Protein AF-A0A1Q7W220-F1 (afdb_monomer)

Radius of gyration: 24.77 Å; Cα contacts (8 Å, |Δi|>4): 632; chains: 1; bounding box: 63×50×76 Å

Structure (mmCIF, N/CA/C/O backbone):
data_AF-A0A1Q7W220-F1
#
_entry.id   AF-A0A1Q7W220-F1
#
loop_
_atom_site.group_PDB
_atom_site.id
_atom_site.type_symbol
_atom_site.label_atom_id
_atom_site.label_alt_id
_atom_site.label_comp_id
_atom_site.label_asym_id
_atom_site.label_entity_id
_atom_site.label_seq_id
_atom_site.pdbx_PDB_ins_code
_atom_site.Cartn_x
_atom_site.Cartn_y
_atom_site.Cartn_z
_atom_site.occupancy
_atom_site.B_iso_or_equiv
_atom_site.auth_seq_id
_atom_site.auth_comp_id
_atom_site.auth_asym_id
_atom_site.auth_atom_id
_atom_site.pdbx_PDB_model_num
ATOM 1 N N . MET A 1 1 ? 7.390 -1.162 0.817 1.00 54.84 1 MET A N 1
ATOM 2 C CA . MET A 1 1 ? 6.886 -2.440 0.263 1.00 54.84 1 MET A CA 1
ATOM 3 C C . MET A 1 1 ? 7.373 -2.549 -1.174 1.00 54.84 1 MET A C 1
ATOM 5 O O . MET A 1 1 ? 7.493 -1.502 -1.801 1.00 54.84 1 MET A O 1
ATOM 9 N N . THR A 1 2 ? 7.706 -3.753 -1.650 1.00 67.75 2 THR A N 1
ATOM 10 C CA . THR A 1 2 ? 8.352 -3.965 -2.956 1.00 67.75 2 THR A CA 1
ATOM 11 C C . THR A 1 2 ? 7.454 -4.705 -3.950 1.00 67.75 2 THR A C 1
ATOM 13 O O . THR A 1 2 ? 6.557 -5.450 -3.555 1.00 67.75 2 THR A O 1
ATOM 16 N N . TYR A 1 3 ? 7.726 -4.557 -5.245 1.00 71.94 3 TYR A N 1
ATOM 17 C CA . TYR A 1 3 ? 7.038 -5.266 -6.328 1.00 71.94 3 TYR A CA 1
ATOM 18 C C . TYR A 1 3 ? 7.095 -6.799 -6.183 1.00 71.94 3 TYR A C 1
ATOM 20 O O . TYR A 1 3 ? 6.115 -7.498 -6.427 1.00 71.94 3 TYR A O 1
ATOM 28 N N . ALA A 1 4 ? 8.208 -7.343 -5.690 1.00 70.75 4 ALA A N 1
ATOM 29 C CA . ALA A 1 4 ? 8.325 -8.775 -5.412 1.00 70.75 4 ALA A CA 1
ATOM 30 C C . ALA A 1 4 ? 7.310 -9.279 -4.384 1.00 70.75 4 ALA A C 1
ATOM 32 O O . ALA A 1 4 ? 6.798 -10.392 -4.494 1.00 70.75 4 ALA A O 1
ATOM 33 N N . ASN A 1 5 ? 6.975 -8.450 -3.398 1.00 69.56 5 ASN A N 1
ATOM 34 C CA . ASN A 1 5 ? 5.958 -8.813 -2.424 1.00 69.56 5 ASN A CA 1
ATOM 35 C C . ASN A 1 5 ? 4.584 -8.916 -3.085 1.00 69.56 5 ASN A C 1
ATOM 37 O O . ASN A 1 5 ? 3.859 -9.863 -2.803 1.00 69.56 5 ASN A O 1
ATOM 41 N N . ALA A 1 6 ? 4.259 -8.013 -4.014 1.00 72.38 6 ALA A N 1
ATOM 42 C CA . ALA A 1 6 ? 3.040 -8.105 -4.812 1.00 72.38 6 ALA A CA 1
ATOM 43 C C . ALA A 1 6 ? 2.957 -9.425 -5.597 1.00 72.38 6 ALA A C 1
ATOM 45 O O . ALA A 1 6 ? 1.928 -10.098 -5.561 1.00 72.38 6 ALA A O 1
ATOM 46 N N . LEU A 1 7 ? 4.044 -9.838 -6.250 1.00 72.88 7 LEU A N 1
ATOM 47 C CA . LEU A 1 7 ? 4.075 -11.087 -7.015 1.00 72.88 7 LEU A CA 1
ATOM 48 C C . LEU A 1 7 ? 3.894 -12.335 -6.147 1.00 72.88 7 LEU A C 1
ATOM 50 O O . LEU A 1 7 ? 3.110 -13.220 -6.491 1.00 72.88 7 LEU A O 1
ATOM 54 N N . ARG A 1 8 ? 4.540 -12.379 -4.977 1.00 73.62 8 ARG A N 1
ATOM 55 C CA . ARG A 1 8 ? 4.371 -13.485 -4.023 1.00 73.62 8 ARG A CA 1
ATOM 56 C C . ARG A 1 8 ? 2.929 -13.651 -3.571 1.00 73.62 8 ARG A C 1
ATOM 58 O O . ARG A 1 8 ? 2.467 -14.784 -3.453 1.00 73.62 8 ARG A O 1
ATOM 65 N N . LEU A 1 9 ? 2.219 -12.544 -3.347 1.00 69.12 9 LEU A N 1
ATOM 66 C CA . LEU A 1 9 ? 0.805 -12.586 -2.973 1.00 69.12 9 LEU A CA 1
ATOM 67 C C . LEU A 1 9 ? -0.039 -13.213 -4.075 1.00 69.12 9 LEU A C 1
ATOM 69 O O . LEU A 1 9 ? -0.913 -14.023 -3.794 1.00 69.12 9 LEU A O 1
ATOM 73 N N . LEU A 1 10 ? 0.264 -12.914 -5.337 1.00 68.75 10 LEU A N 1
ATOM 74 C CA . LEU A 1 10 ? -0.429 -13.504 -6.484 1.00 68.75 10 LEU A CA 1
ATOM 75 C C . LEU A 1 10 ? -0.078 -14.984 -6.719 1.00 68.75 10 LEU A C 1
ATOM 77 O O . LEU A 1 10 ? -0.613 -15.590 -7.645 1.00 68.75 10 LEU A O 1
ATOM 81 N N . GLY A 1 11 ? 0.774 -15.575 -5.873 1.00 68.00 11 GLY A N 1
ATOM 82 C CA . GLY A 1 11 ? 1.207 -16.968 -5.958 1.00 68.00 11 GLY A CA 1
ATOM 83 C C . GLY A 1 11 ? 2.429 -17.187 -6.851 1.00 68.00 11 GLY A C 1
ATOM 84 O O . GLY A 1 11 ? 2.851 -18.327 -7.024 1.00 68.00 11 GLY A O 1
ATOM 85 N N . GLU A 1 12 ? 3.033 -16.121 -7.379 1.00 71.62 12 GLU A N 1
ATOM 86 C CA . GLU A 1 12 ? 4.171 -16.183 -8.302 1.00 71.62 12 GLU A CA 1
ATOM 87 C C . GLU A 1 12 ? 5.490 -16.207 -7.507 1.00 71.62 12 GLU A C 1
ATOM 89 O O . GLU A 1 12 ? 6.207 -15.213 -7.395 1.00 71.62 12 GLU A O 1
ATOM 94 N N . LYS A 1 13 ? 5.784 -17.353 -6.872 1.00 64.25 13 LYS A N 1
ATOM 95 C CA . LYS A 1 13 ? 6.954 -17.526 -5.984 1.00 64.25 13 LYS A CA 1
ATOM 96 C C . LYS A 1 13 ? 8.284 -17.698 -6.727 1.00 64.25 13 LYS A C 1
ATOM 98 O O . LYS A 1 13 ? 9.322 -17.376 -6.161 1.00 64.25 13 LYS A O 1
ATOM 103 N N . GLU A 1 14 ? 8.254 -18.180 -7.968 1.00 69.44 14 GLU A N 1
ATOM 104 C CA . GLU A 1 14 ? 9.446 -18.470 -8.791 1.00 69.44 14 GLU A CA 1
ATOM 105 C C . GLU A 1 14 ? 9.769 -17.357 -9.804 1.00 69.44 14 GLU A C 1
ATOM 107 O O . GLU A 1 14 ? 10.525 -17.560 -10.751 1.00 69.44 14 GLU A O 1
ATOM 112 N N . SER A 1 15 ? 9.197 -16.166 -9.616 1.00 75.50 15 SER A N 1
ATOM 113 C CA . SER A 1 15 ? 9.394 -15.039 -10.526 1.00 75.50 15 SER A CA 1
ATOM 114 C C . SER A 1 15 ? 10.823 -14.481 -10.485 1.00 75.50 15 SER A C 1
ATOM 116 O O . SER A 1 15 ? 11.416 -14.330 -9.411 1.00 75.50 15 SER A O 1
ATOM 118 N N . ARG A 1 16 ? 11.365 -14.066 -11.639 1.00 78.31 16 ARG A N 1
ATOM 119 C CA . ARG A 1 16 ? 12.693 -13.424 -11.698 1.00 78.31 16 ARG A CA 1
ATOM 120 C 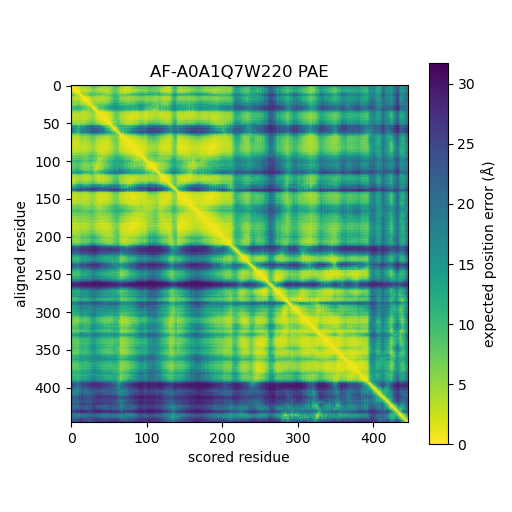C . ARG A 1 16 ? 12.688 -12.053 -11.037 1.00 78.31 16 ARG A C 1
ATOM 122 O O . ARG A 1 16 ? 13.673 -11.675 -10.416 1.00 78.31 16 ARG A O 1
ATOM 129 N N . LEU A 1 17 ? 11.565 -11.338 -11.090 1.00 73.94 17 LEU A N 1
ATOM 130 C CA . LEU A 1 17 ? 11.367 -10.073 -10.375 1.00 73.94 17 LEU A CA 1
ATOM 131 C C . LEU A 1 17 ? 11.351 -10.266 -8.850 1.00 73.94 17 LEU A C 1
ATOM 133 O O . LEU A 1 17 ? 11.803 -9.389 -8.112 1.00 73.94 17 LEU A O 1
ATOM 137 N N . VAL A 1 18 ? 10.888 -11.428 -8.376 1.00 75.62 18 VAL A N 1
ATOM 138 C CA . VAL A 1 18 ? 10.987 -11.815 -6.961 1.00 75.62 18 VAL A CA 1
ATOM 139 C C . VAL A 1 18 ? 12.438 -12.087 -6.570 1.00 75.62 18 VAL A C 1
ATOM 141 O O . VAL A 1 18 ? 12.923 -11.501 -5.602 1.00 75.62 18 VAL A O 1
ATOM 144 N N . ALA A 1 19 ? 13.151 -12.898 -7.354 1.00 78.25 19 ALA A N 1
ATOM 145 C CA . ALA A 1 19 ? 14.561 -13.205 -7.115 1.00 78.25 19 ALA A CA 1
ATOM 146 C C . ALA A 1 19 ? 15.463 -11.952 -7.183 1.00 78.25 19 ALA A C 1
ATOM 148 O O . ALA A 1 19 ? 16.379 -11.785 -6.372 1.00 78.25 19 ALA A O 1
ATOM 149 N N . LEU A 1 20 ? 15.168 -11.030 -8.105 1.00 74.62 20 LEU A N 1
ATOM 150 C CA . LEU A 1 20 ? 15.853 -9.746 -8.219 1.00 74.62 20 LEU A CA 1
ATOM 151 C C . LEU A 1 20 ? 15.687 -8.916 -6.941 1.00 74.62 20 LEU A C 1
ATOM 153 O O . LEU A 1 20 ? 16.669 -8.418 -6.394 1.00 74.62 20 LEU A O 1
ATOM 157 N N . ALA A 1 21 ? 14.464 -8.790 -6.425 1.00 69.12 21 ALA A N 1
ATOM 158 C CA . ALA A 1 21 ? 14.219 -8.013 -5.213 1.00 69.12 21 ALA A CA 1
ATOM 159 C C . ALA A 1 21 ? 14.813 -8.647 -3.946 1.00 69.12 21 ALA A C 1
ATOM 161 O O . ALA A 1 21 ? 15.235 -7.918 -3.046 1.00 69.12 21 ALA A O 1
ATOM 162 N N . ASP A 1 22 ? 14.874 -9.979 -3.859 1.00 70.88 22 ASP A N 1
ATOM 163 C CA . ASP A 1 22 ? 15.566 -10.663 -2.757 1.00 70.88 22 ASP A CA 1
ATOM 164 C C . ASP A 1 22 ? 17.047 -10.320 -2.726 1.00 70.88 22 ASP A C 1
ATOM 166 O O . ASP A 1 22 ? 17.596 -10.036 -1.664 1.00 70.88 22 ASP A O 1
ATOM 170 N N . THR A 1 23 ? 17.657 -10.247 -3.906 1.00 71.12 23 THR A N 1
ATOM 171 C CA . THR A 1 23 ? 19.060 -9.872 -4.077 1.00 71.12 23 THR A CA 1
ATOM 172 C C . THR A 1 23 ? 19.335 -8.437 -3.602 1.00 71.12 23 THR A C 1
ATOM 174 O O . THR A 1 23 ? 20.377 -8.159 -3.005 1.00 71.12 23 THR A O 1
ATOM 177 N N . ILE A 1 24 ? 18.381 -7.519 -3.803 1.00 67.69 24 ILE A N 1
ATOM 178 C CA . ILE A 1 24 ? 18.443 -6.152 -3.255 1.00 67.69 24 ILE A CA 1
ATOM 179 C C . ILE A 1 24 ? 18.299 -6.179 -1.731 1.00 67.69 24 ILE A C 1
ATOM 181 O O . ILE A 1 24 ? 19.089 -5.562 -1.019 1.00 67.69 24 ILE A O 1
ATOM 185 N N . THR A 1 25 ? 17.290 -6.894 -1.228 1.00 63.50 25 THR A N 1
ATOM 186 C CA . THR A 1 25 ? 16.938 -6.924 0.202 1.00 63.50 25 THR A CA 1
ATOM 187 C C . THR A 1 25 ? 18.053 -7.547 1.042 1.00 63.50 25 THR A C 1
ATOM 189 O O . THR A 1 25 ? 18.296 -7.116 2.166 1.00 63.50 25 THR A O 1
ATOM 192 N N . SER A 1 26 ? 18.788 -8.513 0.486 1.00 64.88 26 SER A N 1
ATOM 193 C CA . SER A 1 26 ? 19.955 -9.126 1.125 1.00 64.88 26 SER A CA 1
ATOM 194 C C . SER A 1 26 ? 21.216 -8.250 1.088 1.00 64.88 26 SER A C 1
ATOM 196 O O . SER A 1 26 ? 22.280 -8.706 1.501 1.00 64.88 26 SER A O 1
ATOM 198 N N . GLY A 1 27 ? 21.141 -7.024 0.553 1.00 63.69 27 GLY A N 1
ATOM 199 C CA . GLY A 1 27 ? 22.296 -6.142 0.358 1.00 63.69 27 GLY A CA 1
ATOM 200 C C . GLY A 1 27 ? 23.280 -6.649 -0.701 1.00 63.69 27 GLY A C 1
ATOM 201 O O . GLY A 1 27 ? 24.356 -6.080 -0.872 1.00 63.69 27 GLY A O 1
ATOM 202 N N . ALA A 1 28 ? 22.917 -7.700 -1.443 1.00 67.81 28 ALA A N 1
ATOM 203 C CA . ALA A 1 28 ? 23.752 -8.334 -2.453 1.00 67.81 28 ALA A CA 1
ATOM 204 C C . ALA A 1 28 ? 23.532 -7.691 -3.826 1.00 67.81 28 ALA A C 1
ATOM 206 O O . ALA A 1 28 ? 23.466 -8.385 -4.832 1.00 67.81 28 ALA A O 1
ATOM 207 N N . VAL A 1 29 ? 23.446 -6.357 -3.893 1.00 61.44 29 VAL A N 1
ATOM 208 C CA . VAL A 1 29 ? 23.174 -5.621 -5.143 1.00 61.44 29 VAL A CA 1
ATOM 209 C C . VAL A 1 29 ? 24.171 -5.994 -6.249 1.00 61.44 29 VAL A C 1
ATOM 211 O O . VAL A 1 29 ? 23.790 -6.055 -7.411 1.00 61.44 29 VAL A O 1
ATOM 214 N N . ALA A 1 30 ? 25.411 -6.357 -5.904 1.00 60.41 30 ALA A N 1
ATOM 215 C CA . ALA A 1 30 ? 26.371 -6.932 -6.850 1.00 60.41 30 ALA A CA 1
ATOM 216 C C . ALA A 1 30 ? 25.854 -8.210 -7.547 1.00 60.41 30 ALA A C 1
ATOM 218 O O . ALA A 1 30 ? 25.945 -8.307 -8.764 1.00 60.41 30 ALA A O 1
ATOM 219 N N . ALA A 1 31 ? 25.214 -9.132 -6.823 1.00 62.38 31 ALA A N 1
ATOM 220 C CA . ALA A 1 31 ? 24.624 -10.352 -7.381 1.00 62.38 31 ALA A CA 1
ATOM 221 C C . ALA A 1 31 ? 23.364 -10.096 -8.235 1.00 62.38 31 ALA A C 1
ATOM 223 O O . ALA A 1 31 ? 22.883 -11.006 -8.905 1.00 62.38 31 ALA A O 1
ATOM 224 N N . SER A 1 32 ? 22.830 -8.864 -8.268 1.00 64.62 32 SER A N 1
ATOM 225 C CA . SER A 1 32 ? 21.749 -8.504 -9.202 1.00 64.62 32 SER A CA 1
ATOM 226 C C . SER A 1 32 ? 22.233 -8.453 -10.653 1.00 64.62 32 SER A C 1
ATOM 228 O O . SER A 1 32 ? 21.421 -8.443 -11.575 1.00 64.62 32 SER A O 1
ATOM 230 N N . GLY A 1 33 ? 23.551 -8.464 -10.870 1.00 63.50 33 GLY A N 1
ATOM 231 C CA . GLY A 1 33 ? 24.181 -8.552 -12.180 1.00 63.50 33 GLY A CA 1
ATOM 232 C C . GLY A 1 33 ? 24.089 -9.927 -12.840 1.00 63.50 33 GLY A C 1
ATOM 233 O O . GLY A 1 33 ? 24.950 -10.246 -13.637 1.00 63.50 33 GLY A O 1
ATOM 234 N N . HIS A 1 34 ? 23.104 -10.757 -12.499 1.00 69.25 34 HIS A N 1
ATOM 235 C CA . HIS A 1 34 ? 22.795 -12.008 -13.204 1.00 69.25 34 HIS A CA 1
ATOM 236 C C . HIS A 1 34 ? 21.467 -11.946 -13.976 1.00 69.25 34 HIS A C 1
ATOM 238 O O . HIS A 1 34 ? 21.114 -12.905 -14.657 1.00 69.25 34 HIS A O 1
ATOM 244 N N . PHE A 1 35 ? 20.713 -10.850 -13.857 1.00 76.56 35 PHE A N 1
ATOM 245 C CA . PHE A 1 35 ? 19.395 -10.715 -14.472 1.00 76.56 35 PHE A CA 1
ATOM 246 C C . PHE A 1 35 ? 19.447 -9.869 -15.744 1.00 76.56 35 PHE A C 1
ATOM 248 O O . PHE A 1 35 ? 20.137 -8.853 -15.809 1.00 76.56 35 PHE A O 1
ATOM 255 N N . GLU A 1 36 ? 18.642 -10.260 -16.730 1.00 83.38 36 GLU A N 1
ATOM 256 C CA . GLU A 1 36 ? 18.470 -9.523 -17.977 1.00 83.38 36 GLU A CA 1
ATOM 257 C C . GLU A 1 36 ? 17.177 -8.696 -17.971 1.00 83.38 36 GLU A C 1
ATOM 259 O O . GLU A 1 36 ? 16.093 -9.205 -17.664 1.00 83.38 36 GLU A O 1
ATOM 264 N N . LEU A 1 37 ? 17.255 -7.422 -18.382 1.00 83.62 37 LEU A N 1
ATOM 265 C CA . LEU A 1 37 ? 16.076 -6.549 -18.453 1.00 83.62 37 LEU A CA 1
ATOM 266 C C . LEU A 1 37 ? 15.028 -7.066 -19.447 1.00 83.62 37 LEU A C 1
ATOM 268 O O . LEU A 1 37 ? 13.831 -6.955 -19.189 1.00 83.62 37 LEU A O 1
ATOM 272 N N . ILE A 1 38 ? 15.459 -7.662 -20.563 1.00 86.38 38 ILE A N 1
ATOM 273 C CA . ILE A 1 38 ? 14.556 -8.238 -21.570 1.00 86.38 38 ILE A CA 1
ATOM 274 C C . ILE A 1 38 ? 13.698 -9.364 -20.987 1.00 86.38 38 ILE A C 1
ATOM 276 O O . ILE A 1 38 ? 12.516 -9.481 -21.314 1.00 86.38 38 ILE A O 1
ATOM 280 N N . GLU A 1 39 ? 14.271 -10.169 -20.098 1.00 84.88 39 GLU A N 1
ATOM 281 C CA . GLU A 1 39 ? 13.572 -11.257 -19.430 1.00 84.88 39 GLU A CA 1
ATOM 282 C C . GLU A 1 39 ? 12.570 -10.729 -18.403 1.00 84.88 39 GLU A C 1
ATOM 284 O O . GLU A 1 39 ? 11.419 -11.165 -18.396 1.00 84.88 39 GLU A O 1
ATOM 289 N N . ILE A 1 40 ? 12.984 -9.742 -17.603 1.00 85.69 40 ILE A N 1
ATOM 290 C CA . ILE A 1 40 ? 12.124 -9.036 -16.644 1.00 85.69 40 ILE A CA 1
ATOM 291 C C . ILE A 1 40 ? 10.930 -8.385 -17.349 1.00 85.69 40 ILE A C 1
ATOM 293 O O . ILE A 1 40 ? 9.791 -8.552 -16.915 1.00 85.69 40 ILE A O 1
ATOM 297 N N . ARG A 1 41 ? 11.180 -7.678 -18.457 1.00 88.81 41 ARG A N 1
ATOM 298 C CA . ARG A 1 41 ? 10.152 -7.050 -19.293 1.00 88.81 41 ARG A CA 1
ATOM 299 C C . ARG A 1 41 ? 9.127 -8.075 -19.775 1.00 88.81 41 ARG A C 1
ATOM 301 O O . ARG A 1 41 ? 7.931 -7.886 -19.567 1.00 88.81 41 ARG A O 1
ATOM 308 N N . ARG A 1 42 ? 9.584 -9.169 -20.401 1.00 87.31 42 ARG A N 1
ATOM 309 C CA . ARG A 1 42 ? 8.700 -10.227 -20.929 1.00 87.31 42 ARG A CA 1
ATOM 310 C C . ARG A 1 42 ? 7.834 -10.833 -19.833 1.00 87.31 42 ARG A C 1
ATOM 312 O O . ARG A 1 42 ? 6.636 -11.017 -20.030 1.00 87.31 42 ARG A O 1
ATOM 319 N N . GLU A 1 43 ? 8.440 -11.130 -18.688 1.00 85.88 43 GLU A N 1
ATOM 320 C CA . GLU A 1 43 ? 7.729 -11.690 -17.544 1.00 85.88 43 GLU A CA 1
ATOM 321 C C . GLU A 1 43 ? 6.682 -10.711 -16.995 1.00 85.88 43 GLU A C 1
ATOM 323 O O . GLU A 1 43 ? 5.537 -11.104 -16.782 1.00 85.88 43 GLU A O 1
ATOM 328 N N . ALA A 1 44 ? 7.029 -9.430 -16.839 1.00 85.75 44 ALA A N 1
ATOM 329 C CA . ALA A 1 44 ? 6.100 -8.400 -16.382 1.00 85.75 44 ALA A CA 1
ATOM 330 C C . ALA A 1 44 ? 4.888 -8.246 -17.317 1.00 85.75 44 ALA A C 1
ATOM 332 O O . ALA A 1 44 ? 3.752 -8.205 -16.845 1.00 85.75 44 ALA A O 1
ATOM 333 N N . VAL A 1 45 ? 5.106 -8.213 -18.637 1.00 85.50 45 VAL A N 1
ATOM 334 C CA . VAL A 1 45 ? 4.028 -8.091 -19.635 1.00 85.50 45 VAL A CA 1
ATOM 335 C C . VAL A 1 45 ? 3.122 -9.331 -19.651 1.00 85.50 45 VAL A C 1
ATOM 337 O O . VAL A 1 45 ? 1.892 -9.199 -19.710 1.00 85.50 45 VAL A O 1
ATOM 340 N N . ASP A 1 46 ? 3.690 -10.537 -19.550 1.00 84.56 46 ASP A N 1
ATOM 341 C CA . ASP A 1 46 ? 2.917 -11.784 -19.463 1.00 84.56 46 ASP A CA 1
ATOM 342 C C . ASP A 1 46 ? 2.100 -11.854 -18.162 1.00 84.56 46 ASP A C 1
ATOM 344 O O . ASP A 1 46 ? 0.893 -12.122 -18.192 1.00 84.56 46 ASP A O 1
ATOM 348 N N . LEU A 1 47 ? 2.720 -11.532 -17.023 1.00 79.00 47 LEU A N 1
ATOM 349 C CA . LEU A 1 47 ? 2.055 -11.474 -15.722 1.00 79.00 47 LEU A CA 1
ATOM 350 C C . LEU A 1 47 ? 0.936 -10.435 -15.706 1.00 79.00 47 LEU A C 1
ATOM 352 O O . LEU A 1 47 ? -0.176 -10.756 -15.289 1.00 79.00 47 LEU A O 1
ATOM 356 N N . GLY A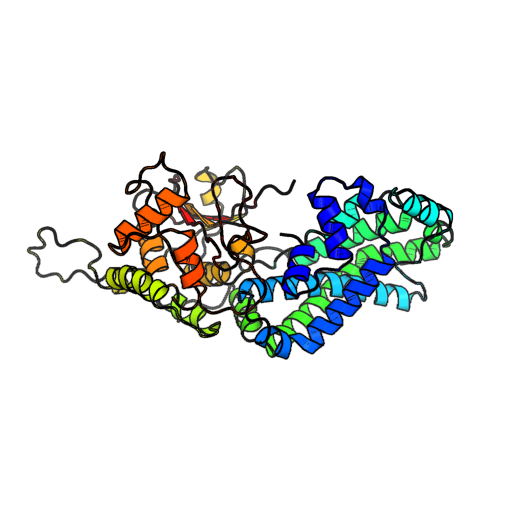 1 48 ? 1.178 -9.228 -16.215 1.00 78.31 48 GLY A N 1
ATOM 357 C CA . GLY A 1 48 ? 0.160 -8.188 -16.339 1.00 78.31 48 GLY A CA 1
ATOM 358 C C . GLY A 1 48 ? -1.032 -8.637 -17.176 1.00 78.31 48 GLY A C 1
ATOM 359 O O . GLY A 1 48 ? -2.184 -8.503 -16.758 1.00 78.31 48 GLY A O 1
ATOM 360 N N . SER A 1 49 ? -0.764 -9.278 -18.313 1.00 79.12 49 SER A N 1
ATOM 361 C CA . SER A 1 49 ? -1.799 -9.833 -19.189 1.00 79.12 49 SER A CA 1
ATOM 362 C C . SER A 1 49 ? -2.585 -10.966 -18.523 1.00 79.12 49 SER A C 1
ATOM 364 O O . SER A 1 49 ? -3.796 -11.088 -18.720 1.00 79.12 49 SER A O 1
ATOM 366 N N . LYS A 1 50 ? -1.921 -11.829 -17.744 1.00 76.75 50 LYS A N 1
ATOM 367 C CA . LYS A 1 50 ? -2.570 -12.888 -16.954 1.00 76.75 50 LYS A CA 1
ATOM 368 C C . LYS A 1 50 ? -3.441 -12.295 -15.857 1.00 76.75 50 LYS A C 1
ATOM 370 O O . LYS A 1 50 ? -4.590 -12.711 -15.717 1.00 76.75 50 LYS A O 1
ATOM 375 N N . VAL A 1 51 ? -2.920 -11.326 -15.107 1.00 71.62 51 VAL A N 1
ATOM 376 C CA . VAL A 1 51 ? -3.632 -10.613 -14.043 1.00 71.62 51 VAL A CA 1
ATOM 377 C C . VAL A 1 51 ? -4.894 -9.988 -14.633 1.00 71.62 51 VAL A C 1
ATOM 379 O O . VAL A 1 51 ? -5.986 -10.377 -14.226 1.00 71.62 51 VAL A O 1
ATOM 382 N N . LEU A 1 52 ? -4.793 -9.157 -15.675 1.00 70.19 52 LEU A N 1
ATOM 383 C CA . LEU A 1 52 ? -5.948 -8.506 -16.316 1.00 70.19 52 LEU A CA 1
ATOM 384 C C . LEU A 1 52 ? -7.040 -9.486 -16.784 1.00 70.19 52 LEU A C 1
ATOM 386 O O . LEU A 1 52 ? -8.224 -9.178 -16.661 1.00 70.19 52 LEU A O 1
ATOM 390 N N . ARG A 1 53 ? -6.664 -10.676 -17.275 1.00 71.12 53 ARG A N 1
ATOM 391 C CA . ARG A 1 53 ? -7.616 -11.708 -17.731 1.00 71.12 53 ARG A CA 1
ATOM 392 C C . ARG A 1 53 ? -8.266 -12.502 -16.601 1.00 71.12 53 ARG A C 1
ATOM 394 O O . ARG A 1 53 ? -9.411 -12.914 -16.730 1.00 71.12 53 ARG A O 1
ATOM 401 N N . SER A 1 54 ? -7.530 -12.761 -15.524 1.00 63.31 54 SER A N 1
ATOM 402 C CA . SER A 1 54 ? -7.923 -13.728 -14.488 1.00 63.31 54 SER A CA 1
ATOM 403 C C . SER A 1 54 ? -8.341 -13.092 -13.165 1.00 63.31 54 SER A C 1
ATOM 405 O O . SER A 1 54 ? -8.824 -13.801 -12.289 1.00 63.31 54 SER A O 1
ATOM 407 N N . LEU A 1 55 ? -8.205 -11.772 -13.004 1.00 60.12 55 LEU A N 1
ATOM 408 C CA . LEU A 1 55 ? -8.507 -11.042 -11.767 1.00 60.12 55 LEU A CA 1
ATOM 409 C C . LEU A 1 55 ? -9.915 -11.330 -11.226 1.00 60.12 55 LEU A C 1
ATOM 411 O O . LEU A 1 55 ? -10.058 -11.586 -10.037 1.00 60.12 55 LEU A O 1
ATOM 415 N N . GLY A 1 56 ? -10.948 -11.393 -12.071 1.00 54.97 56 GLY A N 1
ATOM 416 C CA . GLY A 1 56 ? -12.313 -11.694 -11.614 1.00 54.97 56 GLY A CA 1
ATOM 417 C C . GLY A 1 56 ? -12.486 -13.088 -10.984 1.00 54.97 56 GLY A C 1
ATOM 418 O O . GLY A 1 56 ? -13.298 -13.250 -10.072 1.00 54.97 56 GLY A O 1
ATOM 419 N N . GLU A 1 57 ? -11.711 -14.078 -11.433 1.00 55.12 57 GLU A N 1
ATOM 420 C CA . GLU A 1 57 ? -11.807 -15.486 -11.013 1.00 55.12 57 GLU A CA 1
ATOM 421 C C . GLU A 1 57 ? -10.758 -15.845 -9.948 1.00 55.12 57 GLU A C 1
ATOM 423 O O . GLU A 1 57 ? -11.087 -16.442 -8.923 1.00 55.12 57 GLU A O 1
ATOM 428 N N . ARG A 1 58 ? -9.504 -15.404 -10.126 1.00 51.34 58 ARG A N 1
ATOM 429 C CA . ARG A 1 58 ? -8.408 -15.599 -9.165 1.00 51.34 58 ARG A CA 1
ATOM 430 C C . ARG A 1 58 ? -8.618 -14.813 -7.876 1.00 51.34 58 ARG A C 1
ATOM 432 O O . ARG A 1 58 ? -8.334 -15.351 -6.813 1.00 51.34 58 ARG A O 1
ATOM 439 N N . LEU A 1 59 ? -9.170 -13.593 -7.915 1.00 50.06 59 LEU A N 1
ATOM 440 C CA . LEU A 1 59 ? -9.448 -12.849 -6.677 1.00 50.06 59 LEU A CA 1
ATOM 441 C C . LEU A 1 59 ? -10.471 -13.575 -5.794 1.00 50.06 59 LEU A C 1
ATOM 443 O O . LEU A 1 59 ? -10.361 -13.492 -4.575 1.00 50.06 59 LEU A O 1
ATOM 447 N N . ARG A 1 60 ? -11.421 -14.317 -6.379 1.00 49.62 60 ARG A N 1
ATOM 448 C CA . ARG A 1 60 ? -12.392 -15.131 -5.626 1.00 49.62 60 ARG A CA 1
ATOM 449 C C . ARG A 1 60 ? -11.789 -16.432 -5.081 1.00 49.62 60 ARG A C 1
ATOM 451 O O . ARG A 1 60 ? -12.266 -16.922 -4.067 1.00 49.62 60 ARG A O 1
ATOM 458 N N . GLY A 1 61 ? -10.767 -16.980 -5.746 1.00 44.22 61 GLY A N 1
ATOM 459 C CA . GLY A 1 61 ? -10.116 -18.249 -5.383 1.00 44.22 61 GLY A CA 1
ATOM 460 C C . GLY A 1 61 ? -8.897 -18.131 -4.460 1.00 44.22 61 GLY A C 1
ATOM 461 O O . GLY A 1 61 ? -8.468 -19.132 -3.894 1.00 44.22 61 GLY A O 1
ATOM 462 N N . LEU A 1 62 ? -8.335 -16.932 -4.280 1.00 49.28 62 LEU A N 1
ATOM 463 C CA . LEU A 1 62 ? -7.231 -16.672 -3.350 1.00 49.28 62 LEU A CA 1
ATOM 464 C C . LEU A 1 62 ? -7.781 -16.467 -1.932 1.00 49.28 62 LEU A C 1
ATOM 466 O O . LEU A 1 62 ? -7.811 -15.350 -1.419 1.00 49.28 62 LEU A O 1
ATOM 470 N N . SER A 1 63 ? -8.226 -17.561 -1.309 1.00 44.81 63 SER A N 1
ATOM 471 C CA . SER A 1 63 ? -8.789 -17.595 0.051 1.00 44.81 63 SER A CA 1
ATOM 472 C C . SER A 1 63 ? -7.855 -17.024 1.126 1.00 44.81 63 SER A C 1
ATOM 474 O O . SER A 1 63 ? -8.328 -16.688 2.206 1.00 44.81 63 SER A O 1
ATOM 476 N N . GLY A 1 64 ? -6.551 -16.897 0.844 1.00 49.28 64 GLY A N 1
ATOM 477 C CA . GLY A 1 64 ? -5.531 -16.483 1.811 1.00 49.28 64 GLY A CA 1
ATOM 478 C C . GLY A 1 64 ? -5.117 -15.019 1.835 1.00 49.28 64 GLY A C 1
ATOM 479 O O . GLY A 1 64 ? -4.338 -14.664 2.712 1.00 49.28 64 GLY A O 1
ATOM 480 N N . LEU A 1 65 ? -5.613 -14.176 0.927 1.00 54.00 65 LEU A N 1
ATOM 481 C CA . LEU A 1 65 ? -5.238 -12.760 0.892 1.00 54.00 65 LEU A CA 1
ATOM 482 C C . LEU A 1 65 ? -6.338 -11.858 1.442 1.00 54.00 65 LEU A C 1
ATOM 484 O O . LEU A 1 65 ? -7.508 -11.962 1.063 1.00 54.00 65 LEU A O 1
ATOM 488 N N . THR A 1 66 ? -5.947 -10.866 2.234 1.00 63.16 66 THR A N 1
ATOM 489 C CA . THR A 1 66 ? -6.822 -9.749 2.579 1.00 63.16 66 THR A CA 1
ATOM 490 C C . THR A 1 66 ? -7.175 -8.929 1.330 1.00 63.16 66 THR A C 1
ATOM 492 O O . THR A 1 66 ? -6.483 -8.915 0.307 1.00 63.16 66 THR A O 1
ATOM 495 N N . HIS A 1 67 ? -8.283 -8.190 1.393 1.00 65.00 67 HIS A N 1
ATOM 496 C CA . HIS A 1 67 ? -8.688 -7.270 0.326 1.00 65.00 67 HIS A CA 1
ATOM 497 C C . HIS A 1 67 ? -7.576 -6.270 -0.051 1.00 65.00 67 HIS A C 1
ATOM 499 O O . HIS A 1 67 ? -7.348 -6.036 -1.240 1.00 65.00 67 HIS A O 1
ATOM 505 N N . ARG A 1 68 ? -6.855 -5.733 0.939 1.00 68.38 68 ARG A N 1
ATOM 506 C CA . ARG A 1 68 ? -5.784 -4.742 0.739 1.00 68.38 68 ARG A CA 1
ATOM 507 C C . ARG A 1 68 ? -4.610 -5.321 -0.028 1.00 68.38 68 ARG A C 1
ATOM 509 O O . ARG A 1 68 ? -4.101 -4.682 -0.939 1.00 68.38 68 ARG A O 1
ATOM 516 N N . GLU A 1 69 ? -4.209 -6.537 0.323 1.00 69.94 69 GLU A N 1
ATOM 517 C CA . GLU A 1 69 ? -3.120 -7.257 -0.339 1.00 69.94 69 GLU A CA 1
ATOM 518 C C . GLU A 1 69 ? -3.441 -7.526 -1.802 1.00 69.94 69 GLU A C 1
ATOM 520 O O . GLU A 1 69 ? -2.600 -7.308 -2.669 1.00 69.94 69 GLU A O 1
ATOM 525 N N . ARG A 1 70 ? -4.687 -7.914 -2.091 1.00 72.25 70 ARG A N 1
ATOM 526 C CA . ARG A 1 70 ? -5.165 -8.100 -3.464 1.00 72.25 70 ARG A CA 1
ATOM 527 C C . ARG A 1 70 ? -5.113 -6.802 -4.271 1.00 72.25 70 ARG A C 1
ATOM 529 O O . ARG A 1 70 ? -4.609 -6.811 -5.393 1.00 72.25 70 ARG A O 1
ATOM 536 N N . VAL A 1 71 ? -5.585 -5.689 -3.699 1.00 73.88 71 VAL A N 1
ATOM 537 C CA . VAL A 1 71 ? -5.517 -4.367 -4.348 1.00 73.88 71 VAL A CA 1
ATOM 538 C C . VAL A 1 71 ? -4.070 -3.948 -4.581 1.00 73.88 71 VAL A C 1
ATOM 540 O O . VAL A 1 71 ? -3.721 -3.548 -5.688 1.00 73.88 71 VAL A O 1
ATOM 543 N N . TYR A 1 72 ? -3.211 -4.097 -3.573 1.00 75.25 72 TYR A N 1
ATOM 544 C CA . TYR A 1 72 ? -1.795 -3.758 -3.669 1.00 75.25 72 TYR A CA 1
ATOM 545 C C . TYR A 1 72 ? -1.076 -4.547 -4.755 1.00 75.25 72 TYR A C 1
ATOM 547 O O . TYR A 1 72 ? -0.326 -3.980 -5.552 1.00 75.25 72 TYR A O 1
ATOM 555 N N . ALA A 1 73 ? -1.297 -5.860 -4.768 1.00 76.00 73 ALA A N 1
ATOM 556 C CA . ALA A 1 73 ? -0.598 -6.752 -5.662 1.00 76.00 73 ALA A CA 1
ATOM 557 C C . ALA A 1 73 ? -0.949 -6.453 -7.118 1.00 76.00 73 ALA A C 1
ATOM 559 O O . ALA A 1 73 ? -0.066 -6.270 -7.955 1.00 76.00 73 ALA A O 1
ATOM 560 N N . ALA A 1 74 ? -2.244 -6.316 -7.397 1.00 78.19 74 ALA A N 1
ATOM 561 C CA . ALA A 1 74 ? -2.718 -5.977 -8.726 1.00 78.19 74 ALA A CA 1
ATOM 562 C C . ALA A 1 74 ? -2.314 -4.554 -9.142 1.00 78.19 74 ALA A C 1
ATOM 564 O O . ALA A 1 74 ? -1.816 -4.396 -10.251 1.00 78.19 74 ALA A O 1
ATOM 565 N N . HIS A 1 75 ? -2.413 -3.550 -8.260 1.00 81.62 75 HIS A N 1
ATOM 566 C CA . HIS A 1 75 ? -1.891 -2.197 -8.518 1.00 81.62 75 HIS A CA 1
ATOM 567 C C . HIS A 1 75 ? -0.418 -2.233 -8.933 1.00 81.62 75 HIS A C 1
ATOM 569 O O . HIS A 1 75 ? -0.045 -1.680 -9.963 1.00 81.62 75 HIS A O 1
ATOM 575 N N . SER A 1 76 ? 0.412 -2.945 -8.168 1.00 81.94 76 SER A N 1
ATOM 576 C CA . SER A 1 76 ? 1.851 -3.002 -8.420 1.00 81.94 76 SER A CA 1
ATOM 577 C C . SER A 1 76 ? 2.165 -3.629 -9.779 1.00 81.94 76 SER A C 1
ATOM 579 O O . SER A 1 76 ? 2.963 -3.079 -10.536 1.00 81.94 76 SER A O 1
ATOM 581 N N . VAL A 1 77 ? 1.494 -4.741 -10.116 1.00 83.62 77 VAL A N 1
ATOM 582 C CA . VAL A 1 77 ? 1.605 -5.391 -11.433 1.00 83.62 77 VAL A CA 1
ATOM 583 C C . VAL A 1 77 ? 1.200 -4.447 -12.556 1.00 83.62 77 VAL A C 1
ATOM 585 O O . VAL A 1 77 ? 1.930 -4.360 -13.542 1.00 83.62 77 VAL A O 1
ATOM 588 N N . LEU A 1 78 ? 0.090 -3.719 -12.413 1.00 84.94 78 LEU A N 1
ATOM 589 C CA . LEU A 1 78 ? -0.366 -2.779 -13.437 1.00 84.94 78 LEU A CA 1
ATOM 590 C C . LEU A 1 78 ? 0.648 -1.675 -13.716 1.00 84.94 78 LEU A C 1
ATOM 592 O O . LEU A 1 78 ? 0.888 -1.393 -14.885 1.00 84.94 78 LEU A O 1
ATOM 596 N N . VAL A 1 79 ? 1.244 -1.086 -12.675 1.00 88.00 79 VAL A N 1
ATOM 597 C CA . VAL A 1 79 ? 2.211 0.010 -12.834 1.00 88.00 79 VAL A CA 1
ATOM 598 C C . VAL A 1 79 ? 3.421 -0.448 -13.654 1.00 88.00 79 VAL A C 1
ATOM 600 O O . VAL A 1 79 ? 3.747 0.145 -14.679 1.00 88.00 79 VAL A O 1
ATOM 603 N N . ILE A 1 80 ? 4.056 -1.558 -13.268 1.00 89.12 80 ILE A N 1
ATOM 604 C CA . ILE A 1 80 ? 5.222 -2.075 -14.004 1.00 89.12 80 ILE A CA 1
ATOM 605 C C . ILE A 1 80 ? 4.843 -2.530 -15.419 1.00 89.12 80 ILE A C 1
ATOM 607 O O . ILE A 1 80 ? 5.583 -2.286 -16.371 1.00 89.12 80 ILE A O 1
ATOM 611 N N . THR A 1 81 ? 3.677 -3.164 -15.577 1.00 90.56 81 THR A N 1
ATOM 612 C CA . THR A 1 81 ? 3.197 -3.623 -16.890 1.00 90.56 81 THR A CA 1
ATOM 613 C C . THR A 1 81 ? 2.975 -2.449 -17.839 1.00 90.56 81 THR A C 1
ATOM 615 O O . THR A 1 81 ? 3.402 -2.510 -18.988 1.00 90.56 81 THR A O 1
ATOM 618 N N . ALA A 1 82 ? 2.321 -1.384 -17.370 1.00 92.19 82 ALA A N 1
ATOM 619 C CA . ALA A 1 82 ? 2.019 -0.216 -18.188 1.00 92.19 82 ALA A CA 1
ATOM 620 C C . ALA A 1 82 ? 3.297 0.480 -18.676 1.00 92.19 82 ALA A C 1
ATOM 622 O O . ALA A 1 82 ? 3.366 0.856 -19.843 1.00 92.19 82 ALA A O 1
ATOM 623 N N . PHE A 1 83 ? 4.333 0.563 -17.831 1.00 94.25 83 PHE A N 1
ATOM 624 C CA . PHE A 1 83 ? 5.635 1.095 -18.234 1.00 94.25 83 PHE A CA 1
ATOM 625 C C . PHE A 1 83 ? 6.276 0.289 -19.368 1.00 94.25 83 PHE A C 1
ATOM 627 O O . PHE A 1 83 ? 6.655 0.854 -20.391 1.00 94.25 83 PHE A O 1
ATOM 634 N N . PHE A 1 84 ? 6.380 -1.034 -19.213 1.00 93.19 84 PHE A N 1
ATOM 635 C CA . PHE A 1 84 ? 7.008 -1.869 -20.237 1.00 93.19 84 PHE A CA 1
ATOM 636 C C . PHE A 1 84 ? 6.206 -1.916 -21.539 1.00 93.19 84 PHE A C 1
ATOM 638 O O . PHE A 1 84 ? 6.804 -1.928 -22.607 1.00 93.19 84 PHE A O 1
ATOM 645 N N . GLN A 1 85 ? 4.874 -1.870 -21.469 1.00 91.75 85 GLN A N 1
ATOM 646 C CA . GLN A 1 85 ? 4.032 -1.787 -22.663 1.00 91.75 85 GLN A CA 1
ATOM 647 C C . GLN A 1 85 ? 4.192 -0.451 -23.396 1.00 91.75 85 GLN A C 1
ATOM 649 O O . GLN A 1 85 ? 4.294 -0.450 -24.617 1.00 91.75 85 GLN A O 1
ATOM 654 N N . ALA A 1 86 ? 4.271 0.667 -22.670 1.00 94.56 86 ALA A N 1
ATOM 655 C CA . ALA A 1 86 ? 4.554 1.972 -23.267 1.00 94.56 86 ALA A CA 1
ATOM 656 C C . ALA A 1 86 ? 5.950 2.018 -23.910 1.00 94.56 86 ALA A C 1
ATOM 658 O O . ALA A 1 86 ? 6.134 2.600 -24.980 1.00 94.56 86 ALA A O 1
ATOM 659 N N . LEU A 1 87 ? 6.933 1.370 -23.278 1.00 91.38 87 LEU A N 1
ATOM 660 C CA . LEU A 1 87 ? 8.274 1.225 -23.832 1.00 91.38 87 LEU A CA 1
ATOM 661 C C . LEU A 1 87 ? 8.258 0.395 -25.125 1.00 91.38 87 LEU A C 1
ATOM 663 O O . LEU A 1 87 ? 8.845 0.826 -26.115 1.00 91.38 87 LEU A O 1
ATOM 667 N N . ASP A 1 88 ? 7.557 -0.744 -25.139 1.00 89.81 88 ASP A N 1
ATOM 668 C CA . ASP A 1 88 ? 7.386 -1.588 -26.329 1.00 89.81 88 ASP A CA 1
ATOM 669 C C . ASP A 1 88 ? 6.683 -0.826 -27.467 1.00 89.81 88 ASP A C 1
ATOM 671 O O . ASP A 1 88 ? 7.165 -0.847 -28.596 1.00 89.81 88 ASP A O 1
ATOM 675 N N . GLU A 1 89 ? 5.626 -0.062 -27.172 1.00 90.94 89 GLU A N 1
ATOM 676 C CA . GLU A 1 89 ? 4.921 0.776 -28.153 1.00 90.94 89 GLU A CA 1
ATOM 677 C C . GLU A 1 89 ? 5.840 1.836 -28.789 1.00 90.94 89 GLU A C 1
ATOM 679 O O . GLU A 1 89 ? 5.818 2.059 -30.002 1.00 90.94 89 GLU A O 1
ATOM 684 N N . VAL A 1 90 ? 6.688 2.492 -27.991 1.00 89.50 90 VAL A N 1
ATOM 685 C CA . VAL A 1 90 ? 7.726 3.411 -28.492 1.00 89.50 90 VAL A CA 1
ATOM 686 C C . VAL A 1 90 ? 8.716 2.694 -29.411 1.00 89.50 90 VAL A C 1
ATOM 688 O O . VAL A 1 90 ? 9.057 3.210 -30.478 1.00 89.50 90 VAL A O 1
ATOM 691 N N . GLY A 1 91 ? 9.172 1.507 -29.011 1.00 85.44 91 GLY A N 1
ATOM 692 C CA . GLY A 1 91 ? 10.098 0.702 -29.800 1.00 85.44 91 GLY A CA 1
ATOM 693 C C . GLY A 1 91 ? 9.515 0.277 -31.146 1.00 85.44 91 GLY A C 1
ATOM 694 O O . GLY A 1 91 ? 10.152 0.460 -32.186 1.00 85.44 91 GLY A O 1
ATOM 695 N N . GLU A 1 92 ? 8.267 -0.195 -31.150 1.00 88.25 92 GLU A N 1
ATOM 696 C CA . GLU A 1 92 ? 7.533 -0.571 -32.361 1.00 88.25 92 GLU A CA 1
ATOM 697 C C . GLU A 1 92 ? 7.417 0.598 -33.349 1.00 88.25 92 GLU A C 1
ATOM 699 O O . GLU A 1 92 ? 7.668 0.417 -34.543 1.00 88.25 92 GLU A O 1
ATOM 704 N N . ARG A 1 93 ? 7.127 1.816 -32.864 1.00 87.19 93 ARG A N 1
ATOM 705 C CA . ARG A 1 93 ? 7.051 3.031 -33.701 1.00 87.19 93 ARG A CA 1
ATOM 706 C C . ARG A 1 93 ? 8.364 3.360 -34.408 1.00 87.19 93 ARG A C 1
ATOM 708 O O . ARG A 1 93 ? 8.347 3.895 -35.516 1.00 87.19 93 ARG A O 1
ATOM 715 N N . LEU A 1 94 ? 9.491 3.032 -33.786 1.00 80.50 94 LEU A N 1
ATOM 716 C CA . LEU A 1 94 ? 10.827 3.229 -34.346 1.00 80.50 94 LEU A CA 1
ATOM 717 C C . LEU A 1 94 ? 11.359 2.002 -35.107 1.00 80.50 94 LEU A C 1
ATOM 719 O O . LEU A 1 94 ? 12.413 2.089 -35.739 1.00 80.50 94 LEU A O 1
ATOM 723 N N . GLY A 1 95 ? 10.654 0.867 -35.064 1.00 82.06 95 GLY A N 1
ATOM 724 C CA . GLY A 1 95 ? 11.127 -0.400 -35.623 1.00 82.06 95 GLY A CA 1
ATOM 725 C C . GLY A 1 95 ? 12.371 -0.945 -34.913 1.00 82.06 95 GLY A C 1
ATOM 726 O O . GLY A 1 95 ? 13.201 -1.596 -35.548 1.00 82.06 95 GLY A O 1
ATOM 727 N N . ILE A 1 96 ? 12.524 -0.651 -33.620 1.00 78.69 96 ILE A N 1
ATOM 728 C CA . ILE A 1 96 ? 13.639 -1.101 -32.778 1.00 78.69 96 ILE A CA 1
ATOM 729 C C . ILE A 1 96 ? 13.104 -1.876 -31.576 1.00 78.69 96 ILE A C 1
ATOM 731 O O . ILE A 1 96 ? 12.031 -1.573 -31.065 1.00 78.69 96 ILE A O 1
ATOM 735 N N . ASP A 1 97 ? 13.868 -2.854 -31.088 1.00 82.12 97 ASP A N 1
ATOM 736 C CA . ASP A 1 97 ? 13.601 -3.419 -29.766 1.00 82.12 97 ASP A CA 1
ATOM 737 C C . ASP A 1 97 ? 14.123 -2.422 -28.713 1.00 82.12 97 ASP A C 1
ATOM 739 O O . ASP A 1 97 ? 15.333 -2.182 -28.669 1.00 82.12 97 ASP A O 1
ATOM 743 N N . PRO A 1 98 ? 13.250 -1.805 -27.897 1.00 74.44 98 PRO A N 1
ATOM 744 C CA . PRO A 1 98 ? 13.641 -0.742 -26.972 1.00 74.44 98 PRO A CA 1
ATOM 745 C C . PRO A 1 98 ? 14.407 -1.285 -25.757 1.00 74.44 98 PRO A C 1
ATOM 747 O O . PRO A 1 98 ? 15.062 -0.524 -25.050 1.00 74.44 98 PRO A O 1
ATOM 750 N N . VAL A 1 99 ? 14.360 -2.603 -25.530 1.00 79.19 99 VAL A N 1
ATOM 751 C CA . VAL A 1 99 ? 15.211 -3.323 -24.576 1.00 79.19 99 VAL A CA 1
ATOM 752 C C . VAL A 1 99 ? 15.875 -4.476 -25.332 1.00 79.19 99 VAL A C 1
ATOM 754 O O . VAL A 1 99 ? 15.405 -5.618 -25.250 1.00 79.19 99 VAL A O 1
ATOM 757 N N . PRO A 1 100 ? 16.931 -4.187 -26.112 1.00 76.88 100 PRO A N 1
ATOM 758 C CA . PRO A 1 100 ? 17.577 -5.192 -26.938 1.00 76.88 100 PRO A CA 1
ATOM 759 C C . PRO A 1 100 ? 18.239 -6.273 -26.077 1.00 76.88 100 PRO A C 1
ATOM 761 O O . PRO A 1 100 ? 18.562 -6.067 -24.905 1.00 76.88 100 PRO A O 1
ATOM 764 N N . GLY A 1 101 ? 18.460 -7.440 -26.683 1.00 75.75 101 GLY A N 1
ATOM 765 C CA . GLY A 1 101 ? 19.308 -8.469 -26.088 1.00 75.75 101 GLY A CA 1
ATOM 766 C C . GLY A 1 101 ? 20.740 -7.965 -25.901 1.00 75.75 101 GLY A C 1
ATOM 767 O O . GLY A 1 101 ? 21.223 -7.128 -26.666 1.00 75.75 101 GLY A O 1
ATOM 768 N N . LEU A 1 102 ? 21.414 -8.494 -24.887 1.00 80.25 102 LEU A N 1
ATOM 769 C CA . LEU A 1 102 ? 22.775 -8.099 -24.537 1.00 80.25 102 LEU A CA 1
ATOM 770 C C . LEU A 1 102 ? 23.801 -8.593 -25.563 1.00 80.25 102 LEU A C 1
ATOM 772 O O . LEU A 1 102 ? 23.641 -9.668 -26.146 1.00 80.25 102 LEU A O 1
ATOM 776 N N . GLY A 1 103 ? 24.869 -7.822 -25.761 1.00 79.38 103 GLY A N 1
ATOM 777 C CA . GLY A 1 103 ? 26.035 -8.205 -26.557 1.00 79.38 103 GLY A CA 1
ATOM 778 C C . GLY A 1 103 ? 26.914 -9.252 -25.863 1.00 79.38 103 GLY A C 1
ATOM 779 O O . GLY A 1 103 ? 26.723 -9.575 -24.693 1.00 79.38 103 GLY A O 1
ATOM 780 N N . ALA A 1 104 ? 27.912 -9.789 -26.573 1.00 79.12 104 ALA A N 1
ATOM 781 C CA . ALA A 1 104 ? 28.764 -10.869 -26.056 1.00 79.12 104 ALA A CA 1
ATOM 782 C C . ALA A 1 104 ? 29.524 -10.486 -24.770 1.00 79.12 104 ALA A C 1
ATOM 784 O O . ALA A 1 104 ? 29.591 -11.286 -23.838 1.00 79.12 104 ALA A O 1
ATOM 785 N N . ASP A 1 105 ? 30.046 -9.259 -24.697 1.00 78.25 105 ASP A N 1
ATOM 786 C CA . ASP A 1 105 ? 30.797 -8.775 -23.532 1.00 78.25 105 ASP A CA 1
ATOM 787 C C . ASP A 1 105 ? 29.890 -8.569 -22.306 1.00 78.25 105 ASP A C 1
ATOM 789 O O . ASP A 1 105 ? 30.281 -8.859 -21.177 1.00 78.25 105 ASP A O 1
ATOM 793 N N . GLU A 1 106 ? 28.641 -8.151 -22.518 1.00 81.56 106 GLU A N 1
ATOM 794 C CA . GLU A 1 106 ? 27.627 -8.023 -21.462 1.00 81.56 106 GLU A CA 1
ATOM 795 C C . GLU A 1 106 ? 27.099 -9.371 -20.988 1.00 81.56 106 GLU A C 1
ATOM 797 O O . GLU A 1 106 ? 26.909 -9.569 -19.791 1.00 81.56 106 GLU A O 1
ATOM 802 N N . GLN A 1 107 ? 26.891 -10.320 -21.903 1.00 79.62 107 GLN A N 1
ATOM 803 C CA . GLN A 1 107 ? 26.541 -11.694 -21.544 1.00 79.62 107 GLN A CA 1
ATOM 804 C C . GLN A 1 107 ? 27.673 -12.345 -20.734 1.00 79.62 107 GLN A C 1
ATOM 806 O O . GLN A 1 107 ? 27.417 -13.045 -19.753 1.00 79.62 107 GLN A O 1
ATOM 811 N N . ALA A 1 108 ? 28.933 -12.070 -21.089 1.00 80.69 108 ALA A N 1
ATOM 812 C CA . ALA A 1 108 ? 30.088 -12.500 -20.310 1.00 80.69 108 ALA A CA 1
ATOM 813 C C . ALA A 1 108 ? 30.111 -11.837 -18.922 1.00 80.69 108 ALA A C 1
ATOM 815 O O . ALA A 1 108 ? 30.285 -12.542 -17.928 1.00 80.69 108 ALA A O 1
ATOM 816 N N . ALA A 1 109 ? 29.859 -10.526 -18.834 1.00 76.50 109 ALA A N 1
ATOM 817 C CA . ALA A 1 109 ? 29.719 -9.798 -17.571 1.00 76.50 109 ALA A CA 1
ATOM 818 C C . ALA A 1 109 ? 28.618 -10.399 -16.673 1.00 76.50 109 ALA A C 1
ATOM 820 O O . ALA A 1 109 ? 28.862 -10.679 -15.496 1.00 76.50 109 ALA A O 1
ATOM 821 N N . LEU A 1 110 ? 27.443 -10.696 -17.229 1.00 76.62 110 LEU A N 1
ATOM 822 C CA . LEU A 1 110 ? 26.360 -11.357 -16.497 1.00 76.62 110 LEU A CA 1
ATOM 823 C C . LEU A 1 110 ? 26.746 -12.751 -15.990 1.00 76.62 110 LEU A C 1
ATOM 825 O O . LEU A 1 110 ? 26.394 -13.139 -14.873 1.00 76.62 110 LEU A O 1
ATOM 829 N N . SER A 1 111 ? 27.487 -13.517 -16.796 1.00 76.75 111 SER A N 1
ATOM 830 C CA . SER A 1 111 ? 27.880 -14.890 -16.452 1.00 76.75 111 SER A CA 1
ATOM 831 C C . SER A 1 111 ? 28.811 -14.971 -15.233 1.00 76.75 111 SER A C 1
ATOM 833 O O . SER A 1 111 ? 28.799 -15.970 -14.516 1.00 76.75 111 SER A O 1
ATOM 835 N N . ILE A 1 112 ? 29.568 -13.902 -14.958 1.00 78.50 112 ILE A N 1
ATOM 836 C CA . ILE A 1 112 ? 30.441 -13.768 -13.779 1.00 78.50 112 ILE A CA 1
ATOM 837 C C . ILE A 1 112 ? 29.810 -12.931 -12.651 1.00 78.50 112 ILE A C 1
ATOM 839 O O . ILE A 1 112 ? 30.470 -12.663 -11.649 1.00 78.50 112 ILE A O 1
ATOM 843 N N . GLY A 1 113 ? 28.538 -12.538 -12.796 1.00 64.81 113 GLY A N 1
ATOM 844 C CA . GLY A 1 113 ? 27.761 -11.832 -11.773 1.00 64.81 113 GLY A CA 1
ATOM 845 C C . GLY A 1 113 ? 28.026 -10.342 -11.669 1.00 64.81 113 GLY A C 1
ATOM 846 O O . GLY A 1 113 ? 27.791 -9.747 -10.622 1.00 64.81 113 GLY A O 1
ATOM 847 N N . THR A 1 114 ? 28.523 -9.731 -12.741 1.00 70.62 114 THR A N 1
ATOM 848 C CA . THR A 1 114 ? 28.675 -8.281 -12.838 1.00 70.62 114 THR A CA 1
ATOM 849 C C . THR A 1 114 ? 27.548 -7.686 -13.667 1.00 70.62 114 THR A C 1
ATOM 851 O O . THR A 1 114 ? 27.210 -8.187 -14.735 1.00 70.62 114 THR A O 1
ATOM 854 N N . ALA A 1 115 ? 26.976 -6.594 -13.170 1.00 66.56 115 ALA A N 1
ATOM 855 C CA . ALA A 1 115 ? 25.888 -5.899 -13.833 1.00 66.56 115 ALA A CA 1
ATOM 856 C C . ALA A 1 115 ? 26.298 -5.333 -15.209 1.00 66.56 115 ALA A C 1
ATOM 858 O O . ALA A 1 115 ? 27.352 -4.698 -15.305 1.00 66.56 115 ALA A O 1
ATOM 859 N N . PRO A 1 116 ? 25.466 -5.504 -16.251 1.00 64.56 116 PRO A N 1
ATOM 860 C CA . PRO A 1 116 ? 25.707 -4.899 -17.549 1.00 64.56 116 PRO A CA 1
ATOM 861 C C . PRO A 1 116 ? 25.318 -3.415 -17.479 1.00 64.56 116 PRO A C 1
ATOM 863 O O . PRO A 1 116 ? 24.213 -3.075 -17.064 1.00 64.56 116 PRO A O 1
ATOM 866 N N . GLY A 1 117 ? 26.228 -2.522 -17.868 1.00 68.00 117 GLY A N 1
ATOM 867 C CA . GLY A 1 117 ? 25.966 -1.081 -17.945 1.00 68.00 117 GLY A CA 1
ATOM 868 C C . GLY A 1 117 ? 25.990 -0.316 -16.609 1.00 68.00 117 GLY A C 1
ATOM 869 O O . GLY A 1 117 ? 25.830 -0.856 -15.515 1.00 68.00 117 GLY A O 1
ATOM 870 N N . VAL A 1 118 ? 26.192 1.003 -16.703 1.00 72.88 118 VAL A N 1
ATOM 871 C CA . VAL A 1 118 ? 26.454 1.902 -15.557 1.00 72.88 118 VAL A CA 1
ATOM 872 C C . VAL A 1 118 ? 25.200 2.173 -14.699 1.00 72.88 118 VAL A C 1
ATOM 874 O O . VAL A 1 118 ? 25.325 2.529 -13.530 1.00 72.88 118 VAL A O 1
ATOM 877 N N . GLY A 1 119 ? 23.992 1.978 -15.247 1.00 77.62 119 GLY A N 1
ATOM 878 C CA . GLY A 1 119 ? 22.711 2.323 -14.602 1.00 77.62 119 GLY A CA 1
ATOM 879 C C . GLY A 1 119 ? 21.924 1.174 -13.966 1.00 77.62 119 GLY A C 1
ATOM 880 O O . GLY A 1 119 ? 20.834 1.402 -13.438 1.00 77.62 119 GLY A O 1
ATOM 881 N N . TRP A 1 120 ? 22.431 -0.061 -14.023 1.00 81.19 120 TRP A N 1
ATOM 882 C CA . TRP A 1 120 ? 21.683 -1.241 -13.575 1.00 81.19 120 TRP A CA 1
ATOM 883 C C . TRP A 1 120 ? 21.239 -1.186 -12.100 1.00 81.19 120 TRP A C 1
ATOM 885 O O . TRP A 1 120 ? 20.056 -1.419 -11.843 1.00 81.19 120 TRP A O 1
ATOM 895 N N . PRO A 1 121 ? 22.090 -0.813 -11.119 1.00 78.31 121 PRO A N 1
ATOM 896 C CA . PRO A 1 121 ? 21.667 -0.759 -9.717 1.00 78.31 121 PRO A CA 1
ATOM 897 C C . PRO A 1 121 ? 20.491 0.198 -9.472 1.00 78.31 121 PRO A C 1
ATOM 899 O O . PRO A 1 121 ? 19.566 -0.127 -8.729 1.00 78.31 121 PRO A O 1
ATOM 902 N N . GLN A 1 122 ? 20.498 1.368 -10.114 1.00 79.81 122 GLN A N 1
ATOM 903 C CA . GLN A 1 122 ? 19.444 2.375 -9.987 1.00 79.81 122 GLN A CA 1
ATOM 904 C C . GLN A 1 122 ? 18.133 1.890 -10.612 1.00 79.81 122 GLN A C 1
ATOM 906 O O . GLN A 1 122 ? 17.074 2.055 -10.007 1.00 79.81 122 GLN A O 1
ATOM 911 N N . LEU A 1 123 ? 18.203 1.239 -11.778 1.00 83.31 123 LEU A N 1
ATOM 912 C CA . LEU A 1 123 ? 17.039 0.645 -12.433 1.00 83.31 123 LEU A CA 1
ATOM 913 C C . LEU A 1 123 ? 16.415 -0.467 -11.582 1.00 83.31 123 LEU A C 1
ATOM 915 O O . LEU A 1 123 ? 15.200 -0.513 -11.408 1.00 83.31 123 LEU A O 1
ATOM 919 N N . VAL A 1 124 ? 17.246 -1.328 -10.999 1.00 77.62 124 VAL A N 1
ATOM 920 C CA . VAL A 1 124 ? 16.812 -2.413 -10.116 1.00 77.62 124 VAL A CA 1
ATOM 921 C C . VAL A 1 124 ? 16.096 -1.871 -8.871 1.00 77.62 124 VAL A C 1
ATOM 923 O O . VAL A 1 124 ? 15.027 -2.366 -8.509 1.00 77.62 124 VAL A O 1
ATOM 926 N N . ILE A 1 125 ? 16.620 -0.806 -8.255 1.00 75.25 125 ILE A N 1
ATOM 927 C CA . ILE A 1 125 ? 15.949 -0.111 -7.144 1.00 75.25 125 ILE A CA 1
ATOM 928 C C . ILE A 1 125 ? 14.611 0.483 -7.609 1.00 75.25 125 ILE A C 1
ATOM 930 O O . ILE A 1 125 ? 13.595 0.302 -6.938 1.00 75.25 125 ILE A O 1
ATOM 934 N N . ALA A 1 126 ? 14.578 1.152 -8.764 1.00 80.88 126 ALA A N 1
ATOM 935 C CA . ALA A 1 126 ? 13.353 1.743 -9.298 1.00 80.88 126 ALA A CA 1
ATOM 936 C C . ALA A 1 126 ? 12.265 0.683 -9.566 1.00 80.88 126 ALA A C 1
ATOM 938 O O . ALA A 1 126 ? 11.115 0.871 -9.175 1.00 80.88 126 ALA A O 1
ATOM 939 N N . LEU A 1 127 ? 12.615 -0.467 -10.146 1.00 81.19 127 LEU A N 1
ATOM 940 C CA . LEU A 1 127 ? 11.684 -1.579 -10.384 1.00 81.19 127 LEU A CA 1
ATOM 941 C C . LEU A 1 127 ? 11.174 -2.218 -9.083 1.00 81.19 127 LEU A C 1
ATOM 943 O O . LEU A 1 127 ? 10.037 -2.687 -9.018 1.00 81.19 127 LEU A O 1
ATOM 947 N N . ALA A 1 128 ? 11.993 -2.230 -8.031 1.00 73.69 128 ALA A N 1
ATOM 948 C CA . ALA A 1 128 ? 11.616 -2.830 -6.759 1.00 73.69 128 ALA A CA 1
ATOM 949 C C . ALA A 1 128 ? 10.576 -2.004 -5.990 1.00 73.69 128 ALA A C 1
ATOM 951 O O . ALA A 1 128 ? 9.750 -2.592 -5.293 1.00 73.69 128 ALA A O 1
ATOM 952 N N . TYR A 1 129 ? 10.584 -0.673 -6.099 1.00 73.06 129 TYR A N 1
ATOM 953 C CA . TYR A 1 129 ? 9.780 0.215 -5.252 1.00 73.06 129 TYR A CA 1
ATOM 954 C C . TYR A 1 129 ? 8.678 0.945 -6.025 1.00 73.06 129 TYR A C 1
ATOM 956 O O . TYR A 1 129 ? 8.804 2.117 -6.369 1.00 73.06 129 TYR A O 1
ATOM 964 N N . VAL A 1 130 ? 7.553 0.258 -6.234 1.00 76.12 130 VAL A N 1
ATOM 965 C CA . VAL A 1 130 ? 6.364 0.837 -6.876 1.00 76.12 130 VAL A CA 1
ATOM 966 C C . VAL A 1 130 ? 5.613 1.763 -5.906 1.00 76.12 130 VAL A C 1
ATOM 968 O O . VAL A 1 130 ? 5.350 1.360 -4.764 1.00 76.12 130 VAL A O 1
ATOM 971 N N . PRO A 1 131 ? 5.235 2.989 -6.322 1.00 74.25 131 PRO A N 1
ATOM 972 C CA . PRO A 1 131 ? 4.438 3.886 -5.497 1.00 74.25 131 PRO A CA 1
ATOM 973 C C . PRO A 1 131 ? 3.052 3.294 -5.252 1.00 74.25 131 PRO A C 1
ATOM 975 O O . PRO A 1 131 ? 2.456 2.671 -6.127 1.00 74.25 131 PRO A O 1
ATOM 978 N N . ILE A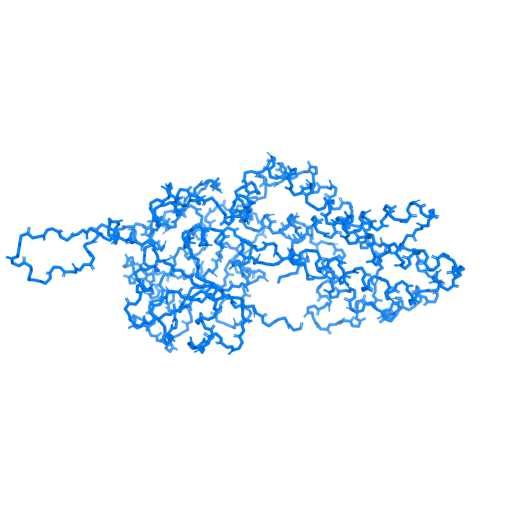 1 132 ? 2.503 3.535 -4.066 1.00 66.00 132 ILE A N 1
ATOM 979 C CA . ILE A 1 132 ? 1.102 3.230 -3.783 1.00 66.00 132 ILE A CA 1
ATOM 980 C C . ILE A 1 132 ? 0.312 4.510 -4.021 1.00 66.00 132 ILE A C 1
ATOM 982 O O . ILE A 1 132 ? 0.647 5.538 -3.433 1.00 66.00 132 ILE A O 1
ATOM 986 N N . ALA A 1 133 ? -0.728 4.447 -4.855 1.00 61.16 133 ALA A N 1
ATOM 987 C CA . ALA A 1 133 ? -1.651 5.565 -4.998 1.00 61.16 133 ALA A CA 1
ATOM 988 C C . ALA A 1 133 ? -2.329 5.821 -3.641 1.00 61.16 133 ALA A C 1
ATOM 990 O O . ALA A 1 133 ? -2.999 4.952 -3.065 1.00 61.16 133 ALA A O 1
ATOM 991 N N . GLU A 1 134 ? -2.062 7.000 -3.084 1.00 59.03 134 GLU A N 1
ATOM 992 C CA . GLU A 1 134 ? -2.543 7.383 -1.768 1.00 59.03 134 GLU A CA 1
ATOM 993 C C . GLU A 1 134 ? -3.820 8.215 -1.886 1.00 59.03 134 GLU A C 1
ATOM 995 O O . GLU A 1 134 ? -3.842 9.162 -2.667 1.00 59.03 134 GLU A O 1
ATOM 1000 N N . PRO A 1 135 ? -4.849 7.946 -1.063 1.00 54.09 135 PRO A N 1
ATOM 1001 C CA . PRO A 1 135 ? -6.121 8.662 -1.153 1.00 54.09 135 PRO A CA 1
ATOM 1002 C C . PRO A 1 135 ? -6.056 10.179 -0.888 1.00 54.09 135 PRO A C 1
ATOM 1004 O O . PRO A 1 135 ? -7.043 10.868 -1.109 1.00 54.09 135 PRO A O 1
ATOM 1007 N N . HIS A 1 136 ? -4.929 10.693 -0.375 1.00 54.75 136 HIS A N 1
ATOM 1008 C CA . HIS A 1 136 ? -4.812 12.045 0.199 1.00 54.75 136 HIS A CA 1
ATOM 1009 C C . HIS A 1 136 ? -3.601 12.836 -0.305 1.00 54.75 136 HIS A C 1
ATOM 1011 O O . HIS A 1 136 ? -3.230 13.843 0.296 1.00 54.75 136 HIS A O 1
ATOM 1017 N N . ALA A 1 137 ? -2.937 12.382 -1.369 1.00 52.34 137 ALA A N 1
ATOM 1018 C CA . ALA A 1 137 ? -1.826 13.130 -1.945 1.00 52.34 137 ALA A CA 1
ATOM 1019 C C . ALA A 1 137 ? -2.368 14.380 -2.669 1.00 52.34 137 ALA A C 1
ATOM 1021 O O . ALA A 1 137 ? -2.940 14.278 -3.746 1.00 52.34 137 ALA A O 1
ATOM 1022 N N . VAL A 1 138 ? -2.190 15.560 -2.062 1.00 39.69 138 VAL A N 1
ATOM 1023 C CA . VAL A 1 138 ? -2.662 16.879 -2.550 1.00 39.69 138 VAL A CA 1
ATOM 1024 C C . VAL A 1 138 ? -1.922 17.361 -3.818 1.00 39.69 138 VAL A C 1
ATOM 1026 O O . VAL A 1 138 ? -2.216 18.428 -4.344 1.00 39.69 138 VAL A O 1
ATOM 1029 N N . SER A 1 139 ? -0.961 16.609 -4.362 1.00 41.34 139 SER A N 1
ATOM 1030 C CA . SER A 1 139 ? -0.199 17.043 -5.539 1.00 41.34 139 SER A CA 1
ATOM 1031 C C . SER A 1 139 ? 0.280 15.865 -6.388 1.00 41.34 139 SER A C 1
ATOM 1033 O O . SER A 1 139 ? 0.776 14.891 -5.826 1.00 41.34 139 SER A O 1
ATOM 1035 N N . ILE A 1 140 ? 0.091 16.018 -7.710 1.00 42.53 140 ILE A N 1
ATOM 1036 C CA . ILE A 1 140 ? 0.649 15.316 -8.887 1.00 42.53 140 ILE A CA 1
ATOM 1037 C C . ILE A 1 140 ? 1.020 13.841 -8.638 1.00 42.53 140 ILE A C 1
ATOM 1039 O O . ILE A 1 140 ? 1.990 13.534 -7.950 1.00 42.53 140 ILE A O 1
ATOM 1043 N N . ASP A 1 141 ? 0.228 12.944 -9.237 1.00 67.81 141 ASP A N 1
ATOM 1044 C CA . ASP A 1 141 ? 0.202 11.489 -9.034 1.00 67.81 141 ASP A CA 1
ATOM 1045 C C . ASP A 1 141 ? 1.595 10.862 -8.760 1.00 67.81 141 ASP A C 1
ATOM 1047 O O . ASP A 1 141 ? 2.479 10.917 -9.623 1.00 67.81 141 ASP A O 1
ATOM 1051 N N . PRO A 1 142 ? 1.819 10.226 -7.587 1.00 76.50 142 PRO A N 1
ATOM 1052 C CA . PRO A 1 142 ? 3.043 9.484 -7.274 1.00 76.50 142 PRO A CA 1
ATOM 1053 C C . PRO A 1 142 ? 3.484 8.493 -8.360 1.00 76.50 142 PRO A C 1
ATOM 1055 O O . PRO A 1 142 ? 4.675 8.188 -8.451 1.00 76.50 142 PRO A O 1
ATOM 1058 N N . VAL A 1 143 ? 2.546 7.992 -9.170 1.00 84.19 143 VAL A N 1
ATOM 1059 C CA . VAL A 1 143 ? 2.808 7.104 -10.308 1.00 84.19 143 VAL A CA 1
ATOM 1060 C C . VAL A 1 143 ? 3.464 7.851 -11.478 1.00 84.19 143 VAL A C 1
ATOM 1062 O O . VAL A 1 143 ? 4.396 7.320 -12.077 1.00 84.19 143 VAL A O 1
ATOM 1065 N N . ALA A 1 144 ? 3.077 9.100 -11.752 1.00 86.00 144 ALA A N 1
ATOM 1066 C CA . ALA A 1 144 ? 3.674 9.910 -12.818 1.00 86.00 144 ALA A CA 1
ATOM 1067 C C . ALA A 1 144 ? 5.164 10.188 -12.547 1.00 86.00 144 ALA A C 1
ATOM 1069 O O . ALA A 1 144 ? 6.026 9.833 -13.350 1.00 86.00 144 ALA A O 1
ATOM 1070 N N . SER A 1 145 ? 5.489 10.703 -11.353 1.00 85.56 145 SER A N 1
ATOM 1071 C CA . SER A 1 145 ? 6.888 10.934 -10.946 1.00 85.56 145 SER A CA 1
ATOM 1072 C C . SER A 1 145 ? 7.702 9.636 -10.884 1.00 85.56 145 SER A C 1
ATOM 1074 O O . SER A 1 145 ? 8.922 9.636 -11.065 1.00 85.56 145 SER A O 1
ATOM 1076 N N . TYR A 1 146 ? 7.046 8.514 -10.593 1.00 88.38 146 TYR A N 1
ATOM 1077 C CA . TYR A 1 146 ? 7.690 7.211 -10.635 1.00 88.38 146 TYR A CA 1
ATOM 1078 C C . TYR A 1 146 ? 8.068 6.807 -12.060 1.00 88.38 146 TYR A C 1
ATOM 1080 O O . TYR A 1 146 ? 9.204 6.383 -12.269 1.00 88.38 146 TYR A O 1
ATOM 1088 N N . TYR A 1 147 ? 7.176 6.982 -13.037 1.00 92.56 147 TYR A N 1
ATOM 1089 C CA . TYR A 1 147 ? 7.492 6.671 -14.428 1.00 92.56 147 TYR A CA 1
ATOM 1090 C C . TYR A 1 147 ? 8.599 7.548 -14.999 1.00 92.56 147 TYR A C 1
ATOM 1092 O O . TYR A 1 147 ? 9.461 7.017 -15.690 1.00 92.56 147 TYR A O 1
ATOM 1100 N N . GLU A 1 148 ? 8.655 8.834 -14.654 1.00 91.88 148 GLU A N 1
ATOM 1101 C CA . GLU A 1 148 ? 9.778 9.707 -15.031 1.00 91.88 148 GLU A CA 1
ATOM 1102 C C . GLU A 1 148 ? 11.120 9.155 -14.515 1.00 91.88 148 GLU A C 1
ATOM 1104 O O . GLU A 1 148 ? 12.099 9.047 -15.254 1.00 91.88 148 GLU A O 1
ATOM 1109 N N . LYS A 1 149 ? 11.169 8.736 -13.243 1.00 89.88 149 LYS A N 1
ATOM 1110 C CA . LYS A 1 149 ? 12.379 8.156 -12.631 1.00 89.88 149 LYS A CA 1
ATOM 1111 C C . LYS A 1 149 ? 12.744 6.806 -13.238 1.00 89.88 149 LYS A C 1
ATOM 1113 O O . LYS A 1 149 ? 13.929 6.517 -13.426 1.00 89.88 149 LYS A O 1
ATOM 1118 N N . LEU A 1 150 ? 11.744 5.974 -13.520 1.00 91.75 150 LEU A N 1
ATOM 1119 C CA . LEU A 1 150 ? 11.943 4.665 -14.128 1.00 91.75 150 LEU A CA 1
ATOM 1120 C C . LEU A 1 150 ? 12.421 4.798 -15.581 1.00 91.75 150 LEU A C 1
ATOM 1122 O O . LEU A 1 150 ? 13.350 4.092 -15.973 1.00 91.75 150 LEU A O 1
ATOM 1126 N N . ALA A 1 151 ? 11.878 5.752 -16.341 1.00 93.44 151 ALA A N 1
ATOM 1127 C CA . ALA A 1 151 ? 12.332 6.108 -17.683 1.00 93.44 151 ALA A CA 1
ATOM 1128 C C . ALA A 1 151 ? 13.783 6.599 -17.678 1.00 93.44 151 ALA A C 1
ATOM 1130 O O . ALA A 1 151 ? 14.608 6.062 -18.415 1.00 93.44 151 ALA A O 1
ATOM 1131 N N . ALA A 1 152 ? 14.130 7.534 -16.787 1.00 91.75 152 ALA A N 1
ATOM 1132 C CA . ALA A 1 152 ? 15.501 8.019 -16.639 1.00 91.75 152 ALA A CA 1
ATOM 1133 C C . ALA A 1 152 ? 16.482 6.888 -16.284 1.00 91.75 152 ALA A C 1
ATOM 1135 O O . ALA A 1 152 ? 17.551 6.775 -16.880 1.00 91.75 152 ALA A O 1
ATOM 1136 N N . SER A 1 153 ? 16.104 6.006 -15.355 1.00 90.75 153 SER A N 1
ATOM 1137 C CA . SER A 1 153 ? 16.944 4.864 -14.961 1.00 90.75 153 SER A CA 1
ATOM 1138 C C . SER A 1 153 ? 17.106 3.851 -16.099 1.00 90.75 153 SER A C 1
ATOM 1140 O O . SER A 1 153 ? 18.193 3.312 -16.301 1.00 90.75 153 SER A O 1
ATOM 1142 N N . THR A 1 154 ? 16.039 3.620 -16.869 1.00 90.31 154 THR A N 1
ATOM 1143 C CA . THR A 1 154 ? 16.057 2.748 -18.051 1.00 90.31 154 THR A CA 1
ATOM 1144 C C . THR A 1 154 ? 16.959 3.330 -19.134 1.00 90.31 154 THR A C 1
ATOM 1146 O O . THR A 1 154 ? 17.787 2.615 -19.685 1.00 90.31 154 THR A O 1
ATOM 1149 N N . HIS A 1 155 ? 16.866 4.633 -19.399 1.00 90.44 155 HIS A N 1
ATOM 1150 C CA . HIS A 1 155 ? 17.706 5.320 -20.379 1.00 90.44 155 HIS A CA 1
ATOM 1151 C C . HIS A 1 155 ? 19.198 5.228 -20.036 1.00 90.44 155 HIS A C 1
ATOM 1153 O O . HIS A 1 155 ? 19.982 4.807 -20.882 1.00 90.44 155 HIS A O 1
ATOM 1159 N N . VAL A 1 156 ? 19.585 5.514 -18.785 1.00 89.06 156 VAL A N 1
ATOM 1160 C CA . VAL A 1 156 ? 20.985 5.389 -18.327 1.00 89.06 156 VAL A CA 1
ATOM 1161 C C . VAL A 1 156 ? 21.492 3.951 -18.448 1.00 89.06 156 VAL A C 1
ATOM 1163 O O . VAL A 1 156 ? 22.650 3.728 -18.800 1.00 89.06 156 VAL A O 1
ATOM 1166 N N . TYR A 1 157 ? 20.641 2.962 -18.165 1.00 87.12 157 TYR A N 1
ATOM 1167 C CA . TYR A 1 157 ? 20.988 1.559 -18.374 1.00 87.12 157 TYR A CA 1
ATOM 1168 C C . TYR A 1 157 ? 21.239 1.258 -19.855 1.00 87.12 157 TYR A C 1
ATOM 1170 O O . TYR A 1 157 ? 22.302 0.735 -20.179 1.00 87.12 157 TYR A O 1
ATOM 1178 N N . LEU A 1 158 ? 20.318 1.647 -20.746 1.00 85.62 158 LEU A N 1
ATOM 1179 C CA . LEU A 1 158 ? 20.434 1.415 -22.189 1.00 85.62 158 LEU A CA 1
ATOM 1180 C C . LEU A 1 158 ? 21.693 2.062 -22.778 1.00 85.62 158 LEU A C 1
ATOM 1182 O O . LEU A 1 158 ? 22.377 1.422 -23.568 1.00 85.62 158 LEU A O 1
ATOM 1186 N N . GLN A 1 159 ? 22.042 3.280 -22.349 1.00 86.50 159 GLN A N 1
ATOM 1187 C CA . GLN A 1 159 ? 23.276 3.965 -22.759 1.00 86.50 159 GLN A CA 1
ATOM 1188 C C . GLN A 1 159 ? 24.554 3.184 -22.432 1.00 86.50 159 GLN A C 1
ATOM 1190 O O . GLN A 1 159 ? 25.577 3.386 -23.078 1.00 86.50 159 GLN A O 1
ATOM 1195 N N . GLY A 1 160 ? 24.512 2.325 -21.413 1.00 82.56 160 GLY A N 1
ATOM 1196 C CA . GLY A 1 160 ? 25.643 1.508 -20.994 1.00 82.56 160 GLY A CA 1
ATOM 1197 C C . GLY A 1 160 ? 25.801 0.196 -21.762 1.00 82.56 160 GLY A C 1
ATOM 1198 O O . GLY A 1 160 ? 26.661 -0.589 -21.366 1.00 82.56 160 GLY A O 1
ATOM 1199 N N . LEU A 1 161 ? 24.974 -0.065 -22.783 1.00 83.19 161 LEU A N 1
ATOM 1200 C CA . LEU A 1 161 ? 24.968 -1.319 -23.537 1.00 83.19 161 LEU A CA 1
ATOM 1201 C C . LEU A 1 161 ? 25.574 -1.151 -24.947 1.00 83.19 161 LEU A C 1
ATOM 1203 O O . LEU A 1 161 ? 25.265 -0.210 -25.664 1.00 83.19 161 LEU A O 1
ATOM 1207 N N . ALA A 1 162 ? 26.349 -2.114 -25.426 1.00 82.06 162 ALA A N 1
ATOM 1208 C CA . ALA A 1 162 ? 26.924 -2.203 -26.762 1.00 82.06 162 ALA A CA 1
ATOM 1209 C C . ALA A 1 162 ? 25.881 -2.105 -27.899 1.00 82.06 162 ALA A C 1
ATOM 1211 O O . ALA A 1 162 ? 26.169 -1.460 -28.913 1.00 82.06 162 ALA A O 1
ATOM 1212 N N . PRO A 1 163 ? 24.652 -2.657 -27.778 1.00 81.44 163 PRO A N 1
ATOM 1213 C CA . PRO A 1 163 ? 23.567 -2.340 -28.703 1.00 81.44 163 PRO A CA 1
ATOM 1214 C C . PRO A 1 163 ? 23.305 -0.836 -28.880 1.00 81.44 163 PRO A C 1
ATOM 1216 O O . PRO A 1 163 ? 23.032 -0.408 -30.000 1.00 81.44 163 PRO A O 1
ATOM 1219 N N . TRP A 1 164 ? 23.437 -0.018 -27.833 1.00 82.38 164 TRP A N 1
ATOM 1220 C CA . TRP A 1 164 ? 23.290 1.439 -27.923 1.00 82.38 164 TRP A CA 1
ATOM 1221 C C . TRP A 1 164 ? 24.421 2.091 -28.723 1.00 82.38 164 TRP A C 1
ATOM 1223 O O . TRP A 1 164 ? 24.181 2.976 -29.552 1.00 82.38 164 TRP A O 1
ATOM 1233 N N . ASP A 1 165 ? 25.648 1.603 -28.548 1.00 82.69 165 ASP A N 1
ATOM 1234 C CA . ASP A 1 165 ? 26.804 2.066 -29.317 1.00 82.69 165 ASP A CA 1
ATOM 1235 C C . ASP A 1 165 ? 26.665 1.756 -30.813 1.00 82.69 165 ASP A C 1
ATOM 1237 O O . ASP A 1 165 ? 27.173 2.505 -31.648 1.00 82.69 165 ASP A O 1
ATOM 1241 N N . SER A 1 166 ? 25.916 0.711 -31.172 1.00 82.75 166 SER A N 1
ATOM 1242 C CA . SER A 1 166 ? 25.649 0.354 -32.571 1.00 82.75 166 SER A CA 1
ATOM 1243 C C . SER A 1 166 ? 24.629 1.262 -33.279 1.00 82.75 166 SER A C 1
ATOM 1245 O O . SER A 1 166 ? 24.553 1.256 -34.511 1.00 82.75 166 SER A O 1
ATOM 1247 N N . LEU A 1 167 ? 23.848 2.049 -32.529 1.00 83.69 167 LEU A N 1
ATOM 1248 C CA . LEU A 1 167 ? 22.884 2.998 -33.086 1.00 83.69 167 LEU A CA 1
ATOM 1249 C C . LEU A 1 167 ? 23.589 4.247 -33.629 1.00 83.69 167 LEU A C 1
ATOM 1251 O O . LEU A 1 167 ? 24.566 4.725 -33.056 1.00 83.69 167 LEU A O 1
ATOM 1255 N N . ASP A 1 168 ? 23.063 4.814 -34.716 1.00 88.06 168 ASP A N 1
ATOM 1256 C CA . ASP A 1 168 ? 23.494 6.132 -35.182 1.00 88.06 168 ASP A CA 1
ATOM 1257 C C . ASP A 1 168 ? 22.978 7.259 -34.265 1.00 88.06 168 ASP A C 1
ATOM 1259 O O . ASP A 1 168 ? 22.052 7.080 -33.470 1.00 88.06 168 ASP A O 1
ATOM 1263 N N . GLU A 1 169 ? 23.573 8.447 -34.390 1.00 86.88 169 GLU A N 1
ATOM 1264 C CA . GLU A 1 169 ? 23.251 9.597 -33.536 1.00 86.88 169 GLU A CA 1
ATOM 1265 C C . GLU A 1 169 ? 21.785 10.043 -33.654 1.00 86.88 169 GLU A C 1
ATOM 1267 O O . GLU A 1 169 ? 21.184 10.498 -32.682 1.00 86.88 169 GLU A O 1
ATOM 1272 N N . THR A 1 170 ? 21.174 9.860 -34.829 1.00 87.19 170 THR A N 1
A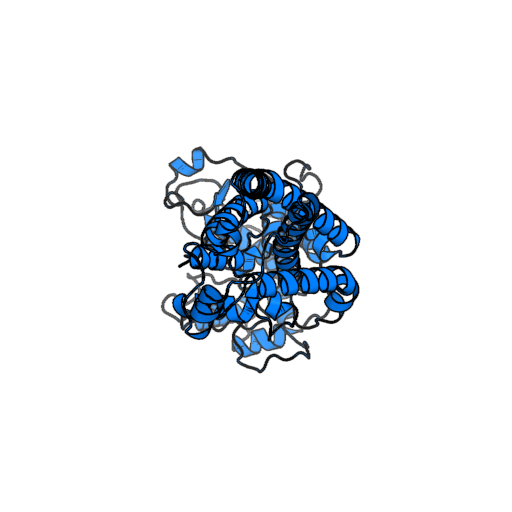TOM 1273 C CA . THR A 1 170 ? 19.767 10.222 -35.046 1.00 87.19 170 THR A CA 1
ATOM 1274 C C . THR A 1 170 ? 18.853 9.289 -34.258 1.00 87.19 170 THR A C 1
ATOM 1276 O O . THR A 1 170 ? 17.958 9.750 -33.553 1.00 87.19 170 THR A O 1
ATOM 1279 N N . ARG A 1 171 ? 19.108 7.979 -34.322 1.00 84.06 171 ARG A N 1
ATOM 1280 C CA . ARG A 1 171 ? 18.360 6.953 -33.590 1.00 84.06 171 ARG A CA 1
ATOM 1281 C C . ARG A 1 171 ? 18.557 7.065 -32.084 1.00 84.06 171 ARG A C 1
ATOM 1283 O O . ARG A 1 171 ? 17.584 6.921 -31.352 1.00 84.06 171 ARG A O 1
ATOM 1290 N N . ARG A 1 172 ? 19.770 7.377 -31.612 1.00 87.50 172 ARG A N 1
ATOM 1291 C CA . ARG A 1 172 ? 20.027 7.643 -30.183 1.00 87.50 172 ARG A CA 1
ATOM 1292 C C . ARG A 1 172 ? 19.253 8.858 -29.682 1.00 87.50 172 ARG A C 1
ATOM 1294 O O . ARG A 1 172 ? 18.651 8.794 -28.610 1.00 87.50 172 ARG A O 1
ATOM 1301 N N . GLY A 1 173 ? 19.239 9.943 -30.460 1.00 87.81 173 GLY A N 1
ATOM 1302 C CA . GLY A 1 173 ? 18.461 11.142 -30.148 1.00 87.81 173 GLY A CA 1
ATOM 1303 C C . GLY A 1 173 ? 16.961 10.848 -30.083 1.00 87.81 173 GLY A C 1
ATOM 1304 O O . GLY A 1 173 ? 16.320 11.162 -29.086 1.00 87.81 173 GLY A O 1
ATOM 1305 N N . GLN A 1 174 ? 16.423 10.161 -31.095 1.00 86.31 174 GLN A N 1
ATOM 1306 C CA . GLN A 1 174 ? 15.013 9.758 -31.142 1.00 86.31 174 GLN A CA 1
ATOM 1307 C C . GLN A 1 174 ? 14.628 8.856 -29.966 1.00 86.31 174 GLN A C 1
ATOM 1309 O O . GLN A 1 174 ? 13.649 9.136 -29.283 1.00 86.31 174 GLN A O 1
ATOM 1314 N N . LEU A 1 175 ? 15.408 7.808 -29.689 1.00 85.50 175 LEU A N 1
ATOM 1315 C CA . LEU A 1 175 ? 15.142 6.900 -28.575 1.00 85.50 175 LEU A CA 1
ATOM 1316 C C . LEU A 1 175 ? 15.221 7.627 -27.224 1.00 85.50 175 LEU A C 1
ATOM 1318 O O . LEU A 1 175 ? 14.385 7.387 -26.362 1.00 85.50 175 LEU A O 1
ATOM 1322 N N . THR A 1 176 ? 16.170 8.553 -27.053 1.00 90.31 176 THR A N 1
ATOM 1323 C CA . THR A 1 176 ? 16.272 9.380 -25.838 1.00 90.31 176 THR A CA 1
ATOM 1324 C C . THR A 1 176 ? 15.017 10.221 -25.628 1.00 90.31 176 THR A C 1
ATOM 1326 O O . THR A 1 176 ? 14.424 10.155 -24.555 1.00 90.31 176 THR A O 1
ATOM 1329 N N . THR A 1 177 ? 14.596 10.974 -26.647 1.00 90.31 177 THR A N 1
ATOM 1330 C CA . THR A 1 177 ? 13.393 11.813 -26.579 1.00 90.31 177 THR A CA 1
ATOM 1331 C C . THR A 1 177 ? 12.156 10.973 -26.288 1.00 90.31 177 THR A C 1
ATOM 1333 O O . THR A 1 177 ? 11.416 11.280 -25.364 1.00 90.31 177 THR A O 1
ATOM 1336 N N . LEU A 1 178 ? 11.947 9.865 -27.003 1.00 89.06 178 LEU A N 1
ATOM 1337 C CA . LEU A 1 178 ? 10.755 9.048 -26.782 1.00 89.06 178 LEU A CA 1
ATOM 1338 C C . LEU A 1 178 ? 10.749 8.379 -25.400 1.00 89.06 178 LEU A C 1
ATOM 1340 O O . LEU A 1 178 ? 9.709 8.346 -24.747 1.00 89.06 178 LEU A O 1
ATOM 1344 N N . VAL A 1 179 ? 11.891 7.868 -24.926 1.00 90.94 179 VAL A N 1
ATOM 1345 C CA . VAL A 1 179 ? 11.973 7.219 -23.607 1.00 90.94 179 VAL A CA 1
ATOM 1346 C C . VAL A 1 179 ? 11.764 8.216 -22.475 1.00 90.94 179 VAL A C 1
ATOM 1348 O O . VAL A 1 179 ? 11.054 7.894 -21.529 1.00 90.94 179 VAL A O 1
ATOM 1351 N N . LEU A 1 180 ? 12.369 9.403 -22.539 1.00 93.56 180 LEU A N 1
ATOM 1352 C CA . LEU A 1 180 ? 12.292 10.371 -21.443 1.00 93.56 180 LEU A CA 1
ATOM 1353 C C . LEU A 1 180 ? 11.009 11.207 -21.472 1.00 93.56 180 LEU A C 1
ATOM 1355 O O . LEU A 1 180 ? 10.466 11.487 -20.405 1.00 93.56 180 LEU A O 1
ATOM 1359 N N . ASP A 1 181 ? 10.510 11.557 -22.659 1.00 92.00 181 ASP A N 1
ATOM 1360 C CA . ASP A 1 181 ? 9.418 12.524 -22.801 1.00 92.00 181 ASP A CA 1
ATOM 1361 C C . ASP A 1 181 ? 8.061 11.859 -23.094 1.00 92.00 181 ASP A C 1
ATOM 1363 O O . ASP A 1 181 ? 7.029 12.378 -22.671 1.00 92.00 181 ASP A O 1
ATOM 1367 N N . GLU A 1 182 ? 8.027 10.708 -23.783 1.00 93.19 182 GLU A N 1
ATOM 1368 C CA . GLU A 1 182 ? 6.762 10.062 -24.180 1.00 93.19 182 GLU A CA 1
ATOM 1369 C C . GLU A 1 182 ? 6.387 8.834 -23.340 1.00 93.19 182 GLU A C 1
ATOM 1371 O O . GLU A 1 182 ? 5.223 8.703 -22.952 1.00 93.19 182 GLU A O 1
ATOM 1376 N N . VAL A 1 183 ? 7.337 7.937 -23.028 1.00 95.50 183 VAL A N 1
ATOM 1377 C CA . VAL A 1 183 ? 7.050 6.712 -22.247 1.00 95.50 183 VAL A CA 1
ATOM 1378 C C . VAL A 1 183 ? 6.338 7.020 -20.925 1.00 95.50 183 VAL A C 1
ATOM 1380 O O . VAL A 1 183 ? 5.361 6.327 -20.639 1.00 95.50 183 VAL A O 1
ATOM 1383 N N . PRO A 1 184 ? 6.742 8.024 -20.114 1.00 94.94 184 PRO A N 1
ATOM 1384 C CA . PRO A 1 184 ? 6.067 8.285 -18.845 1.00 94.94 184 PRO A CA 1
ATOM 1385 C C . PRO A 1 184 ? 4.590 8.655 -19.006 1.00 94.94 184 PRO A C 1
ATOM 1387 O O . PRO A 1 184 ? 3.758 8.179 -18.233 1.00 94.94 184 PRO A O 1
ATOM 1390 N N . GLY A 1 185 ? 4.260 9.459 -20.023 1.00 92.62 185 GLY A N 1
ATOM 1391 C CA . GLY A 1 185 ? 2.885 9.857 -20.326 1.00 92.62 185 GLY A CA 1
ATOM 1392 C C . GLY A 1 185 ? 2.040 8.678 -20.802 1.00 92.62 185 GLY A C 1
ATOM 1393 O O . GLY A 1 185 ? 0.982 8.410 -20.236 1.00 92.62 185 GLY A O 1
ATOM 1394 N N . LEU A 1 186 ? 2.553 7.906 -21.765 1.00 94.69 186 LEU A N 1
ATOM 1395 C CA . LEU A 1 186 ? 1.873 6.712 -22.281 1.00 94.69 186 LEU A CA 1
ATOM 1396 C C . LEU A 1 186 ? 1.656 5.656 -21.190 1.00 94.69 186 LEU A C 1
ATOM 1398 O O . LEU A 1 186 ? 0.579 5.069 -21.085 1.00 94.69 186 LEU A O 1
ATOM 1402 N N . ALA A 1 187 ? 2.656 5.436 -20.333 1.00 94.19 187 ALA A N 1
ATOM 1403 C CA . ALA A 1 187 ? 2.554 4.512 -19.209 1.00 94.19 187 ALA A CA 1
ATOM 1404 C C . ALA A 1 187 ? 1.494 4.962 -18.193 1.00 94.19 187 ALA A C 1
ATOM 1406 O O . ALA A 1 187 ? 0.776 4.123 -17.640 1.00 94.19 187 ALA A O 1
ATOM 1407 N N . LEU A 1 188 ? 1.371 6.272 -17.951 1.00 90.75 188 LEU A N 1
ATOM 1408 C CA . LEU A 1 188 ? 0.351 6.836 -17.069 1.00 90.75 188 LEU A CA 1
ATOM 1409 C C . LEU A 1 188 ? -1.053 6.635 -17.633 1.00 90.75 188 LEU A C 1
ATOM 1411 O O . LEU A 1 188 ? -1.900 6.072 -16.940 1.00 90.75 188 LEU A O 1
ATOM 1415 N N . GLU A 1 189 ? -1.278 6.990 -18.896 1.00 90.06 189 GLU A N 1
ATOM 1416 C CA . GLU A 1 189 ? -2.567 6.793 -19.569 1.00 90.06 189 GLU A CA 1
ATOM 1417 C C . GLU A 1 189 ? -2.983 5.314 -19.568 1.00 90.06 189 GLU A C 1
ATOM 1419 O O . GLU A 1 189 ? -4.104 4.963 -19.178 1.00 90.06 189 GLU A O 1
ATOM 1424 N N . ALA A 1 190 ? -2.047 4.429 -19.923 1.00 89.81 190 ALA A N 1
ATOM 1425 C CA . ALA A 1 190 ? -2.239 2.985 -19.934 1.00 89.81 190 ALA A CA 1
ATOM 1426 C C . ALA A 1 190 ? -2.586 2.429 -18.542 1.00 89.81 190 ALA A C 1
ATOM 1428 O O . ALA A 1 190 ? -3.456 1.554 -18.409 1.00 89.81 190 ALA A O 1
ATOM 1429 N N . TYR A 1 191 ? -1.908 2.912 -17.503 1.00 88.12 191 TYR A N 1
ATOM 1430 C CA . TYR A 1 191 ? -2.183 2.544 -16.120 1.00 88.12 191 TYR A CA 1
ATOM 1431 C C . TYR A 1 191 ? -3.574 3.015 -15.682 1.00 88.12 191 TYR A C 1
ATOM 1433 O O . TYR A 1 191 ? -4.358 2.196 -15.197 1.00 88.12 191 TYR A O 1
ATOM 1441 N N . GLU A 1 192 ? -3.917 4.285 -15.903 1.00 85.31 192 GLU A N 1
ATOM 1442 C CA . GLU A 1 192 ? -5.218 4.847 -15.533 1.00 85.31 192 GLU A CA 1
ATOM 1443 C C . GLU A 1 192 ? -6.379 4.124 -16.223 1.00 85.31 192 GLU A C 1
ATOM 1445 O O . GLU A 1 192 ? -7.417 3.863 -15.608 1.00 85.31 192 GLU A O 1
ATOM 1450 N N . GLU A 1 193 ? -6.218 3.768 -17.498 1.00 86.50 193 GLU A N 1
ATOM 1451 C CA . GLU A 1 193 ? -7.218 3.011 -18.246 1.00 86.50 193 GLU A CA 1
ATOM 1452 C C . GLU A 1 193 ? -7.455 1.624 -17.640 1.00 86.50 193 GLU A C 1
ATOM 1454 O O . GLU A 1 193 ? -8.598 1.252 -17.347 1.00 86.50 193 GLU A O 1
ATOM 1459 N N . ARG A 1 194 ? -6.380 0.870 -17.386 1.00 84.19 194 ARG A N 1
ATOM 1460 C CA . ARG A 1 194 ? -6.457 -0.471 -16.780 1.00 84.19 194 ARG A CA 1
ATOM 1461 C C . ARG A 1 194 ? -7.027 -0.415 -15.367 1.00 84.19 194 ARG A C 1
ATOM 1463 O O . ARG A 1 194 ? -7.787 -1.300 -14.970 1.00 84.19 194 ARG A O 1
ATOM 1470 N N . LEU A 1 195 ? -6.700 0.638 -14.627 1.00 80.31 195 LEU A N 1
ATOM 1471 C CA . LEU A 1 195 ? -7.216 0.894 -13.293 1.00 80.31 195 LEU A CA 1
ATOM 1472 C C . LEU A 1 195 ? -8.730 1.150 -13.307 1.00 80.31 195 LEU A C 1
ATOM 1474 O O . LEU A 1 195 ? -9.468 0.544 -12.526 1.00 80.31 195 LEU A O 1
ATOM 1478 N N . ARG A 1 196 ? -9.213 1.978 -14.244 1.00 79.06 196 ARG A N 1
ATOM 1479 C CA . ARG A 1 196 ? -10.649 2.212 -14.472 1.00 79.06 196 ARG A CA 1
ATOM 1480 C C . ARG A 1 196 ? -11.377 0.928 -14.869 1.00 79.06 196 ARG A C 1
ATOM 1482 O O . ARG A 1 196 ? -12.432 0.628 -14.310 1.00 79.06 196 ARG A O 1
ATOM 1489 N N . HIS A 1 197 ? -10.800 0.139 -15.776 1.00 81.25 197 HIS A N 1
ATOM 1490 C CA . HIS A 1 197 ? -11.351 -1.162 -16.159 1.00 81.25 197 HIS A CA 1
ATOM 1491 C C . HIS A 1 197 ? -11.456 -2.110 -14.953 1.00 81.25 197 HIS A C 1
ATOM 1493 O O . HIS A 1 197 ? -12.487 -2.749 -14.744 1.00 81.25 197 HIS A O 1
ATOM 1499 N N . LEU A 1 198 ? -10.428 -2.156 -14.101 1.00 77.00 198 LEU A N 1
ATOM 1500 C CA . LEU A 1 198 ? -10.442 -2.962 -12.881 1.00 77.00 198 LEU A CA 1
ATOM 1501 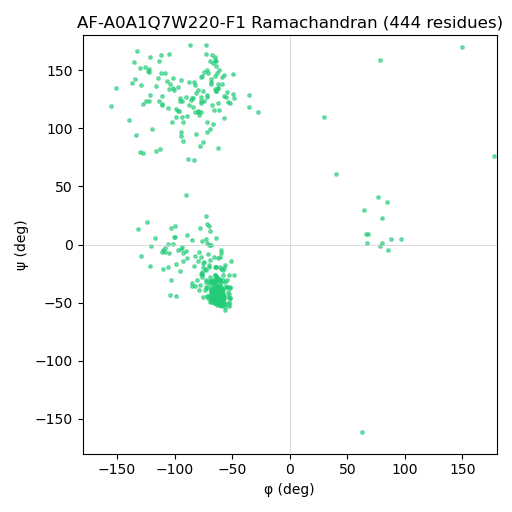C C . LEU A 1 198 ? -11.540 -2.561 -11.899 1.00 77.00 198 LEU A C 1
ATOM 1503 O O . LEU A 1 198 ? -12.226 -3.429 -11.359 1.00 77.00 198 LEU A O 1
ATOM 1507 N N . ALA A 1 199 ? -11.745 -1.264 -11.689 1.00 76.69 199 ALA A N 1
ATOM 1508 C CA . ALA A 1 199 ? -12.831 -0.772 -10.848 1.00 76.69 199 ALA A CA 1
ATOM 1509 C C . ALA A 1 199 ? -14.226 -1.086 -11.416 1.00 76.69 199 ALA A C 1
ATOM 1511 O O . ALA A 1 199 ? -15.191 -1.230 -10.659 1.00 76.69 199 ALA A O 1
ATOM 1512 N N . ALA A 1 200 ? -14.364 -1.254 -12.733 1.00 77.94 200 ALA A N 1
ATOM 1513 C CA . ALA A 1 200 ? -15.621 -1.712 -13.316 1.00 77.94 200 ALA A CA 1
ATOM 1514 C C . ALA A 1 200 ? -15.932 -3.171 -12.926 1.00 77.94 200 ALA A C 1
ATOM 1516 O O . ALA A 1 200 ? -17.079 -3.494 -12.615 1.00 77.94 200 ALA A O 1
ATOM 1517 N N . VAL A 1 201 ? -14.915 -4.039 -12.877 1.00 71.50 201 VAL A N 1
ATOM 1518 C CA . VAL A 1 201 ? -15.092 -5.492 -12.679 1.00 71.50 201 VAL A CA 1
ATOM 1519 C C . VAL A 1 201 ? -14.883 -5.978 -11.238 1.00 71.50 201 VAL A C 1
ATOM 1521 O O . VAL A 1 201 ? -15.323 -7.077 -10.901 1.00 71.50 201 VAL A O 1
ATOM 1524 N N . SER A 1 202 ? -14.253 -5.181 -10.369 1.00 72.38 202 SER A N 1
ATOM 1525 C CA . SER A 1 202 ? -13.977 -5.518 -8.966 1.00 72.38 202 SER A CA 1
ATOM 1526 C C . SER A 1 202 ? -14.533 -4.460 -8.010 1.00 72.38 202 SER A C 1
ATOM 1528 O O . SER A 1 202 ? -14.185 -3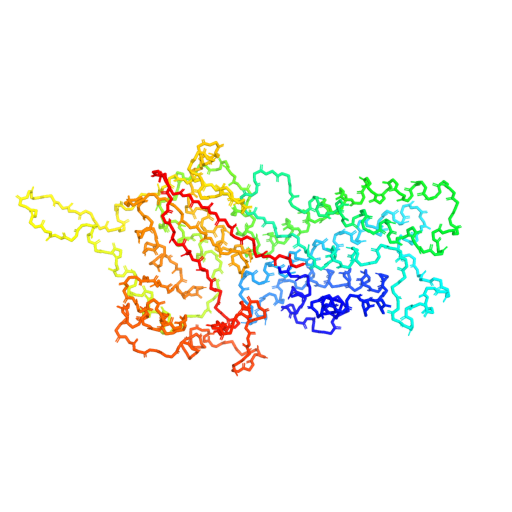.281 -8.080 1.00 72.38 202 SER A O 1
ATOM 1530 N N . THR A 1 203 ? -15.385 -4.895 -7.076 1.00 70.12 203 THR A N 1
ATOM 1531 C CA . THR A 1 203 ? -15.954 -4.029 -6.028 1.00 70.12 203 THR A CA 1
ATOM 1532 C C . THR A 1 203 ? -14.863 -3.483 -5.115 1.00 70.12 203 THR A C 1
ATOM 1534 O O . THR A 1 203 ? -14.895 -2.308 -4.767 1.00 70.12 203 THR A O 1
ATOM 1537 N N . GLU A 1 204 ? -13.866 -4.305 -4.799 1.00 69.56 204 GLU A N 1
ATOM 1538 C CA . GLU A 1 204 ? -12.671 -3.930 -4.050 1.00 69.56 204 GLU A CA 1
ATOM 1539 C C . GLU A 1 204 ? -11.955 -2.715 -4.660 1.00 69.56 204 GLU A C 1
ATOM 1541 O O . GLU A 1 204 ? -11.716 -1.716 -3.980 1.00 69.56 204 GLU A O 1
ATOM 1546 N N . PHE A 1 205 ? -11.652 -2.777 -5.959 1.00 73.62 205 PHE A N 1
ATOM 1547 C CA . PHE A 1 205 ? -11.004 -1.678 -6.675 1.00 73.62 205 PHE A CA 1
ATOM 1548 C C . PHE A 1 205 ? -11.916 -0.466 -6.824 1.00 73.62 205 PHE A C 1
ATOM 1550 O O . PHE A 1 205 ? -11.459 0.665 -6.687 1.00 73.62 205 PHE A O 1
ATOM 1557 N N . ARG A 1 206 ? -13.213 -0.684 -7.055 1.00 74.06 206 ARG A N 1
ATOM 1558 C CA . ARG A 1 206 ? -14.195 0.399 -7.142 1.00 74.06 206 ARG A CA 1
ATOM 1559 C C . ARG A 1 206 ? -14.279 1.201 -5.853 1.00 74.06 206 ARG A C 1
ATOM 1561 O O . ARG A 1 206 ? -14.256 2.427 -5.910 1.00 74.06 206 ARG A O 1
ATOM 1568 N N . VAL A 1 207 ? -14.372 0.524 -4.708 1.00 71.12 207 VAL A N 1
ATOM 1569 C CA . VAL A 1 207 ? -14.420 1.177 -3.395 1.00 71.12 207 VAL A CA 1
ATOM 1570 C C . VAL A 1 207 ? -13.112 1.911 -3.137 1.00 71.12 207 VAL A C 1
ATOM 1572 O O . VAL A 1 207 ? -13.148 3.087 -2.790 1.00 71.12 207 VAL A O 1
ATOM 1575 N N . TRP A 1 208 ? -11.968 1.268 -3.384 1.00 73.69 208 TRP A N 1
ATOM 1576 C CA . TRP A 1 208 ? -10.667 1.911 -3.230 1.00 73.69 208 TRP A CA 1
ATOM 1577 C C . TRP A 1 208 ? -10.541 3.188 -4.077 1.00 73.69 208 TRP A C 1
ATOM 1579 O O . TRP A 1 208 ? -10.256 4.246 -3.521 1.00 73.69 208 TRP A O 1
ATOM 1589 N N . LEU A 1 209 ? -10.848 3.142 -5.379 1.00 72.56 209 LEU A N 1
ATOM 1590 C CA . LEU A 1 209 ? -10.814 4.338 -6.229 1.00 72.56 209 LEU A CA 1
ATOM 1591 C C . LEU A 1 209 ? -11.833 5.391 -5.798 1.00 72.56 209 LEU A C 1
ATOM 1593 O O . LEU A 1 209 ? -11.504 6.566 -5.786 1.00 72.56 209 LEU A O 1
ATOM 1597 N N . THR A 1 210 ? -13.044 5.006 -5.394 1.00 69.88 210 THR A N 1
ATOM 1598 C CA . THR A 1 210 ? -14.067 5.961 -4.920 1.00 69.88 210 THR A CA 1
ATOM 1599 C C . THR A 1 210 ? -13.626 6.681 -3.642 1.00 69.88 210 THR A C 1
ATOM 1601 O O . THR A 1 210 ? -13.913 7.866 -3.446 1.00 69.88 210 THR A O 1
ATOM 1604 N N . LEU A 1 211 ? -12.915 5.974 -2.762 1.00 68.31 211 LEU A N 1
ATOM 1605 C CA . LEU A 1 211 ? -12.344 6.539 -1.544 1.00 68.31 211 LEU A CA 1
ATOM 1606 C C . LEU A 1 211 ? -11.135 7.443 -1.837 1.00 68.31 211 LEU A C 1
ATOM 1608 O O . LEU A 1 211 ? -10.946 8.411 -1.107 1.00 68.31 211 LEU A O 1
ATOM 1612 N N . CYS A 1 212 ? -10.369 7.170 -2.900 1.00 65.88 212 CYS A N 1
ATOM 1613 C CA . CYS A 1 212 ? -9.221 7.980 -3.331 1.00 65.88 212 CYS A CA 1
ATOM 1614 C C . CYS A 1 212 ? -9.578 9.182 -4.224 1.00 65.88 212 CYS A C 1
ATOM 1616 O O . CYS A 1 212 ? -8.893 10.195 -4.178 1.00 65.88 212 CYS A O 1
ATOM 1618 N N . ALA A 1 213 ? -10.613 9.085 -5.061 1.00 58.75 213 ALA A N 1
ATOM 1619 C CA . ALA A 1 213 ? -10.824 9.983 -6.201 1.00 58.75 213 ALA A CA 1
ATOM 1620 C C . ALA A 1 213 ? -11.645 11.252 -5.906 1.00 58.75 213 ALA A C 1
ATOM 1622 O O . ALA A 1 213 ? -12.037 11.941 -6.845 1.00 58.75 213 ALA A O 1
ATOM 1623 N N . GLN A 1 214 ? -11.985 11.570 -4.654 1.00 55.22 214 GLN A N 1
ATOM 1624 C CA . GLN A 1 214 ? -12.878 12.699 -4.359 1.00 55.22 214 GLN A CA 1
ATOM 1625 C C . GLN A 1 214 ? -12.413 13.482 -3.127 1.00 55.22 214 GLN A C 1
ATOM 1627 O O . GLN A 1 214 ? -12.611 13.036 -1.998 1.00 55.22 214 GLN A O 1
ATOM 1632 N N . GLN A 1 215 ? -11.869 14.678 -3.363 1.00 49.69 215 GLN A N 1
ATOM 1633 C CA . GLN A 1 215 ? -11.675 15.712 -2.338 1.00 49.69 215 GLN A CA 1
ATOM 1634 C C . GLN A 1 215 ? -12.836 16.732 -2.283 1.00 49.69 215 GLN A C 1
ATOM 1636 O O . GLN A 1 215 ? -12.852 17.574 -1.394 1.00 49.69 215 GLN A O 1
ATOM 1641 N N . GLU A 1 216 ? -13.829 16.651 -3.185 1.00 43.09 216 GLU A N 1
ATOM 1642 C CA . GLU A 1 216 ? -14.854 17.707 -3.356 1.00 43.09 216 GLU A CA 1
ATOM 1643 C C . GLU A 1 216 ? -16.320 17.273 -3.143 1.00 43.09 216 GLU A C 1
ATOM 1645 O O . GLU A 1 216 ? -17.227 18.105 -3.222 1.00 43.09 216 GLU A O 1
ATOM 1650 N N . VAL A 1 217 ? -16.608 16.001 -2.843 1.00 43.69 217 VAL A N 1
ATOM 1651 C CA . VAL A 1 217 ? -17.992 15.597 -2.519 1.00 43.69 217 VAL A CA 1
ATOM 1652 C C . VAL A 1 217 ? -18.267 15.879 -1.054 1.00 43.69 217 VAL A C 1
ATOM 1654 O O . VAL A 1 217 ? -17.631 15.288 -0.187 1.00 43.69 217 VAL A O 1
ATOM 1657 N N . ARG A 1 218 ? -19.241 16.763 -0.811 1.00 43.91 218 ARG A N 1
ATOM 1658 C CA . ARG A 1 218 ? -19.739 17.114 0.521 1.00 43.91 218 ARG A CA 1
ATOM 1659 C C . ARG A 1 218 ? -20.043 15.859 1.339 1.00 43.91 218 ARG A C 1
ATOM 1661 O O . ARG A 1 218 ? -20.853 15.030 0.926 1.00 43.91 218 ARG A O 1
ATOM 1668 N N . ASP A 1 219 ? -19.448 15.789 2.525 1.00 46.16 219 ASP A N 1
ATOM 1669 C CA . ASP A 1 219 ? -19.673 14.764 3.551 1.00 46.16 219 ASP A CA 1
ATOM 1670 C C . ASP A 1 219 ? -21.063 14.846 4.215 1.00 46.16 219 ASP A C 1
ATOM 1672 O O . ASP A 1 219 ? -21.325 14.151 5.193 1.00 46.16 219 ASP A O 1
ATOM 1676 N N . ASP A 1 220 ? -21.992 15.638 3.668 1.00 46.12 220 ASP A N 1
ATOM 1677 C CA . ASP A 1 220 ? -23.327 15.907 4.226 1.00 46.12 220 ASP A CA 1
ATOM 1678 C C . ASP A 1 220 ? -24.204 14.639 4.396 1.00 46.12 220 ASP A C 1
ATOM 1680 O O . ASP A 1 220 ? -25.290 14.710 4.969 1.00 46.12 220 ASP A O 1
ATOM 1684 N N . VAL A 1 221 ? -23.755 13.476 3.902 1.00 48.53 221 VAL A N 1
ATOM 1685 C CA . VAL A 1 221 ? -24.481 12.192 3.944 1.00 48.53 221 VAL A CA 1
ATOM 1686 C C . VAL A 1 221 ? -23.917 11.211 4.986 1.00 48.53 221 VAL A C 1
ATOM 1688 O O . VAL A 1 221 ? -24.631 10.299 5.399 1.00 48.53 221 VAL A O 1
ATOM 1691 N N . LEU A 1 222 ? -22.676 11.381 5.459 1.00 52.50 222 LEU A N 1
ATOM 1692 C CA . LEU A 1 222 ? -22.075 10.473 6.444 1.00 52.50 222 LEU A CA 1
ATOM 1693 C C . LEU A 1 222 ? -22.180 11.077 7.849 1.00 52.50 222 LEU A C 1
ATOM 1695 O O . LEU A 1 222 ? -21.504 12.043 8.188 1.00 52.50 222 LEU A O 1
ATOM 1699 N N . THR A 1 223 ? -23.027 10.497 8.701 1.00 53.31 223 THR A N 1
ATOM 1700 C CA . THR A 1 223 ? -23.173 10.931 10.099 1.00 53.31 223 THR A CA 1
ATOM 1701 C C . THR A 1 223 ? -22.024 10.402 10.957 1.00 53.31 223 THR A C 1
ATOM 1703 O O . THR A 1 223 ? -22.141 9.358 11.604 1.00 53.31 223 THR A O 1
ATOM 1706 N N . GLY A 1 224 ? -20.899 11.112 10.970 1.00 59.22 224 GLY A N 1
ATOM 1707 C CA . GLY A 1 224 ? -19.766 10.776 11.827 1.00 59.22 224 GLY A CA 1
ATOM 1708 C C . GLY A 1 224 ? -19.138 9.407 11.526 1.00 59.22 224 GLY A C 1
ATOM 1709 O O . GLY A 1 224 ? -19.374 8.794 10.483 1.00 59.22 224 GLY A O 1
ATOM 1710 N N . LEU A 1 225 ? -18.378 8.857 12.482 1.00 62.88 225 LEU A N 1
ATOM 1711 C CA . LEU A 1 225 ? -17.781 7.508 12.397 1.00 62.88 225 LEU A CA 1
ATOM 1712 C C . LEU A 1 225 ? -18.791 6.354 12.234 1.00 62.88 225 LEU A C 1
ATOM 1714 O O . LEU A 1 225 ? -18.364 5.218 12.043 1.00 62.88 225 LEU A O 1
ATOM 1718 N N . ALA A 1 226 ? -20.105 6.598 12.278 1.00 67.00 226 ALA A N 1
ATOM 1719 C CA . ALA A 1 226 ? -21.081 5.595 11.850 1.00 67.00 226 ALA A CA 1
ATOM 1720 C C . ALA A 1 226 ? -20.970 5.318 10.339 1.00 67.00 226 ALA A C 1
ATOM 1722 O O . ALA A 1 226 ? -20.975 4.160 9.935 1.00 67.00 226 ALA A O 1
ATOM 1723 N N . GLY A 1 227 ? -20.736 6.356 9.527 1.00 68.19 227 GLY A N 1
ATOM 1724 C CA . GLY A 1 227 ? -20.530 6.211 8.084 1.00 68.19 227 GLY A CA 1
ATOM 1725 C C . GLY A 1 227 ? -19.260 5.432 7.716 1.00 68.19 227 GLY A C 1
ATOM 1726 O O . GLY A 1 227 ? -19.164 4.894 6.615 1.00 68.19 227 GLY A O 1
ATOM 1727 N N . LEU A 1 228 ? -18.294 5.316 8.639 1.00 73.06 228 LEU A N 1
ATOM 1728 C CA . LEU A 1 228 ? -17.108 4.474 8.452 1.00 73.06 228 LEU A CA 1
ATOM 1729 C C . LEU A 1 228 ? -17.488 2.998 8.309 1.00 73.06 228 LEU A C 1
ATOM 1731 O O . LEU A 1 228 ? -16.966 2.310 7.437 1.00 73.06 228 LEU A O 1
ATOM 1735 N N . GLU A 1 229 ? -18.371 2.513 9.180 1.00 73.31 229 GLU A N 1
ATOM 1736 C CA . GLU A 1 229 ? -18.819 1.122 9.178 1.00 73.31 229 GLU A CA 1
ATOM 1737 C C . GLU A 1 229 ? -19.535 0.808 7.857 1.00 73.31 229 GLU A C 1
ATOM 1739 O O . GLU A 1 229 ? -19.200 -0.170 7.189 1.00 73.31 229 GLU A O 1
ATOM 1744 N N . ASP A 1 230 ? -20.416 1.704 7.407 1.00 73.75 230 ASP A N 1
ATOM 1745 C CA . ASP A 1 230 ? -21.116 1.582 6.126 1.00 73.75 230 ASP A CA 1
ATOM 1746 C C . ASP A 1 230 ? -20.138 1.521 4.944 1.00 73.75 230 ASP A C 1
ATOM 1748 O O . ASP A 1 230 ? -20.232 0.620 4.114 1.00 73.75 230 ASP A O 1
ATOM 1752 N N . LEU A 1 231 ? -19.134 2.403 4.896 1.00 70.44 231 LEU A N 1
ATOM 1753 C CA . LEU A 1 231 ? -18.122 2.395 3.832 1.00 70.44 231 LEU A CA 1
ATOM 1754 C C . LEU A 1 231 ? -17.277 1.115 3.827 1.00 70.44 231 LEU A C 1
ATOM 1756 O O . LEU A 1 231 ? -16.992 0.564 2.764 1.00 70.44 231 LEU A O 1
ATOM 1760 N N . LEU A 1 232 ? -16.872 0.634 5.003 1.00 72.88 232 LEU A N 1
ATOM 1761 C CA . LEU A 1 232 ? -16.029 -0.555 5.129 1.00 72.88 232 LEU A CA 1
ATOM 1762 C C . LEU A 1 232 ? -16.817 -1.852 4.913 1.00 72.88 232 LEU A C 1
ATOM 1764 O O . LEU A 1 232 ? -16.245 -2.856 4.493 1.00 72.88 232 LEU A O 1
ATOM 1768 N N . THR A 1 233 ? -18.128 -1.870 5.155 1.00 73.31 233 THR A N 1
ATOM 1769 C CA . THR A 1 233 ? -18.952 -3.059 4.879 1.00 73.31 233 THR A CA 1
ATOM 1770 C C . THR A 1 233 ? -19.138 -3.321 3.380 1.00 73.31 233 THR A C 1
ATOM 1772 O O . THR A 1 233 ? -19.390 -4.466 2.998 1.00 73.31 233 THR A O 1
ATOM 1775 N N . LEU A 1 234 ? -18.912 -2.322 2.516 1.00 66.56 234 LEU A N 1
ATOM 1776 C CA . LEU A 1 234 ? -18.951 -2.472 1.054 1.00 66.56 234 LEU A CA 1
ATOM 1777 C C . LEU A 1 234 ? -17.867 -3.416 0.503 1.00 66.56 234 LEU A C 1
ATOM 1779 O O . LEU A 1 234 ? -18.011 -3.919 -0.610 1.00 66.56 234 LEU A O 1
ATOM 1783 N N . THR A 1 235 ? -16.799 -3.683 1.264 1.00 60.78 235 THR A N 1
ATOM 1784 C CA . THR A 1 235 ? -15.674 -4.548 0.858 1.00 60.78 235 THR A CA 1
ATOM 1785 C C . THR A 1 235 ? -15.706 -5.944 1.492 1.00 60.78 235 THR A C 1
ATOM 1787 O O . THR A 1 235 ? -14.703 -6.660 1.468 1.00 60.78 235 THR A O 1
ATOM 1790 N N . ARG A 1 236 ? -16.839 -6.351 2.088 1.00 64.31 236 ARG A N 1
ATOM 1791 C CA . ARG A 1 236 ? -16.968 -7.629 2.815 1.00 64.31 236 ARG A CA 1
ATOM 1792 C C . ARG A 1 236 ? -16.791 -8.852 1.909 1.00 64.31 236 ARG A C 1
ATOM 1794 O O . ARG A 1 236 ? -17.494 -9.003 0.918 1.00 64.31 236 ARG A O 1
ATOM 1801 N N . ASN A 1 237 ? -15.957 -9.787 2.370 1.00 51.94 237 ASN A N 1
ATOM 1802 C CA . ASN A 1 237 ? -15.980 -11.202 1.996 1.00 51.94 237 ASN A CA 1
ATOM 1803 C C . ASN A 1 237 ? -16.155 -12.009 3.294 1.00 51.94 237 ASN A C 1
ATOM 1805 O O . ASN A 1 237 ? -15.432 -11.793 4.264 1.00 51.94 237 ASN A O 1
ATOM 1809 N N . ALA A 1 238 ? -17.192 -12.840 3.367 1.00 47.41 238 ALA A N 1
ATOM 1810 C CA . ALA A 1 238 ? -17.697 -13.363 4.634 1.00 47.41 238 ALA A CA 1
ATOM 1811 C C . ALA A 1 238 ? -16.990 -14.650 5.087 1.00 47.41 238 ALA A C 1
ATOM 1813 O O . ALA A 1 238 ? -17.129 -15.657 4.406 1.00 47.41 238 ALA A O 1
ATOM 1814 N N . VAL A 1 239 ? -16.356 -14.618 6.271 1.00 50.53 239 VAL A N 1
ATOM 1815 C CA . VAL A 1 239 ? -16.421 -15.635 7.349 1.00 50.53 239 VAL A CA 1
ATOM 1816 C C . VAL A 1 239 ? -16.079 -14.917 8.667 1.00 50.53 239 VAL A C 1
ATOM 1818 O O . VAL A 1 239 ? -14.988 -14.363 8.801 1.00 50.53 239 VAL A O 1
ATOM 1821 N N . SER A 1 240 ? -16.994 -14.892 9.642 1.00 51.28 240 SER A N 1
ATOM 1822 C CA . SER A 1 240 ? -16.747 -14.358 10.994 1.00 51.28 240 SER A CA 1
ATOM 1823 C C . SER A 1 240 ? -16.330 -15.480 11.948 1.00 51.28 240 SER A C 1
ATOM 1825 O O . SER A 1 240 ? -16.902 -16.566 11.891 1.00 51.28 240 SER A O 1
ATOM 1827 N N . SER A 1 241 ? -15.387 -15.222 12.858 1.00 56.97 241 SER A N 1
ATOM 1828 C CA . SER A 1 241 ? -15.028 -16.162 13.932 1.00 56.97 241 SER A CA 1
ATOM 1829 C C . SER A 1 241 ? -15.501 -15.670 15.304 1.00 56.97 241 SER A C 1
ATOM 1831 O O . SER A 1 241 ? -15.505 -14.467 15.573 1.00 56.97 241 SER A O 1
ATOM 1833 N N . ASP A 1 242 ? -15.855 -16.599 16.200 1.00 59.00 242 ASP A N 1
ATOM 1834 C CA . ASP A 1 242 ? -16.454 -16.298 17.515 1.00 59.00 242 ASP A CA 1
ATOM 1835 C C . ASP A 1 242 ? -15.603 -15.362 18.394 1.00 59.00 242 ASP A C 1
ATOM 1837 O O . ASP A 1 242 ? -16.143 -14.540 19.142 1.00 59.00 242 ASP A O 1
ATOM 1841 N N . ARG A 1 243 ? -14.268 -15.436 18.274 1.00 57.47 243 ARG A N 1
ATOM 1842 C CA . ARG A 1 243 ? -13.316 -14.607 19.039 1.00 57.47 243 ARG A CA 1
ATOM 1843 C C . ARG A 1 243 ? -13.283 -13.145 18.584 1.00 57.47 243 ARG A C 1
ATOM 1845 O O . ARG A 1 243 ? -13.203 -12.261 19.434 1.00 57.47 243 ARG A O 1
ATOM 1852 N N . ARG A 1 244 ? -13.424 -12.873 17.277 1.00 66.75 244 ARG A N 1
ATOM 1853 C CA . ARG A 1 244 ? -13.589 -11.497 16.757 1.00 66.75 244 ARG A CA 1
ATOM 1854 C C . ARG A 1 244 ? -14.859 -10.860 17.319 1.00 66.75 244 ARG A C 1
ATOM 1856 O O . ARG A 1 244 ? -14.838 -9.702 17.733 1.00 66.75 244 ARG A O 1
ATOM 1863 N N . GLY A 1 245 ? -15.913 -11.664 17.454 1.00 71.62 245 GLY A N 1
ATOM 1864 C CA . GLY A 1 245 ? -17.174 -11.236 18.045 1.00 71.62 245 GLY A CA 1
ATOM 1865 C C . GLY A 1 245 ? -17.056 -10.777 19.503 1.00 71.62 245 GLY A C 1
ATOM 1866 O O . GLY A 1 245 ? -17.703 -9.805 19.876 1.00 71.62 245 GLY A O 1
ATOM 1867 N N . ALA A 1 246 ? -16.246 -11.423 20.351 1.00 77.25 246 ALA A N 1
ATOM 1868 C CA . ALA A 1 246 ? -16.138 -11.043 21.769 1.00 77.25 246 ALA A CA 1
ATOM 1869 C C . ALA A 1 246 ? -15.535 -9.643 21.962 1.00 77.25 246 ALA A C 1
ATOM 1871 O O . ALA A 1 246 ? -16.110 -8.804 22.661 1.00 77.25 246 ALA A O 1
ATOM 1872 N N . LEU A 1 247 ? -14.419 -9.370 21.285 1.00 81.12 247 LEU A N 1
ATOM 1873 C CA . LEU A 1 247 ? -13.731 -8.083 21.356 1.00 81.12 247 LEU A CA 1
ATOM 1874 C C . LEU A 1 247 ? -14.550 -6.960 20.699 1.00 81.12 247 LEU A C 1
ATOM 1876 O O . LEU A 1 247 ? -14.710 -5.883 21.273 1.00 81.12 247 LEU A O 1
ATOM 1880 N N . SER A 1 248 ? -15.151 -7.246 19.541 1.00 82.19 248 SER A N 1
ATOM 1881 C CA . SER A 1 248 ? -16.085 -6.344 18.859 1.00 82.19 248 SER A CA 1
ATOM 1882 C C . SER A 1 248 ? -17.282 -5.979 19.743 1.00 82.19 248 SER A C 1
ATOM 1884 O O . SER A 1 248 ? -17.585 -4.797 19.917 1.00 82.19 248 SER A O 1
ATOM 1886 N N . ARG A 1 249 ? -17.921 -6.964 20.397 1.00 85.25 249 ARG A N 1
ATOM 1887 C CA . ARG A 1 249 ? -19.013 -6.723 21.357 1.00 85.25 249 ARG A CA 1
ATOM 1888 C C . ARG A 1 249 ? -18.568 -5.831 22.515 1.00 85.25 249 ARG A C 1
ATOM 1890 O O . ARG A 1 249 ? -19.302 -4.909 22.869 1.00 85.25 249 ARG A O 1
ATOM 1897 N N . ALA A 1 250 ? -17.381 -6.065 23.078 1.00 86.06 250 ALA A N 1
ATOM 1898 C CA . ALA A 1 250 ? -16.844 -5.254 24.170 1.00 86.06 250 ALA A CA 1
ATOM 1899 C C . ALA A 1 250 ? -16.648 -3.781 23.761 1.00 86.06 250 ALA A C 1
ATOM 1901 O O . ALA A 1 250 ? -17.054 -2.865 24.487 1.00 86.06 250 ALA A O 1
ATOM 1902 N N . TYR A 1 251 ? -16.095 -3.525 22.571 1.00 88.31 251 TYR A N 1
ATOM 1903 C CA . TYR A 1 251 ? -15.942 -2.158 22.075 1.00 88.31 251 TYR A CA 1
ATOM 1904 C C . TYR A 1 251 ? -17.277 -1.517 21.688 1.00 88.31 251 TYR A C 1
ATOM 1906 O O . TYR A 1 251 ? -17.542 -0.392 22.117 1.00 88.31 251 TYR A O 1
ATOM 1914 N N . ARG A 1 252 ? -18.166 -2.231 20.985 1.00 87.62 252 ARG A N 1
ATOM 1915 C CA . ARG A 1 252 ? -19.516 -1.743 20.645 1.00 87.62 252 ARG A CA 1
ATOM 1916 C C . ARG A 1 252 ? -20.332 -1.377 21.882 1.00 87.62 252 ARG A C 1
ATOM 1918 O O . ARG A 1 252 ? -20.976 -0.331 21.889 1.00 87.62 252 ARG A O 1
ATOM 1925 N N . ALA A 1 253 ? -20.235 -2.147 22.968 1.00 87.88 253 ALA A N 1
ATOM 1926 C CA . ALA A 1 253 ? -20.897 -1.828 24.237 1.00 87.88 253 ALA A CA 1
ATOM 1927 C C . ALA A 1 253 ? -20.457 -0.474 24.828 1.00 87.88 253 ALA A C 1
ATOM 1929 O O . ALA A 1 253 ? -21.171 0.119 25.634 1.00 87.88 253 ALA A O 1
ATOM 1930 N N . THR A 1 254 ? -19.294 0.044 24.428 1.00 85.69 254 THR A N 1
ATOM 1931 C CA . THR A 1 254 ? -18.809 1.353 24.873 1.00 85.69 254 THR A CA 1
ATOM 1932 C C . THR A 1 254 ? -19.525 2.514 24.176 1.00 85.69 254 THR A C 1
ATOM 1934 O O . THR A 1 254 ? -19.630 3.587 24.765 1.00 85.69 254 THR A O 1
ATOM 1937 N N . LEU A 1 255 ? -20.071 2.312 22.972 1.00 85.75 255 LEU A N 1
ATOM 1938 C CA . LEU A 1 255 ? -20.821 3.341 22.240 1.00 85.75 255 LEU A CA 1
ATOM 1939 C C . LEU A 1 255 ? -22.139 3.711 22.932 1.00 85.75 255 LEU A C 1
ATOM 1941 O O . LEU A 1 255 ? -22.546 4.865 22.881 1.00 85.75 255 LEU A O 1
ATOM 1945 N N . ALA A 1 256 ? -22.765 2.751 23.616 1.00 86.06 256 ALA A N 1
ATOM 1946 C CA . ALA A 1 256 ? -24.001 2.965 24.367 1.00 86.06 256 ALA A CA 1
ATOM 1947 C C . ALA A 1 256 ? -23.784 3.679 25.716 1.00 86.06 256 ALA A C 1
ATOM 1949 O O . ALA A 1 256 ? -24.748 4.077 26.365 1.00 86.06 256 ALA A O 1
ATOM 1950 N N . LYS A 1 257 ? -22.531 3.833 26.170 1.00 85.19 257 LYS A N 1
ATOM 1951 C CA . LYS A 1 257 ? -22.230 4.490 27.449 1.00 85.19 257 LYS A CA 1
ATOM 1952 C C . LYS A 1 257 ? -22.348 6.016 27.309 1.00 85.19 257 LYS A C 1
ATOM 1954 O O . LYS A 1 257 ? -21.952 6.544 26.268 1.00 85.19 257 LYS A O 1
ATOM 1959 N N . PRO A 1 258 ? -22.822 6.734 28.345 1.00 81.56 258 PRO A N 1
ATOM 1960 C CA . PRO A 1 258 ? -22.794 8.196 28.372 1.00 81.56 258 PRO A CA 1
ATOM 1961 C C . PRO A 1 258 ? -21.374 8.748 28.193 1.00 81.56 258 PRO A C 1
ATOM 1963 O O . PRO A 1 258 ? -20.408 8.150 28.673 1.00 81.56 258 PRO A O 1
ATOM 1966 N N . ILE A 1 259 ? -21.244 9.904 27.533 1.00 75.31 259 ILE A N 1
ATOM 1967 C CA . ILE A 1 259 ? -19.939 10.557 27.284 1.00 75.31 259 ILE A CA 1
ATOM 1968 C C . ILE A 1 259 ? -19.215 10.890 28.592 1.00 75.31 259 ILE A C 1
ATOM 1970 O O . ILE A 1 259 ? -17.997 10.732 28.696 1.00 75.31 259 ILE A O 1
ATOM 1974 N N . VAL A 1 260 ? -19.979 11.326 29.591 1.00 70.81 260 VAL A N 1
ATOM 1975 C CA . VAL A 1 260 ? -19.496 11.631 30.934 1.00 70.81 260 VAL A CA 1
ATOM 1976 C C . VAL A 1 260 ? -20.114 10.605 31.887 1.00 70.81 260 VAL A C 1
ATOM 1978 O O . VAL A 1 260 ? -21.342 10.485 31.907 1.00 70.81 260 VAL A O 1
ATOM 1981 N N . PRO A 1 261 ? -19.308 9.850 32.660 1.00 60.19 261 PRO A N 1
ATOM 1982 C CA . PRO A 1 261 ? -19.832 9.014 33.733 1.00 60.19 261 PRO A CA 1
ATOM 1983 C C . PRO A 1 261 ? -20.665 9.892 34.661 1.00 60.19 261 PRO A C 1
ATOM 1985 O O . PRO A 1 261 ? -20.208 10.971 35.028 1.00 60.19 261 PRO A O 1
ATOM 1988 N N . SER A 1 262 ? -21.878 9.463 35.004 1.00 53.50 262 SER A N 1
ATOM 1989 C CA . SER A 1 262 ? -22.816 10.227 35.827 1.00 53.50 262 SER A CA 1
ATOM 1990 C C . SER A 1 262 ? -22.246 10.482 37.230 1.00 53.50 262 SER A C 1
ATOM 1992 O O . SER A 1 262 ? -22.525 9.744 38.167 1.00 53.50 262 SER A O 1
ATOM 1994 N N . GLY A 1 263 ? -21.417 11.512 37.373 1.00 51.34 263 GLY A N 1
ATOM 1995 C CA . GLY A 1 263 ? -21.117 12.148 38.644 1.00 51.34 263 GLY A CA 1
ATOM 1996 C C . GLY A 1 263 ? -22.141 13.255 38.843 1.00 51.34 263 GLY A C 1
ATOM 1997 O O . GLY A 1 263 ? -22.137 14.206 38.074 1.00 51.34 263 GLY A O 1
ATOM 1998 N N . GLU A 1 264 ? -23.043 13.068 39.809 1.00 49.69 264 GLU A N 1
ATOM 1999 C CA . GLU A 1 264 ? -23.916 14.105 40.390 1.00 49.69 264 GLU A CA 1
ATOM 2000 C C . GLU A 1 264 ? -24.511 15.124 39.396 1.00 49.69 264 GLU A C 1
ATOM 2002 O O . GLU A 1 264 ? -24.306 16.328 39.513 1.00 49.69 264 GLU A O 1
ATOM 2007 N N . ASN A 1 265 ? -25.305 14.665 38.424 1.00 49.38 265 ASN A N 1
ATOM 2008 C CA . ASN A 1 265 ? -26.147 15.576 37.646 1.00 49.38 265 ASN A CA 1
ATOM 2009 C C . ASN A 1 265 ? -27.537 15.674 38.280 1.00 49.38 265 ASN A C 1
ATOM 2011 O O . ASN A 1 265 ? -28.456 14.947 37.913 1.00 49.38 265 ASN A O 1
ATOM 2015 N N . ASP A 1 266 ? -27.682 16.622 39.203 1.00 54.28 266 ASP A N 1
ATOM 2016 C CA . ASP A 1 266 ? -28.939 17.002 39.872 1.00 54.28 266 ASP A CA 1
ATOM 2017 C C . ASP A 1 266 ? -29.850 17.886 38.975 1.00 54.28 266 ASP A C 1
ATOM 2019 O O . ASP A 1 266 ? -30.774 18.550 39.433 1.00 54.28 266 ASP A O 1
ATOM 2023 N N . THR A 1 267 ? -29.566 17.952 37.666 1.00 62.06 267 THR A N 1
ATOM 2024 C CA . THR A 1 267 ? -30.124 18.955 36.734 1.00 62.06 267 THR A CA 1
ATOM 2025 C C . THR A 1 267 ? -31.197 18.422 35.779 1.00 62.06 267 THR A C 1
ATOM 2027 O O . THR A 1 267 ? -31.701 19.178 34.951 1.00 62.06 267 THR A O 1
ATOM 2030 N N . GLY A 1 268 ? -31.559 17.135 35.855 1.00 66.25 268 GLY A N 1
ATOM 2031 C CA . GLY A 1 268 ? -32.579 16.528 34.982 1.00 66.25 268 GLY A CA 1
ATOM 2032 C C . GLY A 1 268 ? -32.196 16.440 33.494 1.00 66.25 268 GLY A C 1
ATOM 2033 O O . GLY A 1 268 ? -33.039 16.099 32.666 1.00 66.25 268 GLY A O 1
ATOM 2034 N N . LEU A 1 269 ? -30.940 16.735 33.138 1.00 69.31 269 LEU A N 1
ATOM 2035 C CA . LEU A 1 269 ? -30.422 16.657 31.771 1.00 69.31 269 LEU A CA 1
ATOM 2036 C C . LEU A 1 269 ? -29.959 15.229 31.441 1.00 69.31 269 LEU A C 1
ATOM 2038 O O . LEU A 1 269 ? -29.113 14.661 32.134 1.00 69.31 269 LEU A O 1
ATOM 2042 N N . THR A 1 270 ? -30.471 14.655 30.349 1.00 76.12 270 THR A N 1
ATOM 2043 C CA . THR A 1 270 ? -30.001 13.365 29.822 1.00 76.12 270 THR A CA 1
ATOM 2044 C C . THR A 1 270 ? -28.708 13.569 29.033 1.00 76.12 270 THR A C 1
ATOM 2046 O O . THR A 1 270 ? -28.707 14.224 27.993 1.00 76.12 270 THR A O 1
ATOM 2049 N N . ILE A 1 271 ? -27.595 13.018 29.528 1.00 79.44 271 ILE A N 1
ATOM 2050 C CA . ILE A 1 271 ? -26.319 13.027 28.799 1.00 79.44 271 ILE A CA 1
ATOM 2051 C C . ILE A 1 271 ? -26.429 12.048 27.618 1.00 79.44 271 ILE A C 1
ATOM 2053 O O . ILE A 1 271 ? -26.764 10.884 27.858 1.00 79.44 271 ILE A O 1
ATOM 2057 N N . PRO A 1 272 ? -26.125 12.469 26.376 1.00 83.88 272 PRO A N 1
ATOM 2058 C CA . PRO A 1 272 ? -26.148 11.573 25.226 1.00 83.88 272 PRO A CA 1
ATOM 2059 C C . PRO A 1 272 ? -25.098 10.465 25.354 1.00 83.88 272 PRO A C 1
ATOM 2061 O O . PRO A 1 272 ? -24.051 10.616 26.002 1.00 83.88 272 PRO A O 1
ATOM 2064 N N . SER A 1 273 ? -25.373 9.340 24.704 1.00 87.25 273 SER A N 1
ATOM 2065 C CA . SER A 1 273 ? -24.393 8.270 24.558 1.00 87.25 273 SER A CA 1
ATOM 2066 C C . SER A 1 273 ? -23.199 8.725 23.714 1.00 87.25 273 SER A C 1
ATOM 2068 O O . SER A 1 273 ? -23.261 9.699 22.958 1.00 87.25 273 SER A O 1
ATOM 2070 N N . LEU A 1 274 ? -22.087 7.997 23.817 1.00 84.31 274 LEU A N 1
ATOM 2071 C CA . LEU A 1 274 ? -20.918 8.240 22.981 1.00 84.31 274 LEU A CA 1
ATOM 2072 C C . LEU A 1 274 ? -21.241 8.090 21.484 1.00 84.31 274 LEU A C 1
ATOM 2074 O O . LEU A 1 274 ? -20.663 8.802 20.670 1.00 84.31 274 LEU A O 1
ATOM 2078 N N . ALA A 1 275 ? -22.166 7.196 21.123 1.00 82.00 275 ALA A N 1
ATOM 2079 C CA . ALA A 1 275 ? -22.643 7.051 19.751 1.00 82.00 275 ALA A CA 1
ATOM 2080 C C . ALA A 1 275 ? -23.325 8.320 19.222 1.00 82.00 275 ALA A C 1
ATOM 2082 O O . ALA A 1 275 ? -23.141 8.660 18.058 1.00 82.00 275 ALA A O 1
ATOM 2083 N N . GLU A 1 276 ? -24.119 8.980 20.066 1.00 81.50 276 GLU A N 1
ATOM 2084 C CA . GLU A 1 276 ? -24.970 10.113 19.686 1.00 81.50 276 GLU A CA 1
ATOM 2085 C C . GLU A 1 276 ? -24.225 11.446 19.715 1.00 81.50 276 GLU A C 1
ATOM 2087 O O . GLU A 1 276 ? -24.498 12.314 18.893 1.00 81.50 276 GLU A O 1
ATOM 2092 N N . GLY A 1 277 ? -23.302 11.635 20.662 1.00 79.12 277 GLY A N 1
ATOM 2093 C CA . GLY A 1 277 ? -22.599 12.911 20.816 1.00 79.12 277 GLY A CA 1
ATOM 2094 C C . GLY A 1 277 ? -21.189 12.952 20.228 1.00 79.12 277 GLY A C 1
ATOM 2095 O O . GLY A 1 277 ? -20.492 13.944 20.434 1.00 79.12 277 GLY A O 1
ATOM 2096 N N . TYR A 1 278 ? -20.736 11.909 19.522 1.00 80.12 278 TYR A N 1
ATOM 2097 C CA . TYR A 1 278 ? -19.476 11.984 18.782 1.00 80.12 278 TYR A CA 1
ATOM 2098 C C . TYR A 1 278 ? -19.647 12.823 17.513 1.00 80.12 278 TYR A C 1
ATOM 2100 O O . TYR A 1 278 ? -20.473 12.512 16.658 1.00 80.12 278 TYR A O 1
ATOM 2108 N N . ILE A 1 279 ? -18.823 13.860 17.381 1.00 76.81 279 ILE A N 1
ATOM 2109 C CA . ILE A 1 279 ? -18.779 14.742 16.215 1.00 76.81 279 ILE A CA 1
ATOM 2110 C C . ILE A 1 279 ? -17.406 14.594 15.558 1.00 76.81 279 ILE A C 1
ATOM 2112 O O . ILE A 1 279 ? -16.375 14.565 16.243 1.00 76.81 279 ILE A O 1
ATOM 2116 N N . ASP A 1 280 ? -17.392 14.498 14.230 1.00 71.94 280 ASP A N 1
ATOM 2117 C CA . ASP A 1 280 ? -16.152 14.404 13.469 1.00 71.94 280 ASP A CA 1
ATOM 2118 C C . ASP A 1 280 ? -15.306 15.660 13.648 1.00 71.94 280 ASP A C 1
ATOM 2120 O O . ASP A 1 280 ? -15.784 16.794 13.599 1.00 71.94 280 ASP A O 1
ATOM 2124 N N . HIS A 1 281 ? -14.015 15.439 13.870 1.00 73.25 281 HIS A N 1
ATOM 2125 C CA . HIS A 1 281 ? -13.069 16.524 14.047 1.00 73.25 281 HIS A CA 1
ATOM 2126 C C . HIS A 1 281 ? -12.551 16.949 12.677 1.00 73.25 281 HIS A C 1
ATOM 2128 O O . HIS A 1 281 ? -12.218 16.105 11.842 1.00 73.25 281 HIS A O 1
ATOM 2134 N N . ARG A 1 282 ? -12.394 18.259 12.484 1.00 78.81 282 ARG A N 1
ATOM 2135 C CA . ARG A 1 282 ? -11.481 18.768 11.460 1.00 78.81 282 ARG A CA 1
ATOM 2136 C C . ARG A 1 282 ? -10.079 18.264 11.743 1.00 78.81 282 ARG A C 1
ATOM 2138 O O . ARG A 1 282 ? -9.683 18.164 12.910 1.00 78.81 282 ARG A O 1
ATOM 2145 N N . PHE A 1 283 ? -9.339 17.970 10.688 1.00 77.62 283 PHE A N 1
ATOM 2146 C CA . PHE A 1 283 ? -7.998 17.434 10.822 1.00 77.62 283 PHE A CA 1
ATOM 2147 C C . PHE A 1 283 ? -7.021 18.107 9.870 1.00 77.62 283 PHE A C 1
ATOM 2149 O O . PHE A 1 283 ? -7.397 18.671 8.847 1.00 77.62 283 PHE A O 1
ATOM 2156 N N . GLN A 1 284 ? -5.747 18.041 10.225 1.00 79.25 284 GLN A N 1
ATOM 2157 C CA . GLN A 1 284 ? -4.643 18.389 9.339 1.00 79.25 284 GLN A CA 1
ATOM 2158 C C . GLN A 1 284 ? -3.878 17.116 9.008 1.00 79.25 284 GLN A C 1
ATOM 2160 O O . GLN A 1 284 ? -3.804 16.207 9.839 1.00 79.25 284 GLN A O 1
ATOM 2165 N N . PHE A 1 285 ? -3.320 17.031 7.804 1.00 77.75 285 PHE A N 1
ATOM 2166 C CA . PHE A 1 285 ? -2.623 15.834 7.348 1.00 77.75 285 PHE A CA 1
ATOM 2167 C C . PHE A 1 285 ? -1.240 16.153 6.793 1.00 77.75 285 PHE A C 1
ATOM 2169 O O . PHE A 1 285 ? -1.066 17.107 6.042 1.00 77.75 285 PHE A O 1
ATOM 2176 N N . ALA A 1 286 ? -0.275 15.312 7.158 1.00 72.44 286 ALA A N 1
ATOM 2177 C CA . ALA A 1 286 ? 1.115 15.433 6.764 1.00 72.44 286 ALA A CA 1
ATOM 2178 C C . ALA A 1 286 ? 1.717 14.081 6.372 1.00 72.44 286 ALA A C 1
ATOM 2180 O O . ALA A 1 286 ? 1.550 13.064 7.060 1.00 72.44 286 ALA A O 1
ATOM 2181 N N . TYR A 1 287 ? 2.519 14.093 5.310 1.00 65.94 287 TYR A N 1
ATOM 2182 C CA . TYR A 1 287 ? 3.522 13.060 5.084 1.00 65.94 287 TYR A CA 1
ATOM 2183 C C . TYR A 1 287 ? 4.767 13.395 5.892 1.00 65.94 287 TYR A C 1
ATOM 2185 O O . TYR A 1 287 ? 5.159 14.555 5.925 1.00 65.94 287 TYR A O 1
ATOM 2193 N N . ARG A 1 288 ? 5.359 12.379 6.541 1.00 62.81 288 ARG A N 1
ATOM 2194 C CA . ARG A 1 288 ? 6.556 12.483 7.388 1.00 62.81 288 ARG A CA 1
ATOM 2195 C C . ARG A 1 288 ? 7.480 13.641 6.989 1.00 62.81 288 ARG A C 1
ATOM 2197 O O . ARG A 1 288 ? 8.161 13.562 5.969 1.00 62.81 288 ARG A O 1
ATOM 2204 N N . ASP A 1 289 ? 7.572 14.608 7.890 1.00 54.12 289 ASP A N 1
ATOM 2205 C CA . ASP A 1 289 ? 8.605 15.632 7.931 1.00 54.12 289 ASP A CA 1
ATOM 2206 C C . ASP A 1 289 ? 9.180 15.675 9.360 1.00 54.12 289 ASP A C 1
ATOM 2208 O O . ASP A 1 289 ? 8.521 15.290 10.329 1.00 54.12 289 ASP A O 1
ATOM 2212 N N . HIS A 1 290 ? 10.437 16.079 9.508 1.00 53.59 290 HIS A N 1
ATOM 2213 C CA . HIS A 1 290 ? 11.127 16.200 10.799 1.00 53.59 290 HIS A CA 1
ATOM 2214 C C . HIS A 1 290 ? 10.506 17.289 11.695 1.00 53.59 290 HIS A C 1
ATOM 2216 O O . HIS A 1 290 ? 10.775 17.333 12.892 1.00 53.59 290 HIS A O 1
ATOM 2222 N N . THR A 1 291 ? 9.613 18.095 11.126 1.00 63.50 291 THR A N 1
ATOM 2223 C CA . THR A 1 291 ? 8.893 19.232 11.712 1.00 63.50 291 THR A CA 1
ATOM 2224 C C . THR A 1 291 ? 7.521 18.870 12.294 1.00 63.50 291 THR A C 1
ATOM 2226 O O . THR A 1 291 ? 6.870 19.711 12.901 1.00 63.50 291 THR A O 1
ATOM 2229 N N . VAL A 1 292 ? 7.071 17.612 12.189 1.00 64.00 292 VAL A N 1
ATOM 2230 C CA . VAL A 1 292 ? 5.748 17.147 12.673 1.00 64.00 292 VAL A CA 1
ATOM 2231 C C . VAL A 1 292 ? 5.525 17.382 14.182 1.00 64.00 292 VAL A C 1
ATOM 2233 O O . VAL A 1 292 ? 4.382 17.452 14.637 1.00 64.00 292 VAL A O 1
ATOM 2236 N N . GLY A 1 293 ? 6.596 17.524 14.971 1.00 64.19 293 GLY A N 1
ATOM 2237 C CA . GLY A 1 293 ? 6.522 17.886 16.393 1.00 64.19 293 GLY A CA 1
ATOM 2238 C C . GLY A 1 293 ? 6.365 19.389 16.670 1.00 64.19 293 GLY A C 1
ATOM 2239 O O . GLY A 1 293 ? 6.113 19.771 17.813 1.00 64.19 293 GLY A O 1
ATOM 2240 N N . GLU A 1 294 ? 6.514 20.245 15.659 1.00 73.12 294 GLU A N 1
ATOM 2241 C CA . GLU A 1 294 ? 6.548 21.700 15.793 1.00 73.12 294 GLU A CA 1
ATOM 2242 C C . GLU A 1 294 ? 5.174 22.316 15.513 1.00 73.12 294 GLU A C 1
ATOM 2244 O O . GLU A 1 294 ? 4.657 22.295 14.399 1.00 73.12 294 GLU A O 1
ATOM 2249 N N . GLU A 1 295 ? 4.570 22.929 16.532 1.00 70.44 295 GLU A N 1
ATOM 2250 C CA . GLU A 1 295 ? 3.203 23.454 16.426 1.00 70.44 295 GLU A CA 1
ATOM 2251 C C . GLU A 1 295 ? 3.045 24.582 15.397 1.00 70.44 295 GLU A C 1
ATOM 2253 O O . GLU A 1 295 ? 1.985 24.745 14.800 1.00 70.44 295 GLU A O 1
ATOM 2258 N N . HIS A 1 296 ? 4.086 25.387 15.174 1.00 78.31 296 HIS A N 1
ATOM 2259 C CA . HIS A 1 296 ? 4.003 26.464 14.188 1.00 78.31 296 HIS A CA 1
ATOM 2260 C C . HIS A 1 296 ? 3.872 25.932 12.761 1.00 78.31 296 HIS A C 1
ATOM 2262 O O . HIS A 1 296 ? 3.181 26.556 11.968 1.00 78.31 296 HIS A O 1
ATOM 2268 N N . TRP A 1 297 ? 4.484 24.784 12.458 1.00 80.19 297 TRP A N 1
ATOM 2269 C CA . TRP A 1 297 ? 4.456 24.174 11.132 1.00 80.19 297 TRP A CA 1
ATOM 2270 C C . TRP A 1 297 ? 3.039 23.737 10.758 1.00 80.19 297 TRP A C 1
ATOM 2272 O O . TRP A 1 297 ? 2.598 23.924 9.625 1.00 80.19 297 TRP A O 1
ATOM 2282 N N . TRP A 1 298 ? 2.292 23.235 11.745 1.00 76.19 298 TRP A N 1
ATOM 2283 C CA . TRP A 1 298 ? 0.897 22.852 11.576 1.00 76.19 298 TRP A CA 1
ATOM 2284 C C . TRP A 1 298 ? -0.016 24.029 11.242 1.00 76.19 298 TRP A C 1
ATOM 2286 O O . TRP A 1 298 ? -0.995 23.827 10.537 1.00 76.19 298 TRP A O 1
ATOM 2296 N N . ARG A 1 299 ? 0.288 2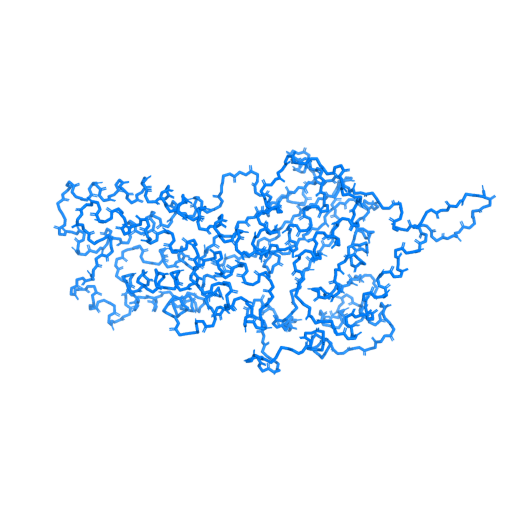5.267 11.654 1.00 79.19 299 ARG A N 1
ATOM 2297 C CA . ARG A 1 299 ? -0.558 26.430 11.307 1.00 79.19 299 ARG A CA 1
ATOM 2298 C C . ARG A 1 299 ? -0.621 26.702 9.808 1.00 79.19 299 ARG A C 1
ATOM 2300 O O . ARG A 1 299 ? -1.629 27.220 9.339 1.00 79.19 299 ARG A O 1
ATOM 2307 N N . ASP A 1 300 ? 0.431 26.327 9.092 1.00 80.50 300 ASP A N 1
ATOM 2308 C CA . ASP A 1 300 ? 0.549 26.536 7.653 1.00 80.50 300 ASP A CA 1
ATOM 2309 C C . ASP A 1 300 ? -0.011 25.350 6.846 1.00 80.50 300 ASP A C 1
ATOM 2311 O O . ASP A 1 300 ? -0.104 25.424 5.621 1.00 80.50 300 ASP A O 1
ATOM 2315 N N . GLN A 1 301 ? -0.411 24.255 7.512 1.00 78.38 301 GLN A N 1
ATOM 2316 C CA . GLN A 1 301 ? -0.978 23.084 6.845 1.00 78.38 301 GLN A CA 1
ATOM 2317 C C . GLN A 1 301 ? -2.477 23.250 6.563 1.00 78.38 301 GLN A C 1
ATOM 2319 O O . GLN A 1 301 ? -3.224 23.694 7.445 1.00 78.38 301 GLN A O 1
ATOM 2324 N N . PRO A 1 302 ? -2.964 22.812 5.385 1.00 75.25 302 PRO A N 1
ATOM 2325 C CA . PRO A 1 302 ? -4.386 22.829 5.072 1.00 75.25 302 PRO A CA 1
ATOM 2326 C C . PRO A 1 302 ? -5.209 22.046 6.102 1.00 75.25 302 PRO A C 1
ATOM 2328 O O . PRO A 1 302 ? -4.939 20.877 6.390 1.00 75.25 302 PRO A O 1
ATOM 2331 N N . THR A 1 303 ? -6.245 22.683 6.646 1.00 78.12 303 THR A N 1
ATOM 2332 C CA . THR A 1 303 ? -7.268 21.995 7.438 1.00 78.12 303 THR A CA 1
ATOM 2333 C C . THR A 1 303 ? -8.275 21.341 6.499 1.00 78.12 303 THR A C 1
ATOM 2335 O O . THR A 1 303 ? -8.795 21.991 5.597 1.00 78.12 303 THR A O 1
ATOM 2338 N N . SER A 1 304 ? -8.561 20.065 6.736 1.00 73.62 304 SER A N 1
ATOM 2339 C CA . SER A 1 304 ? -9.516 19.258 5.981 1.00 73.62 304 SER A CA 1
ATOM 2340 C C . SER A 1 304 ? -10.706 18.854 6.856 1.00 73.62 304 SER A C 1
ATOM 2342 O O . SER A 1 304 ? -10.562 18.574 8.052 1.00 73.62 304 SER A O 1
ATOM 2344 N N . ASP A 1 305 ? -11.887 18.818 6.244 1.00 75.44 305 ASP A N 1
ATOM 2345 C CA . ASP A 1 305 ? -13.066 18.126 6.768 1.00 75.44 305 ASP A CA 1
ATOM 2346 C C . ASP A 1 305 ? -13.030 16.642 6.323 1.00 75.44 305 ASP A C 1
ATOM 2348 O O . ASP A 1 305 ? -12.166 16.244 5.539 1.00 75.44 305 ASP A O 1
ATOM 2352 N N . GLY A 1 306 ? -13.928 15.7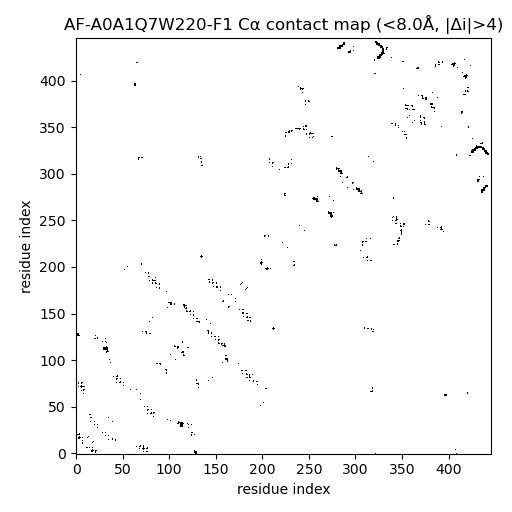98 6.843 1.00 74.62 306 GLY A N 1
ATOM 2353 C CA . GLY A 1 306 ? -14.063 14.416 6.353 1.00 74.62 306 GLY A CA 1
ATOM 2354 C C . GLY A 1 306 ? -13.101 13.391 6.952 1.00 74.62 306 GLY A C 1
ATOM 2355 O O . GLY A 1 306 ? -12.660 12.463 6.268 1.00 74.62 306 GLY A O 1
ATOM 2356 N N . LEU A 1 307 ? -12.784 13.512 8.247 1.00 76.38 307 LEU A N 1
ATOM 2357 C CA . LEU A 1 307 ? -11.902 12.577 8.963 1.00 76.38 307 LEU A CA 1
ATOM 2358 C C . LEU A 1 307 ? -12.322 11.107 8.787 1.00 76.38 307 LEU A C 1
ATOM 2360 O O . LEU A 1 307 ? -11.477 10.225 8.653 1.00 76.38 307 LEU A O 1
ATOM 2364 N N . VAL A 1 308 ? -13.624 10.830 8.757 1.00 75.88 308 VAL A N 1
ATOM 2365 C CA . VAL A 1 308 ? -14.169 9.479 8.563 1.00 75.88 308 VAL A CA 1
ATOM 2366 C C . VAL A 1 308 ? -13.783 8.903 7.217 1.00 75.88 308 VAL A C 1
ATOM 2368 O O . VAL A 1 308 ? -13.274 7.785 7.150 1.00 75.88 308 VAL A O 1
ATOM 2371 N N . ARG A 1 309 ? -13.967 9.680 6.150 1.00 74.00 309 ARG A N 1
ATOM 2372 C CA . ARG A 1 309 ? -13.562 9.285 4.806 1.00 74.00 309 ARG A CA 1
ATOM 2373 C C . ARG A 1 309 ? -12.051 9.118 4.728 1.00 74.00 309 ARG A C 1
ATOM 2375 O O . ARG A 1 309 ? -11.580 8.146 4.142 1.00 74.00 309 ARG A O 1
ATOM 2382 N N . PHE A 1 310 ? -11.297 10.005 5.380 1.00 76.88 310 PHE A N 1
ATOM 2383 C CA . PHE A 1 310 ? -9.847 9.891 5.475 1.00 76.88 310 PHE A CA 1
ATOM 2384 C C . PHE A 1 310 ? -9.410 8.564 6.099 1.00 76.88 310 PHE A C 1
ATOM 2386 O O . PHE A 1 310 ? -8.586 7.851 5.518 1.00 76.88 310 PHE A O 1
ATOM 2393 N N . LEU A 1 311 ? -10.000 8.209 7.242 1.00 79.06 311 LEU A N 1
ATOM 2394 C CA . LEU A 1 311 ? -9.727 6.962 7.946 1.00 79.06 311 LEU A CA 1
ATOM 2395 C C . LEU A 1 311 ? -10.188 5.750 7.135 1.00 79.06 311 LEU A C 1
ATOM 2397 O O . LEU A 1 311 ? -9.423 4.799 7.024 1.00 79.06 311 LEU A O 1
ATOM 2401 N N . ALA A 1 312 ? -11.371 5.786 6.515 1.00 77.12 312 ALA A N 1
ATOM 2402 C CA . ALA A 1 312 ? -11.863 4.720 5.640 1.00 77.12 312 ALA A CA 1
ATOM 2403 C C . ALA A 1 312 ? -10.888 4.459 4.487 1.00 77.12 312 ALA A C 1
ATOM 2405 O O . ALA A 1 312 ? -10.437 3.334 4.277 1.00 77.12 312 ALA A O 1
ATOM 2406 N N . ALA A 1 313 ? -10.498 5.521 3.782 1.00 75.19 313 ALA A N 1
ATOM 2407 C CA . ALA A 1 313 ? -9.583 5.440 2.658 1.00 75.19 313 ALA A CA 1
ATOM 2408 C C . ALA A 1 313 ? -8.194 4.951 3.090 1.00 75.19 313 ALA A C 1
ATOM 2410 O O . ALA A 1 313 ? -7.588 4.124 2.410 1.00 75.19 313 ALA A O 1
ATOM 2411 N N . HIS A 1 314 ? -7.698 5.396 4.250 1.00 76.06 314 HIS A N 1
ATOM 2412 C CA . HIS A 1 314 ? -6.456 4.879 4.818 1.00 76.06 314 HIS A CA 1
ATOM 2413 C C . HIS A 1 314 ? -6.567 3.390 5.160 1.00 76.06 314 HIS A C 1
ATOM 2415 O O . HIS A 1 314 ? -5.711 2.614 4.750 1.00 76.06 314 HIS A O 1
ATOM 2421 N N . LEU A 1 315 ? -7.632 2.987 5.854 1.00 75.94 315 LEU A N 1
ATOM 2422 C CA . LEU A 1 315 ? -7.870 1.620 6.306 1.00 75.94 315 LEU A CA 1
ATOM 2423 C C . LEU A 1 315 ? -8.197 0.648 5.176 1.00 75.94 315 LEU A C 1
ATOM 2425 O O . LEU A 1 315 ? -8.133 -0.551 5.414 1.00 75.94 315 LEU A O 1
ATOM 2429 N N . VAL A 1 316 ? -8.586 1.106 3.989 1.00 72.19 316 VAL A N 1
ATOM 2430 C CA . VAL A 1 316 ? -8.747 0.263 2.787 1.00 72.19 316 VAL A CA 1
ATOM 2431 C C . VAL A 1 316 ? -7.482 0.298 1.924 1.00 72.19 316 VAL A C 1
ATOM 2433 O O . VAL A 1 316 ? -7.208 -0.639 1.175 1.00 72.19 316 VAL A O 1
ATOM 2436 N N . SER A 1 317 ? -6.662 1.341 2.061 1.00 70.75 317 SER A N 1
ATOM 2437 C CA . SER A 1 317 ? -5.419 1.483 1.314 1.00 70.75 317 SER A CA 1
ATOM 2438 C C . SER A 1 317 ? -4.366 0.451 1.746 1.00 70.75 317 SER A C 1
ATOM 2440 O O . SER A 1 317 ? -4.136 0.249 2.943 1.00 70.75 317 SER A O 1
ATOM 2442 N N . PRO A 1 318 ? -3.618 -0.120 0.787 1.00 64.31 318 PRO A N 1
ATOM 2443 C CA . PRO A 1 318 ? -2.411 -0.895 1.066 1.00 64.31 318 PRO A CA 1
ATOM 2444 C C . PRO A 1 318 ? -1.366 -0.185 1.932 1.00 64.31 318 PRO A C 1
ATOM 2446 O O . PRO A 1 318 ? -0.587 -0.843 2.619 1.00 64.31 318 PRO A O 1
ATOM 2449 N N . VAL A 1 319 ? -1.338 1.155 1.922 1.00 65.38 319 VAL A N 1
ATOM 2450 C CA . VAL A 1 319 ? -0.376 1.948 2.705 1.00 65.38 319 VAL A CA 1
ATOM 2451 C C . VAL A 1 319 ? -0.503 1.690 4.204 1.00 65.38 319 VAL A C 1
ATOM 2453 O O . VAL A 1 319 ? 0.501 1.763 4.910 1.00 65.38 319 VAL A O 1
ATOM 2456 N N . ALA A 1 320 ? -1.695 1.341 4.697 1.00 68.50 320 ALA A N 1
ATOM 2457 C CA . ALA A 1 320 ? -1.900 1.036 6.113 1.00 68.50 320 ALA A CA 1
ATOM 2458 C C . ALA A 1 320 ? -1.055 -0.144 6.623 1.00 68.50 320 ALA A C 1
ATOM 2460 O O . ALA A 1 320 ? -0.827 -0.234 7.824 1.00 68.50 320 ALA A O 1
ATOM 2461 N N . LEU A 1 321 ? -0.553 -1.014 5.737 1.00 61.25 321 LEU A N 1
ATOM 2462 C CA . LEU A 1 321 ? 0.306 -2.145 6.111 1.00 61.25 321 LEU A CA 1
ATOM 2463 C C . LEU A 1 321 ? 1.745 -1.739 6.444 1.00 61.25 321 LEU A C 1
ATOM 2465 O O . LEU A 1 321 ? 2.449 -2.476 7.123 1.00 61.25 321 LEU A O 1
ATOM 2469 N N . ILE A 1 322 ? 2.206 -0.599 5.929 1.00 59.91 322 ILE A N 1
ATOM 2470 C CA . ILE A 1 322 ? 3.628 -0.214 5.966 1.00 59.91 322 ILE A CA 1
ATOM 2471 C C . ILE A 1 322 ? 3.866 1.191 6.512 1.00 59.91 322 ILE A C 1
ATOM 2473 O O . ILE A 1 322 ? 5.012 1.600 6.697 1.00 59.91 322 ILE A O 1
ATOM 2477 N N . SER A 1 323 ? 2.798 1.959 6.700 1.00 63.53 323 SER A N 1
ATOM 2478 C CA . SER A 1 323 ? 2.863 3.339 7.149 1.00 63.53 323 SER A CA 1
ATOM 2479 C C . SER A 1 323 ? 1.835 3.546 8.256 1.00 63.53 323 SER A C 1
ATOM 2481 O O . SER A 1 323 ? 0.660 3.789 7.956 1.00 63.53 323 SER A O 1
ATOM 2483 N N . PRO A 1 324 ? 2.251 3.413 9.531 1.00 70.62 324 PRO A N 1
ATOM 2484 C CA . PRO A 1 324 ? 1.361 3.661 10.650 1.00 70.62 324 PRO A CA 1
ATOM 2485 C C . PRO A 1 324 ? 0.917 5.125 10.648 1.00 70.62 324 PRO A C 1
ATOM 2487 O O . PRO A 1 324 ? 1.660 6.029 10.239 1.00 70.62 324 PRO A O 1
ATOM 2490 N N . LEU A 1 325 ? -0.310 5.344 11.113 1.00 76.38 325 LEU A N 1
ATOM 2491 C CA . LEU A 1 325 ? -0.911 6.663 11.227 1.00 76.38 325 LEU A CA 1
ATOM 2492 C C . LEU A 1 325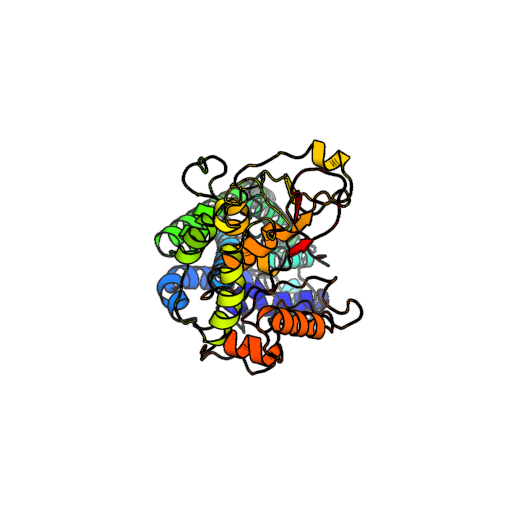 ? -0.711 7.181 12.656 1.00 76.38 325 LEU A C 1
ATOM 2494 O O . LEU A 1 325 ? -1.240 6.637 13.620 1.00 76.38 325 LEU A O 1
ATOM 2498 N N . LEU A 1 326 ? 0.064 8.247 12.797 1.00 77.38 326 LEU A N 1
ATOM 2499 C CA . LEU A 1 326 ? 0.270 8.979 14.039 1.00 77.38 326 LEU A CA 1
ATOM 2500 C C . LEU A 1 326 ? -0.845 10.019 14.192 1.00 77.38 326 LEU A C 1
ATOM 2502 O O . LEU A 1 326 ? -1.036 10.855 13.311 1.00 77.38 326 LEU A O 1
ATOM 2506 N N . ILE A 1 327 ? -1.562 9.973 15.315 1.00 78.56 327 ILE A N 1
ATOM 2507 C CA . ILE A 1 327 ? -2.595 10.947 15.677 1.00 78.56 327 ILE A CA 1
ATOM 2508 C C . ILE A 1 327 ? -2.055 11.854 16.786 1.00 78.56 327 ILE A C 1
ATOM 2510 O O . ILE A 1 327 ? -1.780 11.427 17.908 1.00 78.56 327 ILE A O 1
ATOM 2514 N N . LEU A 1 328 ? -1.949 13.134 16.472 1.00 77.94 328 LEU A N 1
ATOM 2515 C CA . LEU A 1 328 ? -1.438 14.211 17.303 1.00 77.94 328 LEU A CA 1
ATOM 2516 C C . LEU A 1 328 ? -2.561 15.184 17.684 1.00 77.94 328 LEU A C 1
ATOM 2518 O O . LEU A 1 328 ? -3.656 15.168 17.120 1.00 77.94 328 LEU A O 1
ATOM 2522 N N . GLY A 1 329 ? -2.304 15.989 18.711 1.00 70.94 329 GLY A N 1
ATOM 2523 C CA . GLY A 1 329 ? -3.207 17.026 19.205 1.00 70.94 329 GLY A CA 1
ATOM 2524 C C . GLY A 1 329 ? -3.055 17.263 20.707 1.00 70.94 329 GLY A C 1
ATOM 2525 O O . GLY A 1 329 ? -2.454 16.461 21.432 1.00 70.94 329 GLY A O 1
ATOM 2526 N N . GLN A 1 330 ? -3.675 18.322 21.209 1.00 65.12 330 GLN A N 1
ATOM 2527 C CA . GLN A 1 330 ? -3.605 18.738 22.610 1.00 65.12 330 GLN A CA 1
ATOM 2528 C C . GLN A 1 330 ? -4.267 17.752 23.585 1.00 65.12 330 GLN A C 1
ATOM 2530 O O . GLN A 1 330 ? -5.159 16.976 23.218 1.00 65.12 330 GLN A O 1
ATOM 2535 N N . PRO A 1 331 ? -3.870 17.760 24.868 1.00 71.56 331 PRO A N 1
ATOM 2536 C CA . PRO A 1 331 ? -4.655 17.128 25.921 1.00 71.56 331 PRO A CA 1
ATOM 2537 C C . PRO A 1 331 ? -6.123 17.575 25.839 1.00 71.56 331 PRO A C 1
ATOM 2539 O O . PRO A 1 331 ? -6.411 18.760 25.731 1.00 71.56 331 PRO A O 1
ATOM 2542 N N . GLY A 1 332 ? -7.054 16.619 25.840 1.00 68.44 332 GLY A N 1
ATOM 2543 C CA . GLY A 1 332 ? -8.486 16.911 25.708 1.00 68.44 332 GLY A CA 1
ATOM 2544 C C . GLY A 1 332 ? -9.013 17.052 24.273 1.00 68.44 332 GLY A C 1
ATOM 2545 O O . GLY A 1 332 ? -10.225 17.084 24.108 1.00 68.44 332 GLY A O 1
ATOM 2546 N N . SER A 1 333 ? -8.169 17.011 23.232 1.00 70.25 333 SER A N 1
ATOM 2547 C CA . SER A 1 333 ? -8.591 17.128 21.817 1.00 70.25 333 SER A CA 1
ATOM 2548 C C . SER A 1 333 ? -9.377 15.927 21.257 1.00 70.25 333 SER A C 1
ATOM 2550 O O . SER A 1 333 ? -9.460 15.738 20.049 1.00 70.25 333 SER A O 1
ATOM 2552 N N . GLY A 1 334 ? -9.890 15.045 22.116 1.00 74.81 334 GLY A N 1
ATOM 2553 C CA . GLY A 1 334 ? -10.711 13.911 21.691 1.00 74.81 334 GLY A CA 1
ATOM 2554 C C . GLY A 1 334 ? -9.957 12.688 21.151 1.00 74.81 334 GLY A C 1
ATOM 2555 O O . GLY A 1 334 ? -10.606 11.695 20.850 1.00 74.81 334 GLY A O 1
ATOM 2556 N N . LYS A 1 335 ? -8.614 12.661 21.097 1.00 79.88 335 LYS A N 1
ATOM 2557 C CA . LYS A 1 335 ? -7.834 11.518 20.542 1.00 79.88 335 LYS A CA 1
ATOM 2558 C C . LYS A 1 335 ? -8.200 10.153 21.139 1.00 79.88 335 LYS A C 1
ATOM 2560 O O . LYS A 1 335 ? -8.411 9.184 20.414 1.00 79.88 335 LYS A O 1
ATOM 2565 N N . SER A 1 336 ? -8.317 10.065 22.466 1.00 78.62 336 SER A N 1
ATOM 2566 C CA . SER A 1 336 ? -8.699 8.816 23.145 1.00 78.62 336 SER A CA 1
ATOM 2567 C C . SER A 1 336 ? -10.154 8.416 22.885 1.00 78.62 336 SER A C 1
ATOM 2569 O O . SER A 1 336 ? -10.482 7.233 22.950 1.00 78.62 336 SER A O 1
ATOM 2571 N N . VAL A 1 337 ? -11.022 9.397 22.621 1.00 81.75 337 VAL A N 1
ATOM 2572 C CA . VAL A 1 337 ? -12.424 9.174 22.255 1.00 81.75 337 VAL A CA 1
ATOM 2573 C C . VAL A 1 337 ? -12.502 8.688 20.807 1.00 81.75 337 VAL A C 1
ATOM 2575 O O . VAL A 1 337 ? -13.143 7.674 20.558 1.00 81.75 337 VAL A O 1
ATOM 2578 N N . LEU A 1 338 ? -11.768 9.322 19.887 1.00 82.81 338 LEU A N 1
ATOM 2579 C CA . LEU A 1 338 ? -11.627 8.899 18.493 1.00 82.81 338 LEU A CA 1
ATOM 2580 C C . LEU A 1 338 ? -11.197 7.429 18.392 1.00 82.81 338 LEU A C 1
ATOM 2582 O O . LEU A 1 338 ? -11.875 6.650 17.731 1.00 82.81 338 LEU A O 1
ATOM 2586 N N . THR A 1 339 ? -10.133 7.009 19.085 1.00 83.69 339 THR A N 1
ATOM 2587 C CA . THR A 1 339 ? -9.672 5.606 19.000 1.00 83.69 339 THR A CA 1
ATOM 2588 C C . THR A 1 339 ? -10.663 4.603 19.578 1.00 83.69 339 THR A C 1
ATOM 2590 O O . THR A 1 339 ? -10.748 3.473 19.105 1.00 83.69 339 THR A O 1
ATOM 2593 N N . ARG A 1 340 ? -11.442 5.009 20.583 1.00 85.00 340 ARG A N 1
ATOM 2594 C CA . ARG A 1 340 ? -12.506 4.192 21.170 1.00 85.00 340 ARG A CA 1
ATOM 2595 C C . ARG A 1 340 ? -13.690 4.037 20.218 1.00 85.00 340 ARG A C 1
ATOM 2597 O O . ARG A 1 340 ? -14.169 2.921 20.048 1.00 85.00 340 ARG A O 1
ATOM 2604 N N . VAL A 1 341 ? -14.142 5.129 19.597 1.00 84.38 341 VAL A N 1
ATOM 2605 C CA . VAL A 1 341 ? -15.220 5.083 18.599 1.00 84.38 341 VAL A CA 1
ATOM 2606 C C . VAL A 1 341 ? -14.767 4.290 17.376 1.00 84.38 341 VAL A C 1
ATOM 2608 O O . VAL A 1 341 ? -15.508 3.432 16.914 1.00 84.38 341 VAL A O 1
ATOM 2611 N N . LEU A 1 342 ? -13.528 4.484 16.918 1.00 84.38 342 LEU A N 1
ATOM 2612 C CA . LEU A 1 342 ? -12.957 3.724 15.811 1.00 84.38 342 LEU A CA 1
ATOM 2613 C C . LEU A 1 342 ? -12.943 2.217 16.100 1.00 84.38 342 LEU A C 1
ATOM 2615 O O . LEU A 1 342 ? -13.497 1.448 15.323 1.00 84.38 342 LEU A O 1
ATOM 2619 N N . ALA A 1 343 ? -12.388 1.789 17.240 1.00 84.44 343 ALA A N 1
ATOM 2620 C CA . ALA A 1 343 ? -12.355 0.374 17.625 1.00 84.44 343 ALA A CA 1
ATOM 2621 C C . ALA A 1 343 ? -13.756 -0.260 17.711 1.00 84.44 343 ALA A C 1
ATOM 2623 O O . ALA A 1 343 ? -13.910 -1.447 17.447 1.00 84.44 343 ALA A O 1
ATOM 2624 N N . ALA A 1 344 ? -14.777 0.528 18.056 1.00 86.81 344 ALA A N 1
ATOM 2625 C CA . ALA A 1 344 ? -16.157 0.066 18.155 1.00 86.81 344 ALA A CA 1
ATOM 2626 C C . ALA A 1 344 ? -16.921 0.041 16.818 1.00 86.81 344 ALA A C 1
ATOM 2628 O O . ALA A 1 344 ? -17.959 -0.612 16.736 1.00 86.81 344 ALA A O 1
ATOM 2629 N N . ARG A 1 345 ? -16.443 0.766 15.798 1.00 84.62 345 ARG A N 1
ATOM 2630 C CA . ARG A 1 345 ? -17.097 0.922 14.484 1.00 84.62 345 ARG A CA 1
ATOM 2631 C C . ARG A 1 345 ? -16.430 0.120 13.366 1.00 84.62 345 ARG A C 1
ATOM 2633 O O . ARG A 1 345 ? -16.947 0.071 12.256 1.00 84.62 345 ARG A O 1
ATOM 2640 N N . LEU A 1 346 ? -15.280 -0.498 13.630 1.00 82.50 346 LEU A N 1
ATOM 2641 C CA . LEU A 1 346 ? -14.610 -1.350 12.652 1.00 82.50 346 LEU A CA 1
ATOM 2642 C C . LEU A 1 346 ? -15.383 -2.670 12.456 1.00 82.50 346 LEU A C 1
ATOM 2644 O O . LEU A 1 346 ? -15.656 -3.349 13.448 1.00 82.50 346 LEU A O 1
ATOM 2648 N N . PRO A 1 347 ? -15.699 -3.071 11.206 1.00 76.38 347 PRO A N 1
ATOM 2649 C CA . PRO A 1 347 ? -16.397 -4.328 10.938 1.00 76.38 347 PRO A CA 1
ATOM 2650 C C . PRO A 1 347 ? -15.591 -5.549 11.396 1.00 76.38 347 PRO A C 1
ATOM 2652 O O . PRO A 1 347 ? -14.475 -5.787 10.924 1.00 76.38 347 PRO A O 1
ATOM 2655 N N . GLU A 1 348 ? -16.165 -6.356 12.285 1.00 74.81 348 GLU A N 1
ATOM 2656 C CA . GLU A 1 348 ? -15.504 -7.524 12.885 1.00 74.81 348 GLU A CA 1
ATOM 2657 C C . GLU A 1 348 ? -15.161 -8.624 11.871 1.00 74.81 348 GLU A C 1
ATOM 2659 O O . GLU A 1 348 ? -14.291 -9.455 12.113 1.00 74.81 348 GLU A O 1
ATOM 2664 N N . GLU A 1 349 ? -15.800 -8.631 10.702 1.00 69.94 349 GLU A N 1
ATOM 2665 C CA . GLU A 1 349 ? -15.492 -9.578 9.632 1.00 69.94 349 GLU A CA 1
ATOM 2666 C C . GLU A 1 349 ? -14.157 -9.272 8.948 1.00 69.94 349 GLU A C 1
ATOM 2668 O O . GLU A 1 349 ? -13.564 -10.162 8.341 1.00 69.94 349 GLU A O 1
ATOM 2673 N N . GLN A 1 350 ? -13.675 -8.030 9.050 1.00 66.69 350 GLN A N 1
ATOM 2674 C CA . GLN A 1 350 ? -12.491 -7.541 8.336 1.00 66.69 350 GLN A CA 1
ATOM 2675 C C . GLN A 1 350 ? -11.384 -7.029 9.261 1.00 66.69 350 GLN A C 1
ATOM 2677 O O . GLN A 1 350 ? -10.238 -6.900 8.826 1.00 66.69 350 GLN A O 1
ATOM 2682 N N . TYR A 1 351 ? -11.716 -6.717 10.513 1.00 74.94 351 TYR A N 1
ATOM 2683 C CA . TYR A 1 351 ? -10.804 -6.086 11.456 1.00 74.94 351 TYR A CA 1
ATOM 2684 C C . TYR A 1 351 ? -10.855 -6.770 12.819 1.00 74.94 351 TYR A C 1
ATOM 2686 O O . TYR A 1 351 ? -11.917 -7.135 13.320 1.00 74.94 351 TYR A O 1
ATOM 2694 N N . LEU A 1 352 ? -9.683 -6.870 13.443 1.00 76.75 352 LEU A N 1
ATOM 2695 C CA . LEU A 1 352 ? -9.512 -7.227 14.846 1.00 76.75 352 LEU A CA 1
ATOM 2696 C C . LEU A 1 352 ? -8.877 -6.023 15.557 1.00 76.75 352 LEU A C 1
ATOM 2698 O O . LEU A 1 352 ? -7.653 -5.968 15.690 1.00 76.75 352 LEU A O 1
ATOM 2702 N N . PRO A 1 353 ? -9.665 -5.001 15.932 1.00 80.62 353 PRO A N 1
ATOM 2703 C CA . PRO A 1 353 ? -9.112 -3.844 16.619 1.00 80.62 353 PRO A CA 1
ATOM 2704 C C . PRO A 1 353 ? -8.570 -4.271 17.981 1.00 80.62 353 PRO A C 1
ATOM 2706 O O . PRO A 1 353 ? -9.268 -4.954 18.715 1.00 80.62 353 PRO A O 1
ATOM 2709 N N . VAL A 1 354 ? -7.362 -3.845 18.346 1.00 83.38 354 VAL A N 1
ATOM 2710 C CA . VAL A 1 354 ? -6.853 -3.961 19.719 1.00 83.38 354 VAL A CA 1
ATOM 2711 C C . VAL A 1 354 ? -6.380 -2.590 20.162 1.00 83.38 354 VAL A C 1
ATOM 2713 O O . VAL A 1 354 ? -5.521 -1.975 19.535 1.00 83.38 354 VAL A O 1
ATOM 2716 N N . ARG A 1 355 ? -6.972 -2.087 21.243 1.00 85.44 355 ARG A N 1
ATOM 2717 C CA . ARG A 1 355 ? -6.652 -0.772 21.797 1.00 85.44 355 ARG A CA 1
ATOM 2718 C C . ARG A 1 355 ? -5.764 -0.923 23.026 1.00 85.44 355 ARG A C 1
ATOM 2720 O O . ARG A 1 355 ? -6.261 -1.261 24.096 1.00 85.44 355 ARG A O 1
ATOM 2727 N N . VAL A 1 356 ? -4.479 -0.614 22.869 1.00 84.75 356 VAL A N 1
ATOM 2728 C CA . VAL A 1 356 ? -3.485 -0.627 23.952 1.00 84.75 356 VAL A CA 1
ATOM 2729 C C . VAL A 1 356 ? -3.376 0.773 24.558 1.00 84.75 356 VAL A C 1
ATOM 2731 O O . VAL A 1 356 ? -2.899 1.711 23.923 1.00 84.75 356 VAL A O 1
ATOM 2734 N N . GLU A 1 357 ? -3.858 0.944 25.788 1.00 84.62 357 GLU A N 1
ATOM 2735 C CA . GLU A 1 357 ? -3.633 2.169 26.557 1.00 84.62 357 GLU A CA 1
ATOM 2736 C C . GLU A 1 357 ? -2.383 1.991 27.426 1.00 84.62 357 GLU A C 1
ATOM 2738 O O . GLU A 1 357 ? -2.469 1.339 28.458 1.00 84.62 357 GLU A O 1
ATOM 2743 N N . LEU A 1 358 ? -1.253 2.612 27.066 1.00 80.81 358 LEU A N 1
ATOM 2744 C CA . LEU A 1 358 ? 0.035 2.446 27.777 1.00 80.81 358 LEU A CA 1
ATOM 2745 C C . LEU A 1 358 ? -0.000 2.789 29.276 1.00 80.81 358 LEU A C 1
ATOM 2747 O O . LEU A 1 358 ? 0.848 2.356 30.034 1.00 80.81 358 LEU A O 1
ATOM 2751 N N . ARG A 1 359 ? -0.988 3.569 29.722 1.00 80.50 359 ARG A N 1
ATOM 2752 C CA . ARG A 1 359 ? -1.212 3.876 31.148 1.00 80.50 359 ARG A CA 1
ATOM 2753 C C . ARG A 1 359 ? -1.933 2.769 31.925 1.00 80.50 359 ARG A C 1
ATOM 2755 O O . ARG A 1 359 ? -2.062 2.873 33.138 1.00 80.50 359 ARG A O 1
ATOM 2762 N N . ALA A 1 360 ? -2.521 1.810 31.218 1.00 80.00 360 ALA A N 1
ATOM 2763 C CA . ALA A 1 360 ? -3.329 0.726 31.771 1.00 80.00 360 ALA A CA 1
ATOM 2764 C C . ALA A 1 360 ? -2.639 -0.640 31.641 1.00 80.00 360 ALA A C 1
ATOM 2766 O O . ALA A 1 360 ? -3.148 -1.624 32.169 1.00 80.00 360 ALA A O 1
ATOM 2767 N N . VAL A 1 361 ? -1.505 -0.694 30.944 1.00 83.88 361 VAL A N 1
ATOM 2768 C CA . VAL A 1 361 ? -0.638 -1.866 30.807 1.00 83.88 361 VAL A CA 1
ATOM 2769 C C . VAL A 1 361 ? 0.751 -1.507 31.323 1.00 83.88 361 VAL A C 1
ATOM 2771 O O . VAL A 1 361 ? 1.069 -0.325 31.452 1.00 83.88 361 VAL A O 1
ATOM 2774 N N . ASP A 1 362 ? 1.563 -2.509 31.641 1.00 83.12 362 ASP A N 1
ATOM 2775 C CA . ASP A 1 362 ? 2.962 -2.271 31.984 1.00 83.12 362 ASP A CA 1
ATOM 2776 C C . ASP A 1 362 ? 3.716 -1.782 30.738 1.00 83.12 362 ASP A C 1
ATOM 2778 O O . ASP A 1 362 ? 3.725 -2.454 29.708 1.00 83.12 362 ASP A O 1
ATOM 2782 N N . ALA A 1 363 ? 4.294 -0.584 30.814 1.00 75.88 363 ALA A N 1
ATOM 2783 C CA . ALA A 1 363 ? 5.006 0.026 29.696 1.00 75.88 363 ALA A CA 1
ATOM 2784 C C . ALA A 1 363 ? 6.392 -0.600 29.467 1.00 75.88 363 ALA A C 1
ATOM 2786 O O . ALA A 1 363 ? 6.929 -0.456 28.369 1.00 75.88 363 ALA A O 1
ATOM 2787 N N . ASP A 1 364 ? 6.941 -1.287 30.476 1.00 80.50 364 ASP A N 1
ATOM 2788 C CA . ASP A 1 364 ? 8.237 -1.972 30.405 1.00 80.50 364 ASP A CA 1
ATOM 2789 C C . ASP A 1 364 ? 8.105 -3.425 29.905 1.00 80.50 364 ASP A C 1
ATOM 2791 O O . ASP A 1 364 ? 9.109 -4.058 29.572 1.00 80.50 364 ASP A O 1
ATOM 2795 N N . ALA A 1 365 ? 6.874 -3.946 29.826 1.00 79.50 365 ALA A N 1
ATOM 2796 C CA . ALA A 1 365 ? 6.567 -5.256 29.253 1.00 79.50 365 ALA A CA 1
ATOM 2797 C C . ALA A 1 365 ? 6.774 -5.273 27.733 1.00 79.50 365 ALA A C 1
ATOM 2799 O O . ALA A 1 365 ? 6.712 -4.230 27.071 1.00 79.50 365 ALA A O 1
ATOM 2800 N N . ASP A 1 366 ? 6.980 -6.460 27.159 1.00 80.94 366 ASP A N 1
ATOM 2801 C CA . ASP A 1 366 ? 7.105 -6.571 25.707 1.00 80.94 366 ASP A CA 1
ATOM 2802 C C . ASP A 1 366 ? 5.773 -6.263 24.986 1.00 80.94 366 ASP A C 1
ATOM 2804 O O . ASP A 1 366 ? 4.692 -6.230 25.581 1.00 80.94 366 ASP A O 1
ATOM 2808 N N . LEU A 1 367 ? 5.831 -5.992 23.675 1.00 76.88 367 LEU A N 1
ATOM 2809 C CA . LEU A 1 367 ? 4.639 -5.596 22.915 1.00 76.88 367 LEU A CA 1
ATOM 2810 C C . LEU A 1 367 ? 3.543 -6.672 22.947 1.00 76.88 367 LEU A C 1
ATOM 2812 O O . LEU A 1 367 ? 2.356 -6.339 22.965 1.00 76.88 367 LEU A O 1
ATOM 2816 N N . GLN A 1 368 ? 3.921 -7.951 22.925 1.00 80.50 368 GLN A N 1
ATOM 2817 C CA . GLN A 1 368 ? 2.958 -9.042 22.935 1.00 80.50 368 GLN A CA 1
ATOM 2818 C C . GLN A 1 368 ? 2.216 -9.075 24.274 1.00 80.50 368 GLN A C 1
ATOM 2820 O O . GLN A 1 368 ? 0.987 -9.129 24.285 1.00 80.50 368 GLN A O 1
ATOM 2825 N N . GLU A 1 369 ? 2.941 -8.964 25.383 1.00 80.56 369 GLU A N 1
ATOM 2826 C CA . GLU A 1 369 ? 2.383 -8.890 26.733 1.00 80.56 369 GLU A CA 1
ATOM 2827 C C . GLU A 1 369 ? 1.448 -7.683 26.888 1.00 80.56 369 GLU A C 1
ATOM 2829 O O . GLU A 1 369 ? 0.338 -7.816 27.409 1.00 80.56 369 GLU A O 1
ATOM 2834 N N . GLN A 1 370 ? 1.830 -6.516 26.359 1.00 81.69 370 GLN A N 1
ATOM 2835 C CA . GLN A 1 370 ? 0.978 -5.321 26.356 1.00 81.69 370 GLN A CA 1
ATOM 2836 C C . GLN A 1 370 ? -0.330 -5.533 25.572 1.00 81.69 370 GLN A C 1
ATOM 2838 O O . GLN A 1 370 ? -1.399 -5.079 25.995 1.00 81.69 370 GLN A O 1
ATOM 2843 N N . ILE A 1 371 ? -0.271 -6.231 24.434 1.00 83.25 371 ILE A N 1
ATOM 2844 C CA . ILE A 1 371 ? -1.440 -6.562 23.608 1.00 83.25 371 ILE A CA 1
ATOM 2845 C C . ILE A 1 371 ? -2.353 -7.561 24.330 1.00 83.25 371 ILE A C 1
ATOM 2847 O O . ILE A 1 371 ? -3.565 -7.344 24.400 1.00 83.25 371 ILE A O 1
ATOM 2851 N N . GLU A 1 372 ? -1.795 -8.635 24.888 1.00 85.50 372 GLU A N 1
ATOM 2852 C CA . GLU A 1 372 ? -2.547 -9.650 25.634 1.00 85.50 372 GLU A CA 1
ATOM 2853 C C . GLU A 1 372 ? -3.227 -9.038 26.868 1.00 85.50 372 GLU A C 1
ATOM 2855 O O . GLU A 1 372 ? -4.420 -9.264 27.095 1.00 85.50 372 GLU A O 1
ATOM 2860 N N . ALA A 1 373 ? -2.517 -8.176 27.604 1.00 86.38 373 ALA A N 1
ATOM 2861 C CA . ALA A 1 373 ? -3.069 -7.420 28.724 1.00 86.38 373 ALA A CA 1
ATOM 2862 C C . ALA A 1 373 ? -4.220 -6.499 28.286 1.00 86.38 373 ALA A C 1
ATOM 2864 O O . ALA A 1 373 ? -5.250 -6.424 28.959 1.00 86.38 373 ALA A O 1
ATOM 2865 N N . ALA A 1 374 ? -4.102 -5.834 27.133 1.00 86.44 374 ALA A N 1
ATOM 2866 C CA . ALA A 1 374 ? -5.173 -5.000 26.596 1.00 86.44 374 ALA A CA 1
ATOM 2867 C C . ALA A 1 374 ? -6.428 -5.813 26.222 1.00 86.44 374 ALA A C 1
ATOM 2869 O O . ALA A 1 374 ? -7.549 -5.368 26.487 1.00 86.44 374 ALA A O 1
ATOM 2870 N N . VAL A 1 375 ? -6.265 -7.013 25.651 1.00 86.38 375 VAL A N 1
ATOM 2871 C CA . VAL A 1 375 ? -7.392 -7.918 25.354 1.00 86.38 375 VAL A CA 1
ATOM 2872 C C . VAL A 1 375 ? -8.052 -8.405 26.644 1.00 86.38 375 VAL A C 1
ATOM 2874 O O . VAL A 1 375 ? -9.282 -8.359 26.746 1.00 86.38 375 VAL A O 1
ATOM 2877 N N . GLN A 1 376 ? -7.258 -8.786 27.647 1.00 88.75 376 GLN A N 1
ATOM 2878 C CA . GLN A 1 376 ? -7.743 -9.171 28.974 1.00 88.75 376 GLN A CA 1
ATOM 2879 C C . GLN A 1 376 ? -8.549 -8.042 29.629 1.00 88.75 376 GLN A C 1
ATOM 2881 O O . GLN A 1 376 ? -9.629 -8.288 30.161 1.00 88.75 376 GLN A O 1
ATOM 2886 N N . LEU A 1 377 ? -8.067 -6.798 29.568 1.00 88.12 377 LEU A N 1
ATOM 2887 C CA . LEU A 1 377 ? -8.777 -5.633 30.109 1.00 88.12 377 LEU A CA 1
ATOM 2888 C C . LEU A 1 377 ? -10.095 -5.354 29.376 1.00 88.12 377 LEU A C 1
ATOM 2890 O O . LEU A 1 377 ? -11.063 -4.916 29.997 1.00 88.12 377 LEU A O 1
ATOM 2894 N N . ALA A 1 378 ? -10.141 -5.585 28.063 1.00 85.69 378 ALA A N 1
ATOM 2895 C CA . ALA A 1 378 ? -11.327 -5.323 27.254 1.00 85.69 378 ALA A CA 1
ATOM 2896 C C . ALA A 1 378 ? -12.401 -6.416 27.385 1.00 85.69 378 ALA A C 1
ATOM 2898 O O . ALA A 1 378 ? -13.590 -6.102 27.398 1.00 85.69 378 ALA A O 1
ATOM 2899 N N . THR A 1 379 ? -11.995 -7.684 27.454 1.00 85.25 379 THR A N 1
ATOM 2900 C CA . THR A 1 379 ? -12.902 -8.845 27.354 1.00 85.25 379 THR A CA 1
ATOM 2901 C C . THR A 1 379 ? -13.072 -9.612 28.662 1.00 85.25 379 THR A C 1
ATOM 2903 O O . THR A 1 379 ? -14.058 -10.324 28.823 1.00 85.25 379 THR A O 1
ATOM 2906 N N . GLY A 1 380 ? -12.133 -9.473 29.599 1.00 85.25 380 GLY A N 1
ATOM 2907 C CA . GLY A 1 380 ? -12.031 -10.323 30.783 1.00 85.25 380 GLY A CA 1
ATOM 2908 C C . GLY A 1 380 ? -11.392 -11.692 30.516 1.00 85.25 380 GLY A C 1
ATOM 2909 O O . GLY A 1 380 ? -11.220 -12.459 31.463 1.00 85.25 380 GLY A O 1
ATOM 2910 N N . GLU A 1 381 ? -11.009 -12.000 29.273 1.00 83.94 381 GLU A N 1
ATOM 2911 C CA . GLU A 1 381 ? -10.453 -13.297 28.879 1.00 83.94 381 GLU A CA 1
ATOM 2912 C C . GLU A 1 381 ? -8.941 -13.236 28.662 1.00 83.94 381 GLU A C 1
ATOM 2914 O O . GLU A 1 381 ? -8.430 -12.355 27.966 1.00 83.94 381 GLU A O 1
ATOM 2919 N N . THR A 1 382 ? -8.224 -14.218 29.218 1.00 84.12 382 THR A N 1
ATOM 2920 C CA . THR A 1 382 ? -6.777 -14.329 29.017 1.00 84.12 382 THR A CA 1
ATOM 2921 C C . THR A 1 382 ? -6.533 -15.050 27.709 1.00 84.12 382 THR A C 1
ATOM 2923 O O . THR A 1 382 ? -7.037 -16.154 27.491 1.00 84.12 382 THR A O 1
ATOM 2926 N N . VAL A 1 383 ? -5.740 -14.438 26.838 1.00 81.19 383 VAL A N 1
ATOM 2927 C CA . VAL A 1 383 ? -5.447 -14.978 25.514 1.00 81.19 383 VAL A CA 1
ATOM 2928 C C . VAL A 1 383 ? -3.946 -15.084 25.304 1.00 81.19 383 VAL A C 1
ATOM 2930 O O . VAL A 1 383 ? -3.175 -14.330 25.877 1.00 81.19 383 VAL A O 1
ATOM 2933 N N . GLN A 1 384 ? -3.548 -16.025 24.456 1.00 79.25 384 GLN A N 1
ATOM 2934 C CA . GLN A 1 384 ? -2.207 -16.070 23.882 1.00 79.25 384 GLN A CA 1
ATOM 2935 C C . GLN A 1 384 ? -2.306 -15.464 22.487 1.00 79.25 384 GLN A C 1
ATOM 2937 O O . GLN A 1 384 ? -3.028 -16.011 21.645 1.00 79.25 384 GLN A O 1
ATOM 2942 N N . TRP A 1 385 ? -1.620 -14.349 22.249 1.00 78.12 385 TRP A N 1
ATOM 2943 C CA . TRP A 1 385 ? -1.754 -13.543 21.038 1.00 78.12 385 TRP A CA 1
ATOM 2944 C C . TRP A 1 385 ? -1.616 -14.357 19.741 1.00 78.12 385 TRP A C 1
ATOM 2946 O O . TRP A 1 385 ? -2.520 -14.257 18.907 1.00 78.12 385 TRP A O 1
ATOM 2956 N N . PRO A 1 386 ? -0.620 -15.260 19.582 1.00 69.12 386 PRO A N 1
ATOM 2957 C CA . PRO A 1 386 ? -0.507 -16.075 18.369 1.00 69.12 386 PRO A CA 1
ATOM 2958 C C . PRO A 1 386 ? -1.763 -16.917 18.097 1.00 69.12 386 PRO A C 1
ATOM 2960 O O . PRO A 1 386 ? -2.322 -16.900 17.004 1.00 69.12 386 PRO A O 1
ATOM 2963 N N . ARG A 1 387 ? -2.293 -17.586 19.129 1.00 69.75 387 ARG A N 1
ATOM 2964 C CA . ARG A 1 387 ? -3.510 -18.411 19.016 1.00 69.75 387 ARG A CA 1
ATOM 2965 C C . ARG A 1 387 ? -4.774 -17.585 18.819 1.00 69.75 387 ARG A C 1
ATOM 2967 O O . ARG A 1 387 ? -5.751 -18.069 18.243 1.00 69.75 387 ARG A O 1
ATOM 2974 N N . PHE A 1 388 ? -4.796 -16.379 19.375 1.00 70.69 388 PHE A N 1
ATOM 2975 C CA . PHE A 1 388 ? -5.912 -15.459 19.238 1.00 70.69 388 PHE A CA 1
ATOM 2976 C C . PHE A 1 388 ? -6.023 -14.972 17.796 1.00 70.69 388 PHE A C 1
ATOM 2978 O O . PHE A 1 388 ? -7.104 -15.056 17.214 1.00 70.69 388 PHE A O 1
ATOM 2985 N N . VAL A 1 389 ? -4.897 -14.577 17.201 1.00 68.56 389 VAL A N 1
ATOM 2986 C CA . VAL A 1 389 ? -4.812 -14.175 15.799 1.00 68.56 389 VAL A CA 1
ATOM 2987 C C . VAL A 1 389 ? -5.133 -15.335 14.854 1.00 68.56 389 VAL A C 1
ATOM 2989 O O . VAL A 1 389 ? -5.966 -15.158 13.970 1.00 68.56 389 VAL A O 1
ATOM 2992 N N . ASP A 1 390 ? -4.568 -16.527 15.059 1.00 62.59 390 ASP A N 1
ATOM 2993 C CA . ASP A 1 390 ? -4.824 -17.685 14.183 1.00 62.59 390 ASP A CA 1
ATOM 2994 C C . ASP A 1 390 ? -6.310 -18.076 14.143 1.00 62.59 390 ASP A C 1
ATOM 2996 O O . ASP A 1 390 ? -6.861 -18.432 13.104 1.00 62.59 390 ASP A O 1
ATOM 3000 N N . ALA A 1 391 ? -7.001 -17.970 15.277 1.00 62.62 391 ALA A N 1
ATOM 3001 C CA . ALA A 1 391 ? -8.434 -18.231 15.345 1.00 62.62 391 ALA A CA 1
ATOM 3002 C C . ALA A 1 391 ? -9.290 -17.050 14.869 1.00 62.62 391 ALA A C 1
ATOM 3004 O O . ALA A 1 391 ? -10.392 -17.247 14.349 1.00 62.62 391 ALA A O 1
ATOM 3005 N N . ALA A 1 392 ? -8.813 -15.814 15.034 1.00 58.72 392 ALA A N 1
ATOM 3006 C CA . ALA A 1 392 ? -9.423 -14.648 14.409 1.00 58.72 392 ALA A CA 1
ATOM 3007 C C . ALA A 1 392 ? -9.363 -14.775 12.878 1.00 58.72 392 ALA A C 1
ATOM 3009 O O . ALA A 1 392 ? -10.370 -14.548 12.220 1.00 58.72 392 ALA A O 1
ATOM 3010 N N . ALA A 1 393 ? -8.258 -15.278 12.334 1.00 54.03 393 ALA A N 1
ATOM 3011 C CA . ALA A 1 393 ? -8.072 -15.599 10.920 1.00 54.03 393 ALA A CA 1
ATOM 3012 C C . ALA A 1 393 ? -8.888 -16.809 10.419 1.00 54.03 393 ALA A C 1
ATOM 3014 O O . ALA A 1 393 ? -8.776 -17.165 9.251 1.00 54.03 393 ALA A O 1
ATOM 3015 N N . GLY A 1 394 ? -9.672 -17.449 11.299 1.00 42.94 394 GLY A N 1
ATOM 3016 C CA . GLY A 1 394 ? -10.257 -18.777 11.126 1.00 42.94 394 GLY A CA 1
ATOM 3017 C C . GLY A 1 394 ? -10.696 -19.148 9.704 1.00 42.94 394 GLY A C 1
ATOM 3018 O O . GLY A 1 394 ? -11.503 -18.451 9.094 1.00 42.94 394 GLY A O 1
ATOM 3019 N N . ALA A 1 395 ? -10.227 -20.321 9.262 1.00 34.91 395 ALA A N 1
ATOM 3020 C CA . ALA A 1 395 ? -10.666 -21.060 8.072 1.00 34.91 395 ALA A CA 1
ATOM 3021 C C . ALA A 1 395 ? -10.172 -20.556 6.700 1.00 34.91 395 ALA A C 1
ATOM 3023 O O . ALA A 1 395 ? -10.898 -20.611 5.710 1.00 34.91 395 ALA A O 1
ATOM 3024 N N . ILE A 1 396 ? -8.903 -20.159 6.611 1.00 35.25 396 ILE A N 1
ATOM 3025 C CA . ILE A 1 396 ? -8.173 -20.094 5.340 1.00 35.25 396 ILE A CA 1
ATOM 3026 C C . ILE A 1 396 ? -7.411 -21.417 5.169 1.00 35.25 396 ILE A C 1
ATOM 3028 O O . ILE A 1 396 ? -6.298 -21.583 5.665 1.00 35.25 396 ILE A O 1
ATOM 3032 N N . GLU A 1 397 ? -8.004 -22.394 4.480 1.00 32.28 397 GLU A N 1
ATOM 3033 C CA . GLU A 1 397 ? -7.234 -23.511 3.918 1.00 32.28 397 GLU A CA 1
ATOM 3034 C C . GLU A 1 397 ? -6.375 -22.954 2.771 1.00 32.28 397 GLU A C 1
ATOM 3036 O O . GLU A 1 397 ? -6.880 -22.689 1.680 1.00 32.28 397 GLU A O 1
ATOM 3041 N N . GLY A 1 398 ? -5.086 -22.695 3.024 1.00 31.23 398 GLY A N 1
ATOM 3042 C CA . GLY A 1 398 ? -4.221 -22.115 1.994 1.00 31.23 398 GLY A CA 1
ATOM 3043 C C . GLY A 1 398 ? -2.784 -21.792 2.404 1.00 31.23 398 GLY A C 1
ATOM 3044 O O . GLY A 1 398 ? -2.410 -20.633 2.514 1.00 31.23 398 GLY A O 1
ATOM 3045 N N . SER A 1 399 ? -1.944 -22.824 2.510 1.00 30.30 399 SER A N 1
ATOM 3046 C CA . SER A 1 399 ? -0.472 -22.804 2.349 1.00 30.30 399 SER A CA 1
ATOM 3047 C C . SER A 1 399 ? 0.442 -22.061 3.340 1.00 30.30 399 SER A C 1
ATOM 3049 O O . SER A 1 399 ? 1.652 -22.143 3.144 1.00 30.30 399 SER A O 1
ATOM 3051 N N . GLY A 1 400 ? -0.067 -21.426 4.400 1.00 33.62 400 GLY A N 1
ATOM 3052 C CA . GLY A 1 400 ? 0.778 -20.902 5.483 1.00 33.62 400 GLY A CA 1
ATOM 3053 C C . GLY A 1 400 ? 0.884 -21.882 6.654 1.00 33.62 400 GLY A C 1
ATOM 3054 O O . GLY A 1 400 ? -0.145 -22.297 7.190 1.00 33.62 400 GLY A O 1
ATOM 3055 N N . ARG A 1 401 ? 2.091 -22.299 7.060 1.00 30.94 401 ARG A N 1
ATOM 3056 C CA . ARG A 1 401 ? 2.258 -23.132 8.272 1.00 30.94 401 ARG A CA 1
ATOM 3057 C C . ARG A 1 401 ? 2.077 -22.282 9.544 1.00 30.94 401 ARG A C 1
ATOM 3059 O O . ARG A 1 401 ? 2.464 -21.115 9.545 1.00 30.94 401 ARG A O 1
ATOM 3066 N N . PRO A 1 402 ? 1.563 -22.853 10.653 1.00 31.44 402 PRO A N 1
ATOM 3067 C CA . PRO A 1 402 ? 1.555 -22.178 11.952 1.00 31.44 402 PRO A CA 1
ATOM 3068 C C . PRO A 1 402 ? 2.972 -21.711 12.318 1.00 31.44 402 PRO A C 1
ATOM 3070 O O . PRO A 1 402 ? 3.891 -22.531 12.356 1.00 31.44 402 PRO A O 1
ATOM 3073 N N . GLY A 1 403 ? 3.150 -20.408 12.559 1.00 32.50 403 GLY A N 1
ATOM 3074 C CA . GLY A 1 403 ? 4.457 -19.796 12.837 1.00 32.50 403 GLY A CA 1
ATOM 3075 C C . GLY A 1 403 ? 5.164 -19.148 11.637 1.00 32.50 403 GLY A C 1
ATOM 3076 O O . GLY A 1 403 ? 6.291 -18.687 11.794 1.00 32.50 403 GLY A O 1
ATOM 3077 N N . GLU A 1 404 ? 4.540 -19.080 10.457 1.00 34.09 404 GLU A N 1
ATOM 3078 C CA . GLU A 1 404 ? 5.056 -18.254 9.359 1.00 34.09 404 GLU A CA 1
ATOM 3079 C C . GLU A 1 404 ? 4.750 -16.766 9.593 1.00 34.09 404 GLU A C 1
ATOM 3081 O O . GLU A 1 404 ? 3.605 -16.353 9.787 1.00 34.09 404 GLU A O 1
ATOM 3086 N N . PHE A 1 405 ? 5.814 -15.962 9.590 1.00 34.97 405 PHE A N 1
ATOM 3087 C CA . PHE A 1 405 ? 5.768 -14.512 9.737 1.00 34.97 405 PHE A CA 1
ATOM 3088 C C . PHE A 1 405 ? 4.988 -13.881 8.582 1.00 34.97 405 PHE A C 1
ATOM 3090 O O . PHE A 1 405 ? 5.200 -14.234 7.419 1.00 34.97 405 PHE A O 1
ATOM 3097 N N . HIS A 1 406 ? 4.138 -12.892 8.876 1.00 37.16 406 HIS A N 1
ATOM 3098 C CA . HIS A 1 406 ? 3.659 -11.992 7.833 1.00 37.16 406 HIS A CA 1
ATOM 3099 C C . HIS A 1 406 ? 4.896 -11.382 7.147 1.00 37.16 406 HIS A C 1
ATOM 3101 O O . HIS A 1 406 ? 5.748 -10.824 7.845 1.00 37.16 406 HIS A O 1
ATOM 3107 N N . PRO A 1 407 ? 5.028 -11.450 5.810 1.00 37.50 407 PRO A N 1
ATOM 3108 C CA . PRO A 1 407 ? 6.244 -11.032 5.103 1.00 37.50 407 PRO A CA 1
ATOM 3109 C C . PRO A 1 407 ? 6.595 -9.548 5.301 1.00 37.50 407 PRO A C 1
ATOM 3111 O O . PRO A 1 407 ? 7.680 -9.112 4.921 1.00 37.50 407 PRO A O 1
ATOM 3114 N N . TRP A 1 408 ? 5.680 -8.767 5.886 1.00 43.00 408 TRP A N 1
ATOM 3115 C CA . TRP A 1 408 ? 5.855 -7.349 6.221 1.00 43.00 408 TRP A CA 1
ATOM 3116 C C . TRP A 1 408 ? 5.617 -7.037 7.705 1.00 43.00 408 TRP A C 1
ATOM 3118 O O . TRP A 1 408 ? 5.337 -5.891 8.046 1.00 43.00 408 TRP A O 1
ATOM 3128 N N . ALA A 1 409 ? 5.678 -8.037 8.591 1.00 34.34 409 ALA A N 1
ATOM 3129 C CA . ALA A 1 409 ? 5.822 -7.765 10.018 1.00 34.34 409 ALA A CA 1
ATOM 3130 C C . ALA A 1 409 ? 7.120 -6.958 10.229 1.00 34.34 409 ALA A C 1
ATOM 3132 O O . ALA A 1 409 ? 8.126 -7.279 9.588 1.00 34.34 409 ALA A O 1
ATOM 3133 N N . PRO A 1 410 ? 7.138 -5.917 11.082 1.00 31.36 410 PRO A N 1
ATOM 3134 C CA . PRO A 1 410 ? 8.388 -5.288 11.483 1.00 31.36 410 PRO A CA 1
ATOM 3135 C C . PRO A 1 410 ? 9.331 -6.382 11.990 1.00 31.36 410 PRO A C 1
ATOM 3137 O O . PRO A 1 410 ? 8.986 -7.104 12.919 1.00 31.36 410 PRO A O 1
ATOM 3140 N N . THR A 1 411 ? 10.513 -6.523 11.391 1.00 33.31 411 THR A N 1
ATOM 3141 C CA . THR A 1 411 ? 11.523 -7.527 11.779 1.00 33.31 411 THR A CA 1
ATOM 3142 C C . THR A 1 411 ? 12.205 -7.198 13.111 1.00 33.31 411 THR A C 1
ATOM 3144 O O . THR A 1 411 ? 13.284 -7.709 13.407 1.00 33.31 411 THR A O 1
ATOM 3147 N N . GLU A 1 412 ? 11.610 -6.315 13.913 1.00 29.77 412 GLU A N 1
ATOM 3148 C CA . GLU A 1 412 ? 12.028 -6.115 15.290 1.00 29.77 412 GLU A CA 1
ATOM 3149 C C . GLU A 1 412 ? 11.683 -7.380 16.092 1.00 29.77 412 GLU A C 1
ATOM 3151 O O . GLU A 1 412 ? 10.596 -7.939 15.923 1.00 29.77 412 GLU A O 1
ATOM 3156 N N . PRO A 1 413 ? 12.578 -7.845 16.979 1.00 26.41 413 PRO A N 1
ATOM 3157 C CA . PRO A 1 413 ? 12.474 -9.147 17.648 1.00 26.41 413 PRO A CA 1
ATOM 3158 C C . PRO A 1 413 ? 11.262 -9.316 18.589 1.00 26.41 413 PRO A C 1
ATOM 3160 O O . PRO A 1 413 ? 11.144 -10.350 19.239 1.00 26.41 413 PRO A O 1
ATOM 3163 N N . TYR A 1 414 ? 10.354 -8.339 18.650 1.00 27.38 414 TYR A N 1
ATOM 3164 C CA . TYR A 1 414 ? 9.231 -8.270 19.586 1.00 27.38 414 TYR A CA 1
ATOM 3165 C C . TYR A 1 414 ? 7.848 -8.301 18.912 1.00 27.38 414 TYR A C 1
ATOM 3167 O O . TYR A 1 414 ? 6.837 -8.137 19.590 1.00 27.38 414 TYR A O 1
ATOM 3175 N N . VAL A 1 415 ? 7.768 -8.495 17.586 1.00 31.16 415 VAL A N 1
ATOM 3176 C CA . VAL A 1 415 ? 6.501 -8.380 16.841 1.00 31.16 415 VAL A CA 1
ATOM 3177 C C . VAL A 1 415 ? 6.257 -9.597 15.936 1.00 31.16 415 VAL A C 1
ATOM 3179 O O . VAL A 1 415 ? 6.442 -9.557 14.722 1.00 31.16 415 VAL A O 1
ATOM 3182 N N . ASN A 1 416 ? 5.788 -10.702 16.525 1.00 28.34 416 ASN A N 1
ATOM 3183 C CA . ASN A 1 416 ? 5.262 -11.850 15.775 1.00 28.34 416 ASN A CA 1
ATOM 3184 C C . ASN A 1 416 ? 3.861 -11.518 15.227 1.00 28.34 416 ASN A C 1
ATOM 3186 O O . ASN A 1 416 ? 2.848 -11.766 15.883 1.00 28.34 416 ASN A O 1
ATOM 3190 N N . LEU A 1 417 ? 3.786 -10.928 14.030 1.00 34.97 417 LEU A N 1
ATOM 3191 C CA . LEU A 1 417 ? 2.517 -10.711 13.325 1.00 34.97 417 LEU A CA 1
ATOM 3192 C C . LEU A 1 417 ? 2.249 -11.867 12.361 1.00 34.97 417 LEU A C 1
ATOM 3194 O O . LEU A 1 417 ? 3.053 -12.155 11.475 1.00 34.97 417 LEU A O 1
ATOM 3198 N N . SER A 1 418 ? 1.100 -12.515 12.534 1.00 34.22 418 SER A N 1
ATOM 3199 C CA . SER A 1 418 ? 0.594 -13.513 11.591 1.00 34.22 418 SER A CA 1
ATOM 3200 C C . SER A 1 418 ? 0.114 -12.842 10.299 1.00 34.22 418 SER A C 1
ATOM 3202 O O . SER A 1 418 ? -0.351 -11.697 10.321 1.00 34.22 418 SER A O 1
ATOM 3204 N N . ALA A 1 419 ? 0.220 -13.573 9.181 1.00 34.62 419 ALA A N 1
ATOM 3205 C CA . ALA A 1 419 ? -0.128 -13.153 7.817 1.00 34.62 419 ALA A CA 1
ATOM 3206 C C . ALA A 1 419 ? -1.545 -12.548 7.666 1.00 34.62 419 ALA A C 1
ATOM 3208 O O . ALA A 1 419 ? -1.854 -11.904 6.672 1.00 34.62 419 ALA A O 1
ATOM 3209 N N . TYR A 1 420 ? -2.404 -12.729 8.667 1.00 31.95 420 TYR A N 1
ATOM 3210 C CA . TYR A 1 420 ? -3.827 -12.414 8.602 1.00 31.95 420 TYR A CA 1
ATOM 3211 C C . TYR A 1 420 ? -4.240 -11.192 9.435 1.00 31.95 420 TYR A C 1
ATOM 3213 O O . TYR A 1 420 ? -5.407 -10.804 9.410 1.00 31.95 420 TYR A O 1
ATOM 3221 N N . THR A 1 421 ? -3.310 -10.568 10.171 1.00 35.25 421 THR A N 1
ATOM 3222 C CA . THR A 1 421 ? -3.593 -9.380 10.997 1.00 35.25 421 THR A CA 1
ATOM 3223 C C . THR A 1 421 ? -2.750 -8.195 10.551 1.00 35.25 421 THR A C 1
ATOM 3225 O O . THR A 1 421 ? -1.594 -8.042 10.935 1.00 35.25 421 THR A O 1
ATOM 3228 N N . ALA A 1 422 ? -3.360 -7.312 9.763 1.00 36.75 422 ALA A N 1
ATOM 3229 C CA . ALA A 1 422 ? -2.816 -5.988 9.499 1.00 36.75 422 ALA A CA 1
ATOM 3230 C C . ALA A 1 422 ? -2.834 -5.166 10.801 1.00 36.75 422 ALA A C 1
ATOM 3232 O O . ALA A 1 422 ? -3.891 -4.694 11.227 1.00 36.75 422 ALA A O 1
ATOM 3233 N N . LEU A 1 423 ? -1.676 -5.005 11.444 1.00 39.47 423 LEU A N 1
ATOM 3234 C CA . LEU A 1 423 ? -1.520 -4.122 12.597 1.00 39.47 423 LEU A CA 1
ATOM 3235 C C . LEU A 1 423 ? -1.578 -2.663 12.126 1.00 39.47 423 LEU A C 1
ATOM 3237 O O . LEU A 1 423 ? -0.580 -2.093 11.692 1.00 39.47 423 LEU A O 1
ATOM 3241 N N . VAL A 1 424 ? -2.750 -2.041 12.229 1.00 45.78 424 VAL A N 1
ATOM 3242 C CA . VAL A 1 424 ? -2.867 -0.585 12.095 1.00 45.78 424 VAL A CA 1
ATOM 3243 C C . VAL A 1 424 ? -2.488 0.030 13.438 1.00 45.78 424 VAL A C 1
ATOM 3245 O O . VAL A 1 424 ? -3.312 0.119 14.348 1.00 45.78 424 VAL A O 1
ATOM 3248 N N . VAL A 1 425 ? -1.222 0.427 13.582 1.00 47.50 425 VAL A N 1
ATOM 3249 C CA . VAL A 1 425 ? -0.771 1.142 14.781 1.00 47.50 425 VAL A CA 1
ATOM 3250 C C . VAL A 1 425 ? -1.200 2.599 14.671 1.00 47.50 425 VAL A C 1
ATOM 3252 O O . VAL A 1 425 ? -0.686 3.355 13.846 1.00 47.50 425 VAL A O 1
ATOM 3255 N N . LEU A 1 426 ? -2.135 2.983 15.535 1.00 48.25 426 LEU A N 1
ATOM 3256 C CA . LEU A 1 426 ? -2.451 4.376 15.814 1.00 48.25 426 LEU A CA 1
ATOM 3257 C C . LEU A 1 426 ? -1.646 4.817 17.029 1.00 48.25 426 LEU A C 1
ATOM 3259 O O . LEU A 1 426 ? -2.040 4.565 18.168 1.00 48.25 426 LEU A O 1
ATOM 3263 N N . VAL A 1 427 ? -0.506 5.459 16.789 1.00 43.62 427 VAL A N 1
ATOM 3264 C CA . VAL A 1 427 ? 0.281 6.054 17.873 1.00 43.62 427 VAL A CA 1
ATOM 3265 C C . VAL A 1 427 ? -0.361 7.388 18.240 1.00 43.62 427 VAL A C 1
ATOM 3267 O O . VAL A 1 427 ? -0.699 8.178 17.361 1.00 43.62 427 VAL A O 1
ATOM 3270 N N . ILE A 1 428 ? -0.548 7.640 19.535 1.00 44.03 428 ILE A N 1
ATOM 3271 C CA . ILE A 1 428 ? -1.039 8.924 20.041 1.00 44.03 428 ILE A CA 1
ATOM 3272 C C . ILE A 1 428 ? 0.106 9.603 20.777 1.00 44.03 428 ILE A C 1
ATOM 3274 O O . ILE A 1 428 ? 0.579 9.067 21.777 1.00 44.03 428 ILE A O 1
ATOM 3278 N N . ALA A 1 429 ? 0.509 10.792 20.333 1.00 31.14 429 ALA A N 1
ATOM 3279 C CA . ALA A 1 429 ? 1.489 11.602 21.053 1.00 31.14 429 ALA A CA 1
ATOM 3280 C C . ALA A 1 429 ? 0.930 13.000 21.380 1.00 31.14 429 ALA A C 1
ATOM 3282 O O . ALA A 1 429 ? 0.076 13.516 20.649 1.00 31.14 429 ALA A O 1
ATOM 3283 N N . PRO A 1 430 ? 1.358 13.618 22.497 1.00 32.38 430 PRO A N 1
ATOM 3284 C CA . PRO A 1 430 ? 1.062 15.019 22.771 1.00 32.38 430 PRO A CA 1
ATOM 3285 C C . PRO A 1 430 ? 1.734 15.917 21.721 1.00 32.38 430 PRO A C 1
ATOM 3287 O O . PRO A 1 430 ? 2.924 15.766 21.461 1.00 32.38 430 PRO A O 1
ATOM 3290 N N . SER A 1 431 ? 0.992 16.871 21.157 1.00 41.50 431 SER A N 1
ATOM 3291 C CA . SER A 1 431 ? 1.537 17.987 20.366 1.00 41.50 431 SER A CA 1
ATOM 3292 C C . SER A 1 431 ? 0.916 19.314 20.823 1.00 41.50 431 SER A C 1
ATOM 3294 O O . SER A 1 431 ? -0.053 19.328 21.591 1.00 41.50 431 SER A O 1
ATOM 3296 N N . GLY A 1 432 ? 1.502 20.436 20.402 1.00 34.53 432 GLY A N 1
ATOM 3297 C CA . GLY A 1 432 ? 1.182 21.781 20.891 1.00 34.53 432 GLY A CA 1
ATOM 3298 C C . GLY A 1 432 ? -0.152 22.394 20.435 1.00 34.53 432 GLY A C 1
ATOM 3299 O O . GLY A 1 432 ? -0.407 23.539 20.807 1.00 34.53 432 GLY A O 1
ATOM 3300 N N . GLY A 1 433 ? -1.016 21.683 19.698 1.00 35.09 433 GLY A N 1
ATOM 3301 C CA . GLY A 1 433 ? -2.144 22.270 18.944 1.00 35.09 433 GLY A CA 1
ATOM 3302 C C . GLY A 1 433 ? -3.545 21.758 19.272 1.00 35.09 433 GLY A C 1
ATOM 3303 O O . GLY A 1 433 ? -3.723 20.614 19.678 1.00 35.09 433 GLY A O 1
ATOM 3304 N N . SER A 1 434 ? -4.575 22.594 19.097 1.00 34.25 434 SER A N 1
ATOM 3305 C CA . SER A 1 434 ? -5.963 22.301 19.514 1.00 34.25 434 SER A CA 1
ATOM 3306 C C . SER A 1 434 ? -6.755 21.374 18.577 1.00 34.25 434 SER A C 1
ATOM 3308 O O . SER A 1 434 ? -7.866 20.972 18.923 1.00 34.25 434 SER A O 1
ATOM 3310 N N . GLN A 1 435 ? -6.200 21.006 17.417 1.00 46.56 435 GLN A N 1
ATOM 3311 C CA . GLN A 1 435 ? -6.835 20.144 16.409 1.00 46.56 435 GLN A CA 1
ATOM 3312 C C . GLN A 1 435 ? -6.253 18.722 16.393 1.00 46.56 435 GLN A C 1
ATOM 3314 O O . GLN A 1 435 ? -5.183 18.467 16.949 1.00 46.56 435 GLN A O 1
ATOM 3319 N N . ILE A 1 436 ? -6.967 17.784 15.753 1.00 51.06 436 ILE A N 1
ATOM 3320 C CA . ILE A 1 436 ? -6.416 16.462 15.444 1.00 51.06 436 ILE A CA 1
ATOM 3321 C C . ILE A 1 436 ? -5.474 16.598 14.248 1.00 51.06 436 ILE A C 1
ATOM 3323 O O . ILE A 1 436 ? -5.861 17.032 13.167 1.00 51.06 436 ILE A O 1
ATOM 3327 N N . GLN A 1 437 ? -4.227 16.211 14.451 1.00 56.53 437 GLN A N 1
ATOM 3328 C CA . GLN A 1 437 ? -3.168 16.250 13.452 1.00 56.53 437 GLN A CA 1
ATOM 3329 C C . GLN A 1 437 ? -2.817 14.806 13.088 1.00 56.53 437 GLN A C 1
ATOM 3331 O O . GLN A 1 437 ? -2.572 13.979 13.960 1.00 56.53 437 GLN A O 1
ATOM 3336 N N . CYS A 1 438 ? -2.822 14.473 11.807 1.00 51.00 438 CYS A N 1
ATOM 3337 C CA . CYS A 1 438 ? -2.560 13.131 11.307 1.00 51.00 438 CYS A CA 1
ATOM 3338 C C . CYS A 1 438 ? -1.225 13.129 10.563 1.00 51.00 438 CYS A C 1
ATOM 3340 O O . CYS A 1 438 ? -1.069 13.828 9.565 1.00 51.00 438 CYS A O 1
ATOM 3342 N N . ALA A 1 439 ? -0.271 12.317 11.006 1.00 49.16 439 ALA A N 1
ATOM 3343 C CA . ALA A 1 439 ? 1.009 12.152 10.330 1.00 49.16 439 ALA A CA 1
ATOM 3344 C C . ALA A 1 439 ? 1.218 10.687 9.945 1.00 49.16 439 ALA A C 1
ATOM 3346 O O . ALA A 1 439 ? 1.099 9.793 10.775 1.00 49.16 439 ALA A O 1
ATOM 3347 N N . LYS A 1 440 ? 1.555 10.409 8.685 1.00 45.88 440 LYS A N 1
ATOM 3348 C CA . LYS A 1 440 ? 1.959 9.055 8.275 1.00 45.88 440 LYS A CA 1
ATOM 3349 C C . LYS A 1 440 ? 3.464 8.880 8.406 1.00 45.88 440 LYS A C 1
ATOM 3351 O O . LYS A 1 440 ? 4.230 9.650 7.821 1.00 45.88 440 LYS A O 1
ATOM 3356 N N . TYR A 1 441 ? 3.901 7.840 9.117 1.00 37.34 441 TYR A N 1
ATOM 3357 C CA . TYR A 1 441 ? 5.321 7.497 9.189 1.00 37.34 441 TYR A CA 1
ATOM 3358 C C . TYR A 1 441 ? 5.713 6.680 7.955 1.00 37.34 441 TYR A C 1
ATOM 3360 O O . TYR A 1 441 ? 5.249 5.556 7.774 1.00 37.34 441 TYR A O 1
ATOM 3368 N N . ARG A 1 442 ? 6.571 7.216 7.082 1.00 35.94 442 ARG A N 1
ATOM 3369 C CA . ARG A 1 442 ? 7.263 6.393 6.080 1.00 35.94 442 ARG A CA 1
ATOM 3370 C C . ARG A 1 442 ? 8.433 5.712 6.782 1.00 35.94 442 ARG A C 1
ATOM 3372 O O . ARG A 1 442 ? 9.340 6.410 7.248 1.00 35.94 442 ARG A O 1
ATOM 3379 N N . GLY A 1 443 ? 8.394 4.382 6.890 1.00 29.30 443 GLY A N 1
ATOM 3380 C CA . GLY A 1 443 ? 9.546 3.593 7.333 1.00 29.30 443 GLY A CA 1
ATOM 3381 C C . GLY A 1 443 ? 10.796 3.996 6.547 1.00 29.30 443 GLY A C 1
ATOM 3382 O O . GLY A 1 443 ? 10.690 4.405 5.390 1.00 29.30 443 GLY A O 1
ATOM 3383 N N . ARG A 1 444 ? 11.973 3.952 7.182 1.00 24.86 444 ARG A N 1
ATOM 3384 C CA . ARG A 1 444 ? 13.243 4.175 6.478 1.00 24.86 444 ARG A CA 1
ATOM 3385 C C . ARG A 1 444 ? 13.342 3.153 5.340 1.00 24.86 444 ARG A C 1
ATOM 3387 O O . ARG A 1 444 ? 13.517 1.971 5.605 1.00 24.86 444 ARG A O 1
ATOM 3394 N N . SER A 1 445 ? 13.218 3.604 4.098 1.00 28.56 445 SER A N 1
ATOM 3395 C CA . SER A 1 445 ? 13.825 2.914 2.965 1.00 28.56 445 SER A CA 1
ATOM 3396 C C . SER A 1 445 ? 15.336 3.029 3.149 1.00 28.56 445 SER A C 1
ATOM 3398 O O . SER A 1 445 ? 15.850 4.149 3.232 1.00 28.56 445 SER A O 1
ATOM 3400 N N . ALA A 1 446 ? 15.989 1.885 3.347 1.00 28.69 446 ALA A N 1
ATOM 3401 C CA . ALA A 1 446 ? 17.433 1.761 3.193 1.00 28.69 446 ALA A CA 1
ATOM 3402 C C . ALA A 1 446 ? 17.813 1.973 1.725 1.00 28.69 446 ALA A C 1
ATOM 3404 O O . ALA A 1 446 ? 16.995 1.575 0.858 1.00 28.69 446 ALA A O 1
#

Mean predicted aligned error: 12.76 Å

Foldseek 3Di:
DWLLLLCVLLVNPPDPLVVLVVCVVVVVLLLNLQDAPVRVLVRLQVVLVCCLVCVLPSVVVSLQDALQSSVVSNLLSLLSNLLSVLQCVLQVVVVHDSRDDADPVSNVCSVVSGHQADLVSQLSVLNTDQDFQALDDPDDTPSLVSQLSNLVSSLRRLCRGPVLVPDDPVVNVSSNCCSNPPSSVSSVVSSVVSLVVCLVSDLLSVLLCVLRPDQDDDPPPQQPLLVLLVSQVSRDDDDFFPLLVLLLVLLLVQQQQFPDDDDDPPPPDDGHGLVPPDDFFWEFEDEDDPCLQPPVVRVPTDTGDDVSSNVSSCVSHSLLLQWAKEKEAAVVLCPVSVLSSNSNSHDSRNARDFDQDCVQAPVPDFPQRSRQSSSCVRRVDRDRVLVSQDSSSPDSPDDDDRQDAQPRFPPDPRTRDDVRHRPRDHHYDYHDHNGIYIYIDRDDDD

pLDDT: mean 70.39, std 16.88, range [24.86, 95.5]

Sequence (446 aa):
MTYANALRLLGEKESRLVALADTITSGAVAASGHFELIEIRREAVDLGSKVLRSLGERLRGLSGLTHRERVYAAHSVLVITAFFQALDEVGERLGIDPVPGLGADEQAALSIGTAPGVGWPQLVIALAYVPIAEPHAVSIDPVASYYEKLAASTHVYLQGLAPWDSLDETRRGQLTTLVLDEVPGLALEAYEERLRHLAAVSTEFRVWLTLCAQQEVRDDVLTGLAGLEDLLTLTRNAVSSDRRGALSRAYRATLAKPIVPSGENDTGLTIPSLAEGYIDHRFQFAYRDHTVGEEHWWRDQPTSDGLVRFLAAHLVSPVALISPLLILGQPGSGKSVLTRVLAARLPEEQYLPVRVELRAVDADADLQEQIEAAVQLATGETVQWPRFVDAAAGAIEGSGRPGEFHPWAPTEPYVNLSAYTALVVLVIAPSGGSQIQCAKYRGRSA

Secondary structure (DSSP, 8-state):
--HHHHHHHTT-TT-HHHHHHHHHHTT-GGGGGG--HHHHHHHHHHHHHHHHHHHHHHHHH-TT--HHHHHHHHHHHHHHHHHHHHHHHHHHHHTS-SSPPPPHHHHHHHHTTPPSSTTHHHHHHHHH-PPP--TT--SS-HHHHHHHHHHHHHHHHHHTSHHHHTS-HHHHHHHHHIIIIIHHHHHHHHHHHHHHHHHHH-HHHHHHHHHHS-SSS--TT--TTHHHHHHHHTT------HHHHHHHHHHHHHHTSBSS--S--TT---PPBHHHH--PPPEEEEE--TTTT-HHHHHTSPEES-HHHHHHHHHHSGGGGTS-EEEEE-TTSSHHHHHHHHHHHS-TTT-------TTTS-SSS-HHHHHHHHHHHHHS----HHHHHHHHT----SSPPTTPBPTTS--STT---BTT-----EEEEE-S-SSEEEEE------

Solvent-accessible surface area (backbone atoms only — not comparable to full-atom values): 25095 Å² total; per-residue (Å²): 121,44,39,32,58,25,37,42,73,76,64,46,74,85,36,67,60,34,56,45,40,49,29,49,74,71,68,37,55,60,62,44,10,63,68,56,68,52,58,50,46,53,50,38,45,52,49,31,54,48,45,76,73,37,45,81,60,50,65,73,66,47,67,66,59,55,73,35,56,51,53,42,21,51,52,43,42,40,53,58,19,21,42,49,50,26,40,47,53,55,12,60,77,71,75,44,71,73,61,59,79,76,42,74,70,40,50,52,33,26,75,75,33,36,54,56,33,86,21,38,71,60,32,54,52,48,66,28,52,58,70,74,92,58,53,77,68,94,61,80,60,63,61,50,63,45,33,46,52,42,30,50,25,47,50,46,24,47,70,41,34,65,64,50,72,71,47,53,72,67,57,50,50,51,52,51,49,43,41,62,69,42,25,30,57,45,15,44,55,49,31,54,51,52,49,54,54,43,28,74,72,30,64,64,47,32,52,51,46,60,43,36,75,56,94,77,73,78,62,87,81,48,70,33,61,60,38,33,31,60,60,59,57,71,62,69,69,95,67,76,34,77,68,29,50,50,53,38,50,44,33,38,58,53,35,72,35,47,71,61,78,89,70,85,75,92,74,85,73,83,73,53,27,38,64,75,66,57,71,73,54,55,31,32,76,44,75,67,56,98,53,76,76,40,52,73,59,56,74,77,48,69,78,38,76,54,49,43,56,53,49,46,29,44,74,56,36,52,57,36,63,67,29,40,44,34,42,32,21,25,91,86,47,47,64,75,56,51,55,48,52,48,47,33,35,53,54,51,62,83,41,79,74,77,76,69,53,67,91,81,39,63,75,88,51,56,61,58,56,32,47,31,49,31,47,23,73,60,61,73,47,88,60,55,62,71,63,50,50,57,47,47,50,51,87,54,86,60,94,74,60,96,87,52,67,21,96,69,40,61,86,55,99,63,49,90,34,50,74,76,58,79,72,72,49,72,47,77,50,86,36,80,37,82,46,40,32,39,35,36,44,72,64,85,79,127